Protein 4TZH (pdb70)

Radius of gyration: 20.99 Å; Cα contacts (8 Å, |Δi|>4): 1070; chains: 2; bounding box: 45×33×65 Å

Solvent-accessible surface area: 16519 Å² total; per-residue (Å²): 168,79,23,16,82,19,45,124,68,23,76,91,0,46,174,77,36,98,121,0,45,22,0,14,4,12,114,66,125,32,81,129,5,42,131,83,0,67,80,0,60,62,0,48,4,0,9,0,22,42,9,58,0,65,49,4,23,110,38,0,3,78,0,133,49,0,39,18,4,2,0,0,119,13,91,0,55,76,24,18,119,46,8,65,85,2,74,41,1,22,5,6,4,0,23,22,8,46,0,57,98,12,37,92,16,0,3,61,2,94,106,0,13,21,0,27,0,31,83,4,71,0,58,46,4,27,134,32,0,5,83,0,128,54,0,49,9,0,7,0,14,30,4,113,0,74,51,17,22,109,55,0,8,97,0,136,93,0,74,3,0,10,2,17,66,10,115,58,24,122,42,78,41,181,75,2,44,136,47,7,200,151,35,77,21,4,2,4,52,63,176,38,38,115,64,19,81,68,0,50,162,69,32,96,135,0,102,36,0,21,4,13,138,63,159,32,100,123,1,48,128,78,0,68,77,0,58,62,0,64,5,1,10,0,17,55,2,80,0,67,47,4,18,110,36,0,3,80,0,137,49,0,48,21,3,2,0,0,136,13,79,0,56,78,22,18,133,45,8,65,87,2,85,44,0,43,4,6,3,0,25,22,7,45,0,56,95,10,37,105,22,0,5,67,2,100,98,0,13,24,1,21,0,27,85,4,73,0,56,47,5,24,135,28,0,5,86,0,126,48,0,42,9,0,6,0,14,30,4,114,0,74,51,16,22,111,55,0,9,98,0,139,104,1,92,3,0,11,1,18,75,9,112,58,21,120,36,74,35,119,74,1,17,91,47,5,108,147,22,66,24,4,3,3,31,66

B-factor: mean 29.92, std 13.84, range [10.45, 115.02]

CATH classification: 3.80.10.10

InterPro domains:
  IPR001611 Leucine-rich repeat [PS51450] (18-39)
  IPR001611 Leucine-rich repeat [PS51450] (41-63)
  IPR001611 Leucine-rich repeat [PS51450] (64-85)
  IPR001611 Leucine-rich repeat [PS51450] (87-108)
  IPR001611 Leucine-rich repeat [PS51450] (110-131)
  IPR003591 Leucine-rich repeat, typical subtype [SM00369] (16-37)
  IPR003591 Leucine-rich repeat, typical subtype [SM00369] (39-61)
  IPR003591 Leucine-rich repeat, typical subtype [SM00369] (62-83)
  IPR003591 Leucine-rich repeat, typical subtype [SM00369] (85-107)
  IPR003591 Leucine-rich repeat, typical subtype [SM00369] (108-131)
  IPR032675 Leucine-rich repeat domain superfamily [G3DSA:3.80.10.10] (1-166)
  IPR050216 Leucine-rich repeat domain-containing protein [PTHR48051] (2-153)
  IPR055414 Disease resistance R13L4/SHOC-2-like, LRR domain [PF23598] (35-139)

Structure (mmCIF, N/CA/C/O backbone):
data_4TZH
#
_entry.id   4TZH
#
_cell.length_a   59.450
_cell.length_b   65.560
_cell.length_c   59.940
_cell.angle_alpha   90.00
_cell.angle_beta   116.86
_cell.angle_gamma   90.00
#
_symmetry.space_group_name_H-M   'P 1 21 1'
#
loop_
_entity.id
_entity.type
_entity.pdbx_description
1 polymer LIC12234
2 non-polymer 'ZINC ION'
3 non-polymer 'CHLORIDE ION'
4 non-polymer 'ACETATE ION'
5 water water
#
loop_
_atom_site.group_PDB
_atom_site.id
_atom_site.type_symbol
_atom_site.label_atom_id
_atom_site.label_alt_id
_atom_site.label_comp_id
_atom_site.label_asym_id
_atom_site.label_entity_id
_atom_site.label_seq_id
_atom_site.pdbx_PDB_ins_code
_atom_site.Cartn_x
_atom_site.Cartn_y
_atom_site.Cartn_z
_atom_site.occupancy
_atom_site.B_iso_or_equiv
_atom_site.auth_seq_id
_atom_site.auth_comp_id
_atom_site.auth_asym_id
_atom_site.auth_atom_id
_atom_site.pdbx_PDB_model_num
ATOM 1 N N . PRO A 1 1 ? 60.724 23.267 30.818 1.00 48.04 25 PRO A N 1
ATOM 2 C CA . PRO A 1 1 ? 61.491 22.018 30.880 1.00 46.85 25 PRO A CA 1
ATOM 3 C C . PRO A 1 1 ? 60.631 20.779 30.642 1.00 45.19 25 PRO A C 1
ATOM 4 O O . PRO A 1 1 ? 59.703 20.494 31.400 1.00 44.90 25 PRO A O 1
ATOM 8 N N . LYS A 1 2 ? 60.927 20.057 29.563 1.00 38.24 26 LYS A N 1
ATOM 9 C CA . LYS A 1 2 ? 60.183 18.856 29.210 1.00 35.40 26 LYS A CA 1
ATOM 10 C C . LYS A 1 2 ? 60.852 17.612 29.792 1.00 35.15 26 LYS A C 1
ATOM 11 O O . LYS A 1 2 ? 62.069 17.566 30.008 1.00 36.00 26 LYS A O 1
ATOM 17 N N . GLU A 1 3 ? 60.028 16.601 30.052 1.00 27.05 27 GLU A N 1
ATOM 18 C CA . GLU A 1 3 ? 60.477 15.334 30.571 1.00 24.78 27 GLU A CA 1
ATOM 19 C C . GLU A 1 3 ? 60.788 14.402 29.390 1.00 26.38 27 GLU A C 1
ATOM 20 O O . GLU A 1 3 ? 59.924 14.164 28.534 1.00 26.79 27 GLU A O 1
ATOM 26 N N . VAL A 1 4 ? 62.031 13.904 29.344 1.00 23.94 28 VAL A N 1
ATOM 27 C CA . VAL A 1 4 ? 62.515 12.994 28.291 1.00 23.75 28 VAL A CA 1
ATOM 28 C C . VAL A 1 4 ? 62.658 11.550 28.779 1.00 24.48 28 VAL A C 1
ATOM 29 O O . VAL A 1 4 ? 62.542 10.631 27.961 1.00 24.02 28 VAL A O 1
ATOM 33 N N . ILE A 1 5 ? 62.892 11.344 30.098 1.00 21.87 29 ILE A N 1
ATOM 34 C CA . ILE A 1 5 ? 62.924 10.024 30.719 1.00 21.96 29 ILE A CA 1
ATOM 35 C C . ILE A 1 5 ? 61.610 9.938 31.438 1.00 22.69 29 ILE A C 1
ATOM 36 O O . ILE A 1 5 ? 61.444 10.505 32.537 1.00 23.19 29 ILE A O 1
ATOM 41 N N . ILE A 1 6 ? 60.639 9.289 30.810 1.00 18.87 30 ILE A N 1
ATOM 42 C CA . ILE A 1 6 ? 59.288 9.297 31.349 1.00 18.29 30 ILE A CA 1
ATOM 43 C C . ILE A 1 6 ? 59.092 8.322 32.489 1.00 19.46 30 ILE A C 1
ATOM 44 O O . ILE A 1 6 ? 59.948 7.477 32.749 1.00 20.82 30 ILE A O 1
ATOM 49 N N . HIS A 1 7 ? 58.005 8.490 33.205 1.00 17.15 31 HIS A N 1
ATOM 50 C CA . HIS A 1 7 ? 57.713 7.629 34.346 1.00 17.06 31 HIS A CA 1
ATOM 51 C C . HIS A 1 7 ? 56.873 6.456 33.880 1.00 18.37 31 HIS A C 1
ATOM 52 O O . HIS A 1 7 ? 55.858 6.663 33.204 1.00 19.55 31 HIS A O 1
ATOM 59 N N . LYS A 1 8 ? 57.233 5.231 34.267 1.00 18.10 32 LYS A N 1
ATOM 60 C CA . LYS A 1 8 ? 56.505 4.046 33.813 1.00 17.63 32 LYS A CA 1
ATOM 61 C C . LYS A 1 8 ? 55.951 3.238 34.967 1.00 20.78 32 LYS A C 1
ATOM 62 O O . LYS A 1 8 ? 55.380 2.164 34.741 1.00 22.04 32 LYS A O 1
ATOM 68 N N . ASN A 1 9 ? 56.138 3.743 36.209 1.00 20.23 33 ASN A N 1
ATOM 69 C CA . ASN A 1 9 ? 55.682 3.020 37.383 1.00 20.68 33 ASN A CA 1
ATOM 70 C C . ASN A 1 9 ? 54.975 3.961 38.335 1.00 23.05 33 ASN A C 1
ATOM 71 O O . ASN A 1 9 ? 55.578 4.945 38.766 1.00 21.53 33 ASN A O 1
ATOM 76 N N . LEU A 1 10 ? 53.714 3.661 38.666 1.00 20.49 34 LEU A N 1
ATOM 77 C CA . LEU A 1 10 ? 52.957 4.562 39.522 1.00 22.00 34 LEU A CA 1
ATOM 78 C C . LEU A 1 10 ? 53.529 4.631 40.927 1.00 24.68 34 LEU A C 1
ATOM 79 O O . LEU A 1 10 ? 53.615 5.733 41.470 1.00 22.19 34 LEU A O 1
ATOM 84 N N . SER A 1 11 ? 53.923 3.474 41.524 1.00 24.45 35 SER A N 1
ATOM 85 C CA . SER A 1 11 ? 54.442 3.550 42.885 1.00 25.56 35 SER A CA 1
ATOM 86 C C . SER A 1 11 ? 55.683 4.428 42.994 1.00 29.57 35 SER A C 1
A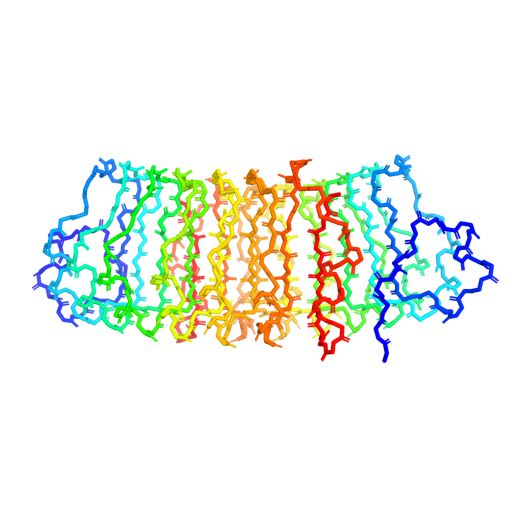TOM 87 O O . SER A 1 11 ? 55.771 5.239 43.932 1.00 29.13 35 SER A O 1
ATOM 90 N N . ASP A 1 12 ? 56.619 4.300 42.038 1.00 26.16 36 ASP A N 1
ATOM 91 C CA . ASP A 1 12 ? 57.810 5.150 42.011 1.00 26.42 36 ASP A CA 1
ATOM 92 C C . ASP A 1 12 ? 57.400 6.610 41.793 1.00 28.55 36 ASP A C 1
ATOM 93 O O . ASP A 1 12 ? 57.917 7.470 42.494 1.00 30.73 36 ASP A O 1
ATOM 98 N N . ALA A 1 13 ? 56.421 6.885 40.892 1.00 24.47 37 ALA A N 1
ATOM 99 C CA . ALA A 1 13 ? 55.959 8.265 40.636 1.00 23.77 37 ALA A CA 1
ATOM 100 C C . ALA A 1 13 ? 55.424 8.888 41.899 1.00 26.20 37 ALA A C 1
ATOM 101 O O . ALA A 1 13 ? 55.661 10.069 42.114 1.00 24.50 37 ALA A O 1
ATOM 103 N N . LEU A 1 14 ? 54.706 8.105 42.734 1.00 23.01 38 LEU A N 1
ATOM 104 C CA . LEU A 1 14 ? 54.156 8.614 43.982 1.00 24.12 38 LEU A CA 1
ATOM 105 C C . LEU A 1 14 ? 55.212 8.998 45.026 1.00 28.04 38 LEU A C 1
ATOM 106 O O . LEU A 1 14 ? 54.863 9.685 45.979 1.00 30.98 38 LEU A O 1
ATOM 111 N N . LYS A 1 15 ? 56.467 8.586 44.835 1.00 25.58 39 LYS A N 1
ATOM 112 C CA . LYS A 1 15 ? 57.544 8.959 45.766 1.00 26.17 39 LYS A CA 1
ATOM 113 C C . LYS A 1 15 ? 57.915 10.447 45.611 1.00 29.79 39 LYS A C 1
ATOM 114 O O . LYS A 1 15 ? 58.354 11.067 46.575 1.00 32.14 39 LYS A O 1
ATOM 120 N N . THR A 1 16 ? 57.717 11.034 44.413 1.00 25.80 40 THR A N 1
ATOM 121 C CA . THR A 1 16 ? 58.027 12.452 44.169 1.00 25.58 40 THR A CA 1
ATOM 122 C C . THR A 1 16 ? 56.891 12.922 43.272 1.00 27.85 40 THR A C 1
ATOM 123 O O . THR A 1 16 ? 57.068 13.099 42.062 1.00 28.25 40 THR A O 1
ATOM 127 N N . PRO A 1 17 ? 55.686 13.076 43.838 1.00 24.36 41 PRO A N 1
ATOM 128 C CA . PRO A 1 17 ? 54.521 13.277 42.963 1.00 23.88 41 PRO A CA 1
ATOM 129 C C . PRO A 1 17 ? 54.482 14.569 42.183 1.00 28.17 41 PRO A C 1
ATOM 130 O O . PRO A 1 17 ? 53.921 14.558 41.083 1.00 27.07 41 PRO A O 1
ATOM 134 N N . ASN A 1 18 ? 55.074 15.658 42.693 1.00 24.94 42 ASN A N 1
ATOM 135 C CA . ASN A 1 18 ? 55.028 16.931 41.972 1.00 25.72 42 ASN A CA 1
ATOM 136 C C . ASN A 1 18 ? 55.962 17.026 40.780 1.00 27.14 42 ASN A C 1
ATOM 137 O O . ASN A 1 18 ? 55.833 17.937 39.966 1.00 27.51 42 ASN A O 1
ATOM 142 N N . GLU A 1 19 ? 56.899 16.097 40.681 1.00 24.38 43 GLU A N 1
ATOM 143 C CA A GLU A 1 19 ? 57.953 15.986 39.683 0.70 23.96 43 GLU A CA 1
ATOM 144 C CA B GLU A 1 19 ? 57.881 16.194 39.623 0.30 24.58 43 GLU A CA 1
ATOM 145 C C . GLU A 1 19 ? 57.480 15.375 38.365 1.00 25.02 43 GLU A C 1
ATOM 146 O O . GLU A 1 19 ? 58.070 15.597 37.310 1.00 28.74 43 GLU A O 1
ATOM 157 N N . VAL A 1 20 ? 56.462 14.511 38.446 1.00 21.37 44 VAL A N 1
ATOM 158 C CA . VAL A 1 20 ? 56.049 13.693 37.322 1.00 18.95 44 VAL A CA 1
ATOM 159 C C . VAL A 1 20 ? 55.238 14.433 36.264 1.00 20.04 44 VAL A C 1
ATOM 160 O O . VAL A 1 20 ? 54.138 14.912 36.551 1.00 20.42 44 VAL A O 1
ATOM 164 N N . GLN A 1 21 ? 55.780 14.487 35.042 1.00 17.49 45 GLN A N 1
ATOM 165 C CA . GLN A 1 21 ? 55.099 15.152 33.915 1.00 17.25 45 GLN A CA 1
ATOM 166 C C . GLN A 1 21 ? 54.453 14.176 32.968 1.00 16.82 45 GLN A C 1
ATOM 167 O O . GLN A 1 21 ? 53.409 14.486 32.403 1.00 16.55 45 GLN A O 1
ATOM 173 N N . ILE A 1 22 ? 55.059 12.992 32.759 1.00 15.66 46 ILE A N 1
ATOM 174 C CA . ILE A 1 22 ? 54.546 12.011 31.824 1.00 14.59 46 ILE A CA 1
ATOM 175 C C . ILE A 1 22 ? 54.515 10.668 32.513 1.00 15.56 46 ILE A C 1
ATOM 176 O O . ILE A 1 22 ? 55.567 10.225 32.986 1.00 16.36 46 ILE A O 1
ATOM 181 N N . LEU A 1 23 ? 53.354 10.036 32.555 1.00 14.52 47 LEU A N 1
ATOM 182 C CA . LEU A 1 23 ? 53.210 8.707 33.158 1.00 15.34 47 LEU A CA 1
ATOM 183 C C . LEU A 1 23 ? 52.670 7.772 32.086 1.00 14.17 47 LEU A C 1
ATOM 184 O O . LEU A 1 23 ? 51.626 8.047 31.477 1.00 15.35 47 LEU A O 1
ATOM 189 N N . ASP A 1 24 ? 53.363 6.654 31.889 1.00 14.65 48 ASP A N 1
ATOM 190 C CA . ASP A 1 24 ? 52.981 5.670 30.889 1.00 14.79 48 ASP A CA 1
ATOM 191 C C . ASP A 1 24 ? 52.755 4.334 31.571 1.00 15.12 48 ASP A C 1
ATOM 192 O O . ASP A 1 24 ? 53.722 3.686 32.005 1.00 16.92 48 ASP A O 1
ATOM 197 N N . LEU A 1 25 ? 51.478 3.987 31.732 1.00 14.98 49 LEU A N 1
ATOM 198 C CA . LEU A 1 25 ? 51.051 2.715 32.299 1.00 14.73 49 LEU A CA 1
ATOM 199 C C . LEU A 1 25 ? 50.429 1.864 31.207 1.00 15.96 49 LEU A C 1
ATOM 200 O O . LEU A 1 25 ? 49.575 1.034 31.496 1.00 16.71 49 LEU A O 1
ATOM 205 N N . SER A 1 26 ? 50.837 2.064 29.962 1.00 14.65 50 SER A N 1
ATOM 206 C CA . SER A 1 26 ? 50.289 1.226 28.906 1.00 13.72 50 SER A CA 1
ATOM 207 C C . SER A 1 26 ? 50.696 -0.250 29.116 1.00 15.98 50 SER A C 1
ATOM 208 O O . SER A 1 26 ? 51.803 -0.522 29.608 1.00 18.07 50 SER A O 1
ATOM 211 N N . ARG A 1 27 ? 49.823 -1.176 28.718 1.00 15.79 51 ARG A N 1
ATOM 212 C CA A ARG A 1 27 ? 50.107 -2.613 28.801 0.50 15.97 51 ARG A CA 1
ATOM 213 C CA B ARG A 1 27 ? 50.118 -2.608 28.800 0.50 16.27 51 ARG A CA 1
ATOM 214 C C . ARG A 1 27 ? 50.497 -3.044 30.211 1.00 18.57 51 ARG A C 1
ATOM 215 O O . ARG A 1 27 ? 51.411 -3.889 30.418 1.00 20.26 51 ARG A O 1
ATOM 230 N N . ASN A 1 28 ? 49.773 -2.523 31.195 1.00 16.88 52 ASN A N 1
ATOM 231 C CA . ASN A 1 28 ? 50.011 -2.896 32.586 1.00 16.87 52 ASN A CA 1
ATOM 232 C C . ASN A 1 28 ? 48.903 -3.813 33.140 1.00 18.58 52 ASN A C 1
ATOM 233 O O . ASN A 1 28 ? 48.815 -3.991 34.346 1.00 20.22 52 ASN A O 1
ATOM 238 N N . GLN A 1 29 ? 48.031 -4.320 32.252 1.00 17.84 53 GLN A N 1
ATOM 239 C CA . GLN A 1 29 ? 46.883 -5.160 32.644 1.00 18.58 53 GLN A CA 1
ATOM 240 C C . GLN A 1 29 ? 46.030 -4.540 33.756 1.00 21.57 53 GLN A C 1
ATOM 241 O O . GLN A 1 29 ? 45.614 -5.192 34.732 1.00 23.53 53 GLN A O 1
ATOM 247 N N . LEU A 1 30 ? 45.799 -3.222 33.626 1.00 18.70 54 LEU A N 1
ATOM 248 C CA . LEU A 1 30 ? 45.015 -2.524 34.630 1.00 18.61 54 LEU A CA 1
ATOM 249 C C . LEU A 1 30 ? 43.529 -2.729 34.382 1.00 20.91 54 LEU A C 1
ATOM 250 O O . LEU A 1 30 ? 43.058 -2.482 33.270 1.00 20.58 54 LEU A O 1
ATOM 255 N N . THR A 1 31 ? 42.772 -3.081 35.418 1.00 21.00 55 THR A N 1
ATOM 256 C CA . THR A 1 31 ? 41.322 -3.164 35.304 1.00 20.89 55 THR A CA 1
ATOM 257 C C . THR A 1 31 ? 40.728 -1.873 35.830 1.00 23.89 55 THR A C 1
ATOM 258 O O . THR A 1 31 ? 39.587 -1.549 35.528 1.00 25.27 55 THR A O 1
ATOM 262 N N . ILE A 1 32 ? 41.495 -1.143 36.642 1.00 22.87 56 ILE A N 1
ATOM 263 C CA . ILE A 1 32 ? 41.084 0.144 37.196 1.00 22.56 56 ILE A CA 1
ATOM 264 C C . ILE A 1 32 ? 42.327 1.018 37.317 1.00 23.86 56 ILE A C 1
ATOM 265 O O . ILE A 1 32 ? 43.427 0.504 37.539 1.00 24.27 56 ILE A O 1
ATOM 270 N N . LEU A 1 33 ? 42.158 2.317 37.155 1.00 20.82 57 LEU A N 1
ATOM 271 C CA . LEU A 1 33 ? 43.256 3.244 37.368 1.00 19.61 57 LEU A CA 1
ATOM 272 C C . LEU A 1 33 ? 43.182 3.642 38.838 1.00 23.87 57 LEU A C 1
ATOM 273 O O . LEU A 1 33 ? 42.153 4.178 39.249 1.00 21.97 57 LEU A O 1
ATOM 278 N N . PRO A 1 34 ? 44.237 3.406 39.653 1.00 21.26 58 PRO A N 1
ATOM 279 C CA . PRO A 1 34 ? 44.167 3.745 41.084 1.00 21.32 58 PRO A CA 1
ATOM 280 C C . PRO A 1 34 ? 43.848 5.201 41.353 1.00 23.42 58 PRO A C 1
ATOM 281 O O . PRO A 1 34 ? 44.336 6.077 40.623 1.00 22.91 58 PRO A O 1
ATOM 285 N N . LYS A 1 35 ? 43.087 5.469 42.433 1.00 23.75 59 LYS A N 1
ATOM 286 C CA . LYS A 1 35 ? 42.695 6.822 42.827 1.00 23.79 59 LYS A CA 1
ATOM 287 C C . LYS A 1 35 ? 43.885 7.700 43.146 1.00 25.83 59 LYS A C 1
ATOM 288 O O . LYS A 1 35 ? 43.780 8.916 43.011 1.00 24.50 59 LYS A O 1
ATOM 294 N N . GLU A 1 36 ? 45.021 7.092 43.525 1.00 24.92 60 GLU A N 1
ATOM 295 C CA . GLU A 1 36 ? 46.234 7.804 43.916 1.00 24.78 60 GLU A CA 1
ATOM 296 C C . GLU A 1 36 ? 46.814 8.599 42.749 1.00 23.45 60 GLU A C 1
ATOM 297 O O . GLU A 1 36 ? 47.659 9.460 42.993 1.00 23.55 60 GLU A O 1
ATOM 303 N N . ILE A 1 37 ? 46.314 8.375 41.497 1.00 21.60 61 ILE A N 1
ATOM 304 C CA . ILE A 1 37 ? 46.722 9.196 40.357 1.00 20.67 61 ILE A CA 1
ATOM 305 C C . ILE A 1 37 ? 46.496 10.690 40.689 1.00 20.72 61 ILE A C 1
ATOM 306 O O . ILE A 1 37 ? 47.242 11.532 40.188 1.00 20.56 61 ILE A O 1
ATOM 311 N N . GLU A 1 38 ? 45.491 11.031 41.544 1.00 20.81 62 GLU A N 1
ATOM 312 C CA . GLU A 1 38 ? 45.259 12.448 41.851 1.00 22.02 62 GLU A CA 1
ATOM 313 C C . GLU A 1 38 ? 46.457 13.141 42.501 1.00 23.67 62 GLU A C 1
ATOM 314 O O . GLU A 1 38 ? 46.483 14.374 42.533 1.00 23.57 62 GLU A O 1
ATOM 320 N N . GLN A 1 39 ? 47.413 12.366 43.043 1.00 21.12 63 GLN A N 1
ATOM 321 C CA . GLN A 1 39 ? 48.586 13.001 43.659 1.00 21.08 63 GLN A CA 1
ATOM 322 C C . GLN A 1 39 ? 49.547 13.627 42.628 1.00 20.72 63 GLN A C 1
ATOM 323 O O . GLN A 1 39 ? 50.383 14.461 43.002 1.00 20.95 63 GLN A O 1
ATOM 329 N N . LEU A 1 40 ? 49.435 13.230 41.347 1.00 17.90 64 LEU A N 1
ATOM 330 C CA . LEU A 1 40 ? 50.358 13.688 40.307 1.00 18.60 64 LEU A CA 1
ATOM 331 C C . LEU A 1 40 ? 49.846 14.979 39.732 1.00 21.56 64 LEU A C 1
ATOM 332 O O . LEU A 1 40 ? 49.456 15.058 38.571 1.00 21.98 64 LEU A O 1
ATOM 337 N N . VAL A 1 41 ? 49.819 16.012 40.586 1.00 20.54 65 VAL A N 1
ATOM 338 C CA . VAL A 1 41 ? 49.142 17.265 40.241 1.00 22.01 65 VAL A CA 1
ATOM 339 C C . VAL A 1 41 ? 49.697 17.982 39.016 1.00 22.79 65 VAL A C 1
ATOM 340 O O . VAL A 1 41 ? 48.950 18.728 38.373 1.00 22.80 65 VAL A O 1
ATOM 344 N N . ASN A 1 42 ? 50.990 17.746 38.670 1.00 19.35 66 ASN A N 1
ATOM 345 C CA . ASN A 1 42 ? 51.619 18.415 37.531 1.00 19.75 66 ASN A CA 1
ATOM 346 C C . ASN A 1 42 ? 51.639 17.573 36.285 1.00 20.12 66 ASN A C 1
ATOM 347 O O . ASN A 1 42 ? 52.291 17.935 35.309 1.00 20.65 66 ASN A O 1
ATOM 352 N N . LEU A 1 43 ? 50.940 16.439 36.312 1.00 18.20 67 LEU A N 1
ATOM 353 C CA . LEU A 1 43 ? 50.932 15.543 35.158 1.00 16.70 67 LEU A CA 1
ATOM 354 C C . LEU A 1 43 ? 50.429 16.256 33.896 1.00 16.64 67 LEU A C 1
ATOM 355 O O . LEU A 1 43 ? 49.346 16.868 33.903 1.00 17.05 67 LEU A O 1
ATOM 360 N N . GLU A 1 44 ? 51.168 16.085 32.789 1.00 15.31 68 GLU A N 1
ATOM 361 C CA . GLU A 1 44 ? 50.818 16.643 31.490 1.00 16.75 68 GLU A CA 1
ATOM 362 C C . GLU A 1 44 ? 50.416 15.599 30.486 1.00 15.51 68 GLU A C 1
ATOM 363 O O . GLU A 1 44 ? 49.681 15.907 29.543 1.00 15.23 68 GLU A O 1
ATOM 369 N N . SER A 1 45 ? 50.895 14.360 30.656 1.00 14.61 69 SER A N 1
ATOM 370 C CA . SER A 1 45 ? 50.566 13.325 29.688 1.00 13.03 69 SER A CA 1
ATOM 371 C C . SER A 1 45 ? 50.352 12.020 30.434 1.00 14.52 69 SER A C 1
ATOM 372 O O . SER A 1 45 ? 51.172 11.666 31.278 1.00 15.35 69 SER A O 1
ATOM 375 N N . LEU A 1 46 ? 49.273 11.319 30.129 1.00 13.89 70 LEU A N 1
ATOM 376 C CA . LEU A 1 46 ? 48.962 10.053 30.759 1.00 14.35 70 LEU A CA 1
ATOM 377 C C . LEU A 1 46 ? 48.670 9.055 29.650 1.00 14.73 70 LEU A C 1
ATOM 378 O O . LEU A 1 46 ? 47.782 9.305 28.812 1.00 14.18 70 LEU A O 1
ATOM 383 N N . HIS A 1 47 ? 49.424 7.955 29.624 1.00 13.61 71 HIS A N 1
ATOM 384 C CA . HIS A 1 47 ? 49.208 6.910 28.620 1.00 13.34 71 HIS A CA 1
ATOM 385 C C . HIS A 1 47 ? 48.723 5.658 29.339 1.00 14.65 71 HIS A C 1
ATOM 386 O O . HIS A 1 47 ? 49.338 5.227 30.323 1.00 15.06 71 HIS A O 1
ATOM 393 N N . LEU A 1 48 ? 47.603 5.144 28.889 1.00 13.11 72 LEU A N 1
ATOM 394 C CA . LEU A 1 48 ? 46.941 3.959 29.474 1.00 13.68 72 LEU A CA 1
ATOM 395 C C . LEU A 1 48 ? 46.513 2.997 28.396 1.00 14.09 72 LEU A C 1
ATOM 396 O O . LEU A 1 48 ? 45.586 2.217 28.578 1.00 15.88 72 LEU A O 1
ATOM 401 N N . ARG A 1 49 ? 47.239 3.013 27.277 1.00 13.62 73 ARG A N 1
ATOM 402 C CA . ARG A 1 49 ? 46.899 2.213 26.113 1.00 13.43 73 ARG A CA 1
ATOM 403 C C . ARG A 1 49 ? 46.945 0.716 26.423 1.00 15.31 73 ARG A C 1
ATOM 404 O O . ARG A 1 49 ? 47.864 0.278 27.151 1.00 16.00 73 ARG A O 1
ATOM 412 N N . ASP A 1 50 ? 46.017 -0.082 25.877 1.00 15.18 74 ASP A N 1
ATOM 413 C CA . ASP A 1 50 ? 46.110 -1.535 25.950 1.00 16.68 74 ASP A CA 1
ATOM 414 C C . ASP A 1 50 ? 46.089 -2.062 27.356 1.00 20.59 74 ASP A C 1
ATOM 415 O O . ASP A 1 50 ? 46.921 -2.892 27.753 1.00 22.95 74 ASP A O 1
ATOM 420 N N . ASN A 1 51 ? 45.085 -1.618 28.111 1.00 17.29 75 ASN A N 1
ATOM 421 C CA . ASN A 1 51 ? 44.775 -2.125 29.426 1.00 17.90 75 ASN A CA 1
ATOM 422 C C . ASN A 1 51 ? 43.359 -2.727 29.363 1.00 19.06 75 ASN A C 1
ATOM 423 O O . ASN A 1 51 ? 42.852 -3.011 28.260 1.00 22.19 75 ASN A O 1
ATOM 428 N N . GLU A 1 52 ? 42.749 -2.967 30.522 1.00 17.78 76 GLU A N 1
ATOM 429 C CA . GLU A 1 52 ? 41.409 -3.541 30.593 1.00 19.00 76 GLU A CA 1
ATOM 430 C C . GLU A 1 52 ? 40.450 -2.545 31.284 1.00 19.88 76 GLU A C 1
ATOM 431 O O . GLU A 1 52 ? 39.575 -2.942 32.047 1.00 21.51 76 GLU A O 1
ATOM 437 N N . LEU A 1 53 ? 40.660 -1.228 31.072 1.00 16.88 77 LEU A N 1
ATOM 438 C CA . LEU A 1 53 ? 39.849 -0.237 31.777 1.00 17.72 77 LEU A CA 1
ATOM 439 C C . LEU A 1 53 ? 38.444 -0.156 31.209 1.00 18.93 77 LEU A C 1
ATOM 440 O O . LEU A 1 53 ? 38.255 -0.264 30.003 1.00 20.51 77 LEU A O 1
ATOM 445 N N . THR A 1 54 ? 37.453 0.078 32.070 1.00 19.71 78 THR A N 1
ATOM 446 C CA . THR A 1 54 ? 36.084 0.294 31.614 1.00 19.20 78 THR A CA 1
ATOM 447 C C . THR A 1 54 ? 35.635 1.745 31.812 1.00 22.62 78 THR A C 1
ATOM 448 O O . THR A 1 54 ? 34.661 2.190 31.190 1.00 23.50 78 THR A O 1
ATOM 452 N N . THR A 1 55 ? 36.364 2.486 32.642 1.00 20.13 79 THR A N 1
ATOM 453 C CA . THR A 1 55 ? 36.088 3.896 32.932 1.00 20.06 79 THR A CA 1
ATOM 454 C C . THR A 1 55 ? 37.315 4.493 33.545 1.00 22.25 79 THR A C 1
ATOM 455 O O . THR A 1 55 ? 38.377 3.845 33.617 1.00 21.73 79 THR A O 1
ATOM 459 N N . LEU A 1 56 ? 37.197 5.752 33.993 1.00 21.35 80 LEU A N 1
ATOM 460 C CA . LEU A 1 56 ? 38.251 6.433 34.709 1.00 20.27 80 LEU A CA 1
ATOM 461 C C . LEU A 1 56 ? 37.732 6.816 36.076 1.00 21.44 80 LEU A C 1
ATOM 462 O O . LEU A 1 56 ? 36.535 7.078 36.217 1.00 22.17 80 LEU A O 1
ATOM 467 N N . PRO A 1 57 ? 38.604 6.906 37.092 1.00 20.55 81 PRO A N 1
ATOM 468 C CA . PRO A 1 57 ? 38.118 7.325 38.412 1.00 20.74 81 PRO A CA 1
ATOM 469 C C . PRO A 1 57 ? 37.719 8.802 38.392 1.00 20.87 81 PRO A C 1
ATOM 470 O O . PRO A 1 57 ? 38.238 9.582 37.584 1.00 19.71 81 PRO A O 1
ATOM 474 N N . GLU A 1 58 ? 36.849 9.200 39.304 1.00 21.27 82 GLU A N 1
ATOM 475 C CA . GLU A 1 58 ? 36.461 10.603 39.406 1.00 20.55 82 GLU A CA 1
ATOM 476 C C . GLU A 1 58 ? 37.667 11.482 39.733 1.00 23.16 82 GLU A C 1
ATOM 477 O O . GLU A 1 58 ? 37.653 12.669 39.442 1.00 24.68 82 GLU A O 1
ATOM 483 N N . GLU A 1 59 ? 38.706 10.895 40.334 1.00 22.13 83 GLU A N 1
ATOM 484 C CA . GLU A 1 59 ? 39.972 11.584 40.659 1.00 22.46 83 GLU A CA 1
ATOM 485 C C . GLU A 1 59 ? 40.692 12.118 39.435 1.00 24.39 83 GLU A C 1
ATOM 486 O O . GLU A 1 59 ? 41.561 12.990 39.583 1.00 22.96 83 GLU A O 1
ATOM 492 N N . ILE A 1 60 ? 40.316 11.675 38.231 1.00 19.82 84 ILE A N 1
ATOM 493 C CA . ILE A 1 60 ? 40.974 12.184 37.025 1.00 19.91 84 ILE A CA 1
ATOM 494 C C . ILE A 1 60 ? 40.818 13.699 36.907 1.00 22.22 84 ILE A C 1
ATOM 495 O O . ILE A 1 60 ? 41.694 14.355 36.347 1.00 21.10 84 ILE A O 1
ATOM 500 N N . GLY A 1 61 ? 39.723 14.246 37.405 1.00 21.65 85 GLY A N 1
ATOM 501 C CA . GLY A 1 61 ? 39.482 15.671 37.273 1.00 21.53 85 GLY A CA 1
ATOM 502 C C . GLY A 1 61 ? 40.448 16.555 38.039 1.00 24.17 85 GLY A C 1
ATOM 503 O O . GLY A 1 61 ? 40.475 17.762 37.810 1.00 25.02 85 GLY A O 1
ATOM 504 N N . ILE A 1 62 ? 41.270 15.969 38.952 1.00 20.95 86 ILE A N 1
ATOM 505 C CA . ILE A 1 62 ? 42.271 16.753 39.690 1.00 22.10 86 ILE A CA 1
ATOM 506 C C . ILE A 1 62 ? 43.466 17.077 38.785 1.00 22.42 86 ILE A C 1
ATOM 507 O O . ILE A 1 62 ? 44.253 17.989 39.084 1.00 22.86 86 ILE A O 1
ATOM 512 N N . LEU A 1 63 ? 43.600 16.310 37.693 1.00 18.84 87 LEU A N 1
ATOM 513 C CA . LEU A 1 63 ? 44.734 16.453 36.779 1.00 18.83 87 LEU A CA 1
ATOM 514 C C . LEU A 1 63 ? 44.514 17.629 35.819 1.00 21.64 87 LEU A C 1
ATOM 515 O O . LEU A 1 63 ? 44.560 17.455 34.598 1.00 21.88 87 LEU A O 1
ATOM 520 N N . LYS A 1 64 ? 44.325 18.819 36.379 1.00 21.82 88 LYS A N 1
ATOM 521 C CA . LYS A 1 64 ? 43.960 19.984 35.565 1.00 23.73 88 LYS A CA 1
ATOM 522 C C . LYS A 1 64 ? 45.032 20.451 34.582 1.00 25.37 88 LYS A C 1
ATOM 523 O O . LYS A 1 64 ? 44.677 21.186 33.652 1.00 25.87 88 LYS A O 1
ATOM 529 N N . ASN A 1 65 ? 46.292 19.986 34.719 1.00 20.82 89 ASN A N 1
ATOM 530 C CA . ASN A 1 65 ? 47.364 20.385 33.793 1.00 20.58 89 ASN A CA 1
ATOM 531 C C . ASN A 1 65 ? 47.515 19.366 32.650 1.00 19.22 89 ASN A C 1
ATOM 532 O O . ASN A 1 65 ? 48.383 19.516 31.797 1.00 19.13 89 ASN A O 1
ATOM 537 N N . LEU A 1 66 ? 46.675 18.332 32.636 1.00 16.83 90 LEU A N 1
ATOM 538 C CA . LEU A 1 66 ? 46.829 17.312 31.619 1.00 15.23 90 LEU A CA 1
ATOM 539 C C . LEU A 1 66 ? 46.595 17.863 30.219 1.00 16.16 90 LEU A C 1
ATOM 540 O O . LEU A 1 66 ? 45.544 18.474 29.965 1.00 17.08 90 LEU A O 1
ATOM 545 N N . LYS A 1 67 ? 47.526 17.583 29.302 1.00 15.09 91 LYS A N 1
ATOM 546 C CA . LYS A 1 67 ? 47.428 18.012 27.905 1.00 15.31 91 LYS A CA 1
ATOM 547 C C . LYS A 1 67 ? 47.134 16.835 26.994 1.00 15.72 91 LYS A C 1
ATOM 548 O O . LYS A 1 67 ? 46.511 17.016 25.938 1.00 15.76 91 LYS A O 1
ATOM 554 N N . TYR A 1 68 ? 47.592 15.646 27.356 1.00 13.65 92 TYR A N 1
ATOM 555 C CA . TYR A 1 68 ? 47.436 14.499 26.458 1.00 12.53 92 TYR A CA 1
ATOM 556 C C . TYR A 1 68 ? 46.933 13.306 27.251 1.00 14.87 92 TYR A C 1
ATOM 557 O O . TYR A 1 68 ? 47.450 13.040 28.337 1.00 14.60 92 TYR A O 1
ATOM 566 N N . LEU A 1 69 ? 45.923 12.618 26.721 1.00 13.64 93 LEU A N 1
ATOM 567 C CA . LEU A 1 69 ? 45.375 11.464 27.413 1.00 13.76 93 LEU A CA 1
ATOM 568 C C . LEU A 1 69 ? 45.167 10.391 26.367 1.00 13.73 93 LEU A C 1
ATOM 569 O O . LEU A 1 69 ? 44.381 10.573 25.408 1.00 14.62 93 LEU A O 1
ATOM 574 N N . ASP A 1 70 ? 45.863 9.275 26.549 1.00 12.55 94 ASP A N 1
ATOM 575 C CA . ASP A 1 70 ? 45.782 8.131 25.642 1.00 12.27 94 ASP A CA 1
ATOM 576 C C . ASP A 1 70 ? 45.133 6.971 26.388 1.00 14.03 94 ASP A C 1
ATOM 577 O O . ASP A 1 70 ? 45.769 6.391 27.263 1.00 13.90 94 ASP A O 1
ATOM 582 N N . ILE A 1 71 ? 43.881 6.691 26.061 1.00 12.99 95 ILE A N 1
ATOM 583 C CA A ILE A 1 71 ? 43.149 5.562 26.662 0.70 13.99 95 ILE A CA 1
ATOM 584 C CA B ILE A 1 71 ? 43.165 5.594 26.690 0.30 11.45 95 ILE A CA 1
ATOM 585 C C . ILE A 1 71 ? 42.742 4.589 25.588 1.00 14.14 95 ILE A C 1
ATOM 586 O O . ILE A 1 71 ? 41.756 3.879 25.721 1.00 15.25 95 ILE A O 1
ATOM 595 N N . SER A 1 72 ? 43.516 4.552 24.525 1.00 13.94 96 SER A N 1
ATOM 596 C CA . SER A 1 72 ? 43.212 3.659 23.419 1.00 14.41 96 SER A CA 1
ATOM 597 C C . SER A 1 72 ? 43.309 2.203 23.799 1.00 16.12 96 SER A C 1
ATOM 598 O O . SER A 1 72 ? 44.041 1.857 24.712 1.00 16.06 96 SER A O 1
ATOM 601 N N . ARG A 1 73 ? 42.576 1.349 23.082 1.00 16.10 97 ARG A N 1
ATOM 602 C CA . ARG A 1 73 ? 42.681 -0.112 23.279 1.00 15.71 97 ARG A CA 1
ATOM 603 C C . ARG A 1 73 ? 42.353 -0.534 24.705 1.00 18.32 97 ARG A C 1
ATOM 604 O O . ARG A 1 73 ? 43.120 -1.264 25.372 1.00 20.40 97 ARG A O 1
ATOM 612 N N . ASN A 1 74 ? 41.184 -0.090 25.187 1.00 16.38 98 ASN A N 1
ATOM 613 C CA . ASN A 1 74 ? 40.694 -0.520 26.496 1.00 17.92 98 ASN A CA 1
ATOM 614 C C . ASN A 1 74 ? 39.272 -1.005 26.240 1.00 19.73 98 ASN A C 1
ATOM 615 O O . ASN A 1 74 ? 38.957 -1.417 25.114 1.00 19.74 98 ASN A O 1
ATOM 620 N N . GLN A 1 75 ? 38.433 -1.065 27.281 1.00 18.73 99 GLN A N 1
ATOM 621 C CA . GLN A 1 75 ? 37.023 -1.436 27.111 1.00 20.03 99 GLN A CA 1
ATOM 622 C C . GLN A 1 75 ? 36.200 -0.293 27.715 1.00 20.24 99 GLN A C 1
ATOM 623 O O . GLN A 1 75 ? 35.197 -0.531 28.395 1.00 21.32 99 GLN A O 1
ATOM 629 N N . ILE A 1 76 ? 36.625 0.971 27.469 1.00 18.52 100 ILE A N 1
ATOM 630 C CA A ILE A 1 76 ? 35.959 2.137 28.041 0.50 17.85 100 ILE A CA 1
ATOM 631 C CA B ILE A 1 76 ? 35.900 2.050 28.114 0.50 17.50 100 ILE A CA 1
ATOM 632 C C . ILE A 1 76 ? 34.534 2.252 27.520 1.00 19.61 100 ILE A C 1
ATOM 633 O O . ILE A 1 76 ? 34.362 2.318 26.305 1.00 20.15 100 ILE A O 1
ATOM 642 N N . SER A 1 77 ? 33.542 2.354 28.410 1.00 20.27 101 SER A N 1
ATOM 643 C CA . SER A 1 77 ? 32.164 2.533 27.982 1.00 21.62 101 SER A CA 1
ATOM 644 C C . SER A 1 77 ? 31.546 3.806 28.569 1.00 24.14 101 SER A C 1
ATOM 645 O O . SER A 1 77 ? 30.470 4.217 28.135 1.00 24.42 101 SER A O 1
ATOM 648 N N . ASN A 1 78 ? 32.203 4.419 29.565 1.00 22.97 102 ASN A N 1
ATOM 649 C CA . ASN A 1 78 ? 31.636 5.603 30.215 1.00 22.90 102 ASN A CA 1
ATOM 650 C C . ASN A 1 78 ? 32.709 6.379 30.905 1.00 23.76 102 ASN A C 1
ATOM 651 O O . ASN A 1 78 ? 33.801 5.841 31.162 1.00 23.99 102 ASN A O 1
ATOM 656 N N . PHE A 1 79 ? 32.377 7.638 31.268 1.00 22.80 103 PHE A N 1
ATOM 657 C CA . PHE A 1 79 ? 33.289 8.530 31.956 1.00 21.96 103 PHE A CA 1
ATOM 658 C C . PHE A 1 79 ? 32.632 9.177 33.128 1.00 23.89 103 PHE A C 1
ATOM 659 O O . PHE A 1 79 ? 31.436 9.462 33.073 1.00 25.90 103 PHE A O 1
ATOM 667 N N . PRO A 1 80 ? 33.427 9.567 34.137 1.00 20.84 104 PRO A N 1
ATOM 668 C CA . PRO A 1 80 ? 32.854 10.357 35.237 1.00 22.37 104 PRO A CA 1
ATOM 669 C C . PRO A 1 80 ? 32.634 11.791 34.744 1.00 22.44 104 PRO A C 1
ATOM 670 O O . PRO A 1 80 ? 33.347 12.252 33.835 1.00 22.43 104 PRO A O 1
ATOM 674 N N . LYS A 1 81 ? 31.729 12.529 35.369 1.00 21.94 105 LYS A N 1
ATOM 675 C CA . LYS A 1 81 ? 31.517 13.919 34.967 1.00 22.61 105 LYS A CA 1
ATOM 676 C C . LYS A 1 81 ? 32.786 14.765 35.149 1.00 25.79 105 LYS A C 1
ATOM 677 O O . LYS A 1 81 ? 32.952 15.774 34.466 1.00 25.00 105 LYS A O 1
ATOM 683 N N . GLU A 1 82 ? 33.687 14.350 36.080 1.00 22.31 106 GLU A N 1
ATOM 684 C CA . GLU A 1 82 ? 34.905 15.096 36.375 1.00 21.37 106 GLU A CA 1
ATOM 685 C C . GLU A 1 82 ? 35.845 15.248 35.171 1.00 22.80 106 GLU A C 1
ATOM 686 O O . GLU A 1 82 ? 36.759 16.074 35.232 1.00 22.20 106 GLU A O 1
ATOM 692 N N . ILE A 1 83 ? 35.604 14.509 34.074 1.00 20.01 107 ILE A N 1
ATOM 693 C CA . ILE A 1 83 ? 36.413 14.735 32.869 1.00 19.32 107 ILE A CA 1
ATOM 694 C C . ILE A 1 83 ? 36.271 16.180 32.390 1.00 23.88 107 ILE A C 1
ATOM 695 O O . ILE A 1 83 ? 37.175 16.698 31.735 1.00 23.12 107 ILE A O 1
ATOM 700 N N . GLN A 1 84 ? 35.166 16.849 32.725 1.00 22.36 108 GLN A N 1
ATOM 701 C CA . GLN A 1 84 ? 34.975 18.227 32.295 1.00 23.00 108 GLN A CA 1
ATOM 702 C C . GLN A 1 84 ? 36.024 19.184 32.847 1.00 26.03 108 GLN A C 1
ATOM 703 O O . GLN A 1 84 ? 36.146 20.292 32.327 1.00 27.40 108 GLN A O 1
ATOM 709 N N . LYS A 1 85 ? 36.754 18.785 33.932 1.00 21.87 109 LYS A N 1
ATOM 710 C CA . LYS A 1 85 ? 37.764 19.645 34.519 1.00 22.82 109 LYS A CA 1
ATOM 711 C C . LYS A 1 85 ? 39.073 19.616 33.738 1.00 22.99 109 LYS A C 1
ATOM 712 O O . LYS A 1 85 ? 39.975 20.394 34.057 1.00 23.83 109 LYS A O 1
ATOM 718 N N . LEU A 1 86 ? 39.191 18.752 32.708 1.00 19.38 110 LEU A N 1
ATOM 719 C CA . LEU A 1 86 ? 40.423 18.657 31.918 1.00 18.89 110 LEU A CA 1
ATOM 720 C C . LEU A 1 86 ? 40.466 19.750 30.864 1.00 21.32 110 LEU A C 1
ATOM 721 O O . LEU A 1 86 ? 40.487 19.496 29.663 1.00 20.34 110 LEU A O 1
ATOM 726 N N . LYS A 1 87 ? 40.485 21.013 31.355 1.00 20.00 111 LYS A N 1
ATOM 727 C CA . LYS A 1 87 ? 40.414 22.188 30.492 1.00 20.82 111 LYS A CA 1
ATOM 728 C C . LYS A 1 87 ? 41.647 22.485 29.697 1.00 23.23 111 LYS A C 1
ATOM 729 O O . LYS A 1 87 ? 41.606 23.357 28.813 1.00 22.77 111 LYS A O 1
ATOM 735 N N . ASN A 1 88 ? 42.757 21.767 29.996 1.00 19.29 112 ASN A N 1
ATOM 736 C CA . ASN A 1 88 ? 43.989 21.984 29.258 1.00 18.02 112 ASN A CA 1
ATOM 737 C C . ASN A 1 88 ? 44.243 20.814 28.292 1.00 16.97 112 ASN A C 1
ATOM 738 O O . ASN A 1 88 ? 45.251 20.810 27.586 1.00 17.43 112 ASN A O 1
ATOM 743 N N . LEU A 1 89 ? 43.305 19.866 28.214 1.00 15.58 113 LEU A N 1
ATOM 744 C CA . LEU A 1 89 ? 43.506 18.713 27.339 1.00 14.58 113 LEU A CA 1
ATOM 745 C C . LEU A 1 89 ? 43.479 19.110 25.877 1.00 15.39 113 LEU A C 1
ATOM 746 O O . LEU A 1 89 ? 42.509 19.750 25.435 1.00 16.37 113 LEU A O 1
ATOM 751 N N . GLU A 1 90 ? 44.496 18.683 25.107 1.00 15.59 114 GLU A N 1
ATOM 752 C CA . GLU A 1 90 ? 44.655 19.029 23.696 1.00 14.15 114 GLU A CA 1
ATOM 753 C C . GLU A 1 90 ? 44.472 17.834 22.782 1.00 15.15 114 GLU A C 1
ATOM 754 O O . GLU A 1 90 ? 44.057 18.006 21.633 1.00 14.95 114 GLU A O 1
ATOM 760 N N . VAL A 1 91 ? 44.827 16.629 23.262 1.00 14.05 115 VAL A N 1
ATOM 761 C CA . VAL A 1 91 ? 44.745 15.428 22.428 1.00 12.95 115 VAL A CA 1
ATOM 762 C C . VAL A 1 91 ? 44.128 14.321 23.263 1.00 15.78 115 VAL A C 1
ATOM 763 O O . VAL A 1 91 ? 44.571 14.105 24.409 1.00 15.03 115 VAL A O 1
ATOM 767 N N . LEU A 1 92 ? 43.134 13.646 22.704 1.00 13.75 116 LEU A N 1
ATOM 768 C CA . LEU A 1 92 ? 42.456 12.558 23.403 1.00 14.14 116 LEU A CA 1
ATOM 769 C C . LEU A 1 92 ? 42.352 11.363 22.451 1.00 13.91 116 LEU A C 1
ATOM 770 O O . LEU A 1 92 ? 41.683 11.446 21.411 1.00 13.82 116 LEU A O 1
ATOM 775 N N . PHE A 1 93 ? 43.042 10.272 22.804 1.00 13.69 117 PHE A N 1
ATOM 776 C CA . PHE A 1 93 ? 42.953 9.037 22.027 1.00 13.10 117 PHE A CA 1
ATOM 777 C C . PHE A 1 93 ? 41.991 8.081 22.723 1.00 15.72 117 PHE A C 1
ATOM 778 O O . PHE A 1 93 ? 42.273 7.617 23.834 1.00 14.70 117 PHE A O 1
ATOM 786 N N . LEU A 1 94 ? 40.844 7.819 22.088 1.00 14.49 118 LEU A N 1
ATOM 787 C CA . LEU A 1 94 ? 39.840 6.917 22.628 1.00 15.18 118 LEU A CA 1
ATOM 788 C C . LEU A 1 94 ? 39.583 5.794 21.657 1.00 16.51 118 LEU A C 1
ATOM 789 O O . LEU A 1 94 ? 38.587 5.066 21.831 1.00 16.63 118 LEU A O 1
ATOM 794 N N . ASN A 1 95 ? 40.463 5.625 20.679 1.00 15.66 119 ASN A N 1
ATOM 795 C CA . ASN A 1 95 ? 40.217 4.589 19.681 1.00 16.70 119 ASN A CA 1
ATOM 796 C C . ASN A 1 95 ? 40.293 3.190 20.293 1.00 19.19 119 ASN A C 1
ATOM 797 O O . ASN A 1 95 ? 41.115 2.965 21.185 1.00 18.58 119 ASN A O 1
ATOM 802 N N . GLY A 1 96 ? 39.492 2.268 19.765 1.00 17.55 120 GLY A N 1
ATOM 803 C CA . GLY A 1 96 ? 39.546 0.896 20.244 1.00 17.35 120 GLY A CA 1
ATOM 804 C C . GLY A 1 96 ? 38.970 0.755 21.630 1.00 20.51 120 GLY A C 1
ATOM 805 O O . GLY A 1 96 ? 39.675 0.324 22.554 1.00 23.21 120 GLY A O 1
ATOM 806 N N . ASN A 1 97 ? 37.706 1.137 21.814 1.00 17.18 121 ASN A N 1
ATOM 807 C CA . ASN A 1 97 ? 37.067 1.023 23.120 1.00 17.32 121 ASN A CA 1
ATOM 808 C C . ASN A 1 97 ? 35.640 0.501 22.956 1.00 19.66 121 ASN A C 1
ATOM 809 O O . ASN A 1 97 ? 35.311 -0.057 21.904 1.00 21.01 121 ASN A O 1
ATOM 814 N N . SER A 1 98 ? 34.829 0.597 24.019 1.00 18.52 122 SER A N 1
ATOM 815 C CA . SER A 1 98 ? 33.467 0.097 24.028 1.00 19.62 122 SER A CA 1
ATOM 816 C C . SER A 1 98 ? 32.457 1.215 24.145 1.00 21.96 122 SER A C 1
ATOM 817 O O . SER A 1 98 ? 31.445 1.076 24.847 1.00 23.50 122 SER A O 1
ATOM 820 N N . LEU A 1 99 ? 32.714 2.351 23.478 1.00 20.65 123 LEU A N 1
ATOM 821 C CA . LEU A 1 99 ? 31.793 3.471 23.564 1.00 20.84 123 LEU A CA 1
ATOM 822 C C . LEU A 1 99 ? 30.621 3.356 22.619 1.00 22.75 123 LEU A C 1
ATOM 823 O O . LEU A 1 99 ? 30.819 3.288 21.409 1.00 22.28 123 LEU A O 1
ATOM 828 N N . SER A 1 100 ? 29.390 3.365 23.171 1.00 22.81 124 SER A N 1
ATOM 829 C CA A SER A 1 100 ? 28.202 3.380 22.328 0.50 23.48 124 SER A CA 1
ATOM 830 C CA B SER A 1 100 ? 28.141 3.356 22.403 0.50 24.59 124 SER A CA 1
ATOM 831 C C . SER A 1 100 ? 27.599 4.782 22.343 1.00 29.77 124 SER A C 1
ATOM 832 O O . SER A 1 100 ? 26.831 5.133 21.439 1.00 29.99 124 SER A O 1
ATOM 837 N N . ASN A 1 101 ? 27.989 5.601 23.342 1.00 28.08 125 ASN A N 1
ATOM 838 C CA A ASN A 1 101 ? 27.561 6.996 23.480 0.50 29.07 125 ASN A CA 1
ATOM 839 C CA B ASN A 1 101 ? 27.624 7.012 23.377 0.50 29.01 125 ASN A CA 1
ATOM 840 C C . ASN A 1 101 ? 28.687 7.829 24.084 1.00 31.32 125 ASN A C 1
ATOM 841 O O . ASN A 1 101 ? 29.472 7.285 24.864 1.00 31.02 125 ASN A O 1
ATOM 850 N N . LEU A 1 102 ? 28.742 9.124 23.765 1.00 26.92 126 LEU A N 1
ATOM 851 C CA . LEU A 1 102 ? 29.704 10.039 24.392 1.00 28.23 126 LEU A CA 1
ATOM 852 C C . LEU A 1 102 ? 28.893 10.908 25.334 1.00 31.60 126 LEU A C 1
ATOM 853 O O . LEU A 1 102 ? 27.808 11.366 24.947 1.00 33.08 126 LEU A O 1
ATOM 858 N N . PRO A 1 103 ? 29.391 11.194 26.552 1.00 29.57 127 PRO A N 1
ATOM 859 C CA . PRO A 1 103 ? 28.624 12.058 27.464 1.00 31.01 127 PRO A CA 1
ATOM 860 C C . PRO A 1 103 ? 28.706 13.522 27.062 1.00 34.04 127 PRO A C 1
ATOM 861 O O . PRO A 1 103 ? 29.636 13.906 26.342 1.00 33.33 127 PRO A O 1
ATOM 865 N N . GLU A 1 104 ? 27.754 14.337 27.530 1.00 33.39 128 GLU A N 1
ATOM 866 C CA . GLU A 1 104 ? 27.715 15.775 27.265 1.00 33.69 128 GLU A CA 1
ATOM 867 C C . GLU A 1 104 ? 29.030 16.458 27.672 1.00 34.92 128 GLU A C 1
ATOM 868 O O . GLU A 1 104 ? 29.421 17.430 27.033 1.00 33.71 128 GLU A O 1
ATOM 874 N N . GLU A 1 105 ? 29.728 15.916 28.707 1.00 29.78 129 GLU A N 1
ATOM 875 C CA . GLU A 1 105 ? 30.961 16.488 29.254 1.00 28.09 129 GLU A CA 1
ATOM 876 C C . GLU A 1 105 ? 32.113 16.490 28.275 1.00 29.80 129 GLU A C 1
ATOM 877 O O . GLU A 1 105 ? 33.064 17.257 28.453 1.00 28.10 129 GLU A O 1
ATOM 883 N N . ILE A 1 106 ? 32.020 15.660 27.223 1.00 26.45 130 ILE A N 1
ATOM 884 C CA . ILE A 1 106 ? 33.057 15.689 26.191 1.00 26.51 130 ILE A CA 1
ATOM 885 C C . ILE A 1 106 ? 33.163 17.114 25.616 1.00 28.60 130 ILE A C 1
ATOM 886 O O . ILE A 1 106 ? 34.267 17.564 25.294 1.00 27.01 130 ILE A O 1
ATOM 891 N N . GLY A 1 107 ? 32.036 17.801 25.505 1.00 26.58 131 GLY A N 1
ATOM 892 C CA . GLY A 1 107 ? 31.991 19.143 24.956 1.00 26.12 131 GLY A CA 1
ATOM 893 C C . GLY A 1 107 ? 32.612 20.200 25.829 1.00 28.29 131 GLY A C 1
ATOM 894 O O . GLY A 1 107 ? 32.697 21.348 25.401 1.00 30.47 131 GLY A O 1
ATOM 895 N N . GLU A 1 108 ? 33.045 19.845 27.070 1.00 24.23 132 GLU A N 1
ATOM 896 C CA . GLU A 1 108 ? 33.636 20.804 27.996 1.00 23.30 132 GLU A CA 1
ATOM 897 C C . GLU A 1 108 ? 35.147 20.857 27.898 1.00 23.73 132 GLU A C 1
ATOM 898 O O . GLU A 1 108 ? 35.796 21.582 28.642 1.00 24.33 132 GLU A O 1
ATOM 904 N N . LEU A 1 109 ? 35.735 20.096 26.976 1.00 19.71 133 LEU A N 1
ATOM 905 C CA . LEU A 1 109 ? 37.197 20.027 26.828 1.00 18.84 133 LEU A CA 1
ATOM 906 C C . LEU A 1 109 ? 37.592 21.197 25.918 1.00 19.57 133 LEU A C 1
ATOM 907 O O . LEU A 1 109 ? 37.881 21.033 24.733 1.00 20.81 133 LEU A O 1
ATOM 912 N N . GLU A 1 110 ? 37.625 22.379 26.502 1.00 20.41 134 GLU A N 1
ATOM 913 C CA . GLU A 1 110 ? 37.790 23.618 25.781 1.00 23.16 134 GLU A CA 1
ATOM 914 C C . GLU A 1 110 ? 38.970 23.721 24.836 1.00 20.85 134 GLU A C 1
ATOM 915 O O . GLU A 1 110 ? 38.825 24.376 23.776 1.00 23.99 134 GLU A O 1
ATOM 921 N N . LYS A 1 111 ? 40.125 23.110 25.177 1.00 18.25 135 LYS A N 1
ATOM 922 C CA . LYS A 1 111 ? 41.296 23.269 24.326 1.00 17.77 135 LYS A CA 1
ATOM 923 C C . LYS A 1 111 ? 41.488 22.036 23.429 1.00 18.70 135 LYS A C 1
ATOM 924 O O . LYS A 1 111 ? 42.508 21.941 22.748 1.00 18.71 135 LYS A O 1
ATOM 930 N N . LEU A 1 112 ? 40.523 21.106 23.422 1.00 16.32 136 LEU A N 1
ATOM 931 C CA . LEU A 1 112 ? 40.756 19.869 22.649 1.00 16.32 136 LEU A CA 1
ATOM 932 C C . LEU A 1 112 ? 40.897 20.146 21.174 1.00 16.72 136 LEU A C 1
ATOM 933 O O . LEU A 1 112 ? 40.016 20.796 20.581 1.00 18.72 136 LEU A O 1
ATOM 938 N N . GLY A 1 113 ? 41.978 19.642 20.606 1.00 16.16 137 GLY A N 1
ATOM 939 C CA . GLY A 1 113 ? 42.256 19.849 19.197 1.00 16.20 137 GLY A CA 1
ATOM 940 C C . GLY A 1 113 ? 42.150 18.587 18.377 1.00 16.50 137 GLY A C 1
ATOM 941 O O . GLY A 1 113 ? 41.774 18.659 17.198 1.00 17.82 137 GLY A O 1
ATOM 942 N N . ILE A 1 114 ? 42.484 17.434 18.976 1.00 15.64 138 ILE A N 1
ATOM 943 C CA . ILE A 1 114 ? 42.484 16.183 18.214 1.00 15.29 138 ILE A CA 1
ATOM 944 C C . ILE A 1 114 ? 41.755 15.145 19.021 1.00 16.40 138 ILE A C 1
ATOM 945 O O . ILE A 1 114 ? 42.073 14.931 20.198 1.00 16.24 138 ILE A O 1
ATOM 950 N N . LEU A 1 115 ? 40.708 14.543 18.419 1.00 15.05 139 LEU A N 1
ATOM 951 C CA . LEU A 1 115 ? 39.884 13.557 19.105 1.00 15.17 139 LEU A CA 1
ATOM 952 C C . LEU A 1 115 ? 39.787 12.308 18.231 1.00 14.68 139 LEU A C 1
ATOM 953 O O . LEU A 1 115 ? 39.239 12.398 17.128 1.00 16.58 139 LEU A O 1
ATOM 958 N N . TYR A 1 116 ? 40.334 11.202 18.703 1.00 13.84 140 TYR A N 1
ATOM 959 C CA . TYR A 1 116 ? 40.281 9.950 17.949 1.00 13.03 140 TYR A CA 1
ATOM 960 C C . TYR A 1 116 ? 39.298 9.012 18.600 1.00 15.39 140 TYR A C 1
ATOM 961 O O . TYR A 1 116 ? 39.468 8.636 19.772 1.00 15.67 140 TYR A O 1
ATOM 970 N N . LEU A 1 117 ? 38.258 8.656 17.874 1.00 15.09 141 LEU A N 1
ATOM 971 C CA . LEU A 1 117 ? 37.189 7.791 18.378 1.00 16.08 141 LEU A CA 1
ATOM 972 C C . LEU A 1 117 ? 37.048 6.582 17.472 1.00 17.17 141 LEU A C 1
ATOM 973 O O . LEU A 1 117 ? 36.014 5.893 17.594 1.00 17.73 141 LEU A O 1
ATOM 978 N N . ASN A 1 118 ? 38.061 6.284 16.648 1.00 17.22 142 ASN A N 1
ATOM 979 C CA A ASN A 1 118 ? 37.987 5.143 15.716 0.80 17.76 142 ASN A CA 1
ATOM 980 C CA B ASN A 1 118 ? 38.044 5.133 15.736 0.20 16.95 142 ASN A CA 1
ATOM 981 C C . ASN A 1 118 ? 37.703 3.854 16.477 1.00 19.19 142 ASN A C 1
ATOM 982 O O . ASN A 1 118 ? 38.147 3.695 17.608 1.00 17.21 142 ASN A O 1
ATOM 991 N N . ASN A 1 119 ? 37.037 2.897 15.821 1.00 18.18 143 ASN A N 1
ATOM 992 C CA . ASN A 1 119 ? 36.823 1.582 16.414 1.00 19.04 143 ASN A CA 1
ATOM 993 C C . ASN A 1 119 ? 36.144 1.601 17.763 1.00 21.95 143 ASN A C 1
ATOM 994 O O . ASN A 1 119 ? 36.662 1.056 18.753 1.00 22.26 143 ASN A O 1
ATOM 999 N N . ASN A 1 120 ? 34.968 2.206 17.789 1.00 18.72 144 ASN A N 1
ATOM 1000 C CA . ASN A 1 120 ? 34.040 2.211 18.920 1.00 18.31 144 ASN A CA 1
ATOM 1001 C C . ASN A 1 120 ? 32.685 1.799 18.338 1.00 20.66 144 ASN A C 1
ATOM 1002 O O . ASN A 1 120 ? 32.634 1.283 17.203 1.00 20.83 144 ASN A O 1
ATOM 1007 N N . GLN A 1 121 ? 31.607 1.900 19.122 1.00 19.49 145 GLN A N 1
ATOM 1008 C CA . GLN A 1 121 ? 30.317 1.490 18.588 1.00 19.84 145 GLN A CA 1
ATOM 1009 C C . GLN A 1 121 ? 29.334 2.664 18.643 1.00 22.96 145 GLN A C 1
ATOM 1010 O O . GLN A 1 121 ? 28.145 2.499 18.950 1.00 24.89 145 GLN A O 1
ATOM 1016 N N . LEU A 1 122 ? 29.834 3.879 18.371 1.00 20.56 146 LEU A N 1
ATOM 1017 C CA . LEU A 1 122 ? 28.990 5.065 18.472 1.00 20.49 146 LEU A CA 1
ATOM 1018 C C . LEU A 1 122 ? 27.911 5.070 17.418 1.00 23.14 146 LEU A C 1
ATOM 1019 O O . LEU A 1 122 ? 28.160 4.728 16.266 1.00 22.49 146 LEU A O 1
ATOM 1024 N N . THR A 1 123 ? 26.716 5.487 17.807 1.00 23.73 147 THR A N 1
ATOM 1025 C CA . THR A 1 123 ? 25.598 5.586 16.885 1.00 24.64 147 THR A CA 1
ATOM 1026 C C . THR A 1 123 ? 25.371 7.023 16.485 1.00 28.07 147 THR A C 1
ATOM 1027 O O . THR A 1 123 ? 24.801 7.279 15.433 1.00 27.80 147 THR A O 1
ATOM 1031 N N . THR A 1 124 ? 25.845 7.966 17.300 1.00 26.40 148 THR A N 1
ATOM 1032 C CA . THR A 1 124 ? 25.770 9.398 17.035 1.00 25.96 148 THR A CA 1
ATOM 1033 C C . THR A 1 124 ? 26.736 10.129 17.947 1.00 29.74 148 THR A C 1
ATOM 1034 O O . THR A 1 124 ? 27.538 9.504 18.652 1.00 27.47 148 THR A O 1
ATOM 1038 N N . LEU A 1 125 ? 26.690 11.455 17.904 1.00 27.16 149 LEU A N 1
ATOM 1039 C CA . LEU A 1 125 ? 27.471 12.309 18.769 1.00 26.42 149 LEU A CA 1
ATOM 1040 C C . LEU A 1 125 ? 26.493 13.177 19.511 1.00 29.04 149 LEU A C 1
ATOM 1041 O O . LEU A 1 125 ? 25.444 13.525 18.938 1.00 29.61 149 LEU A O 1
ATOM 1046 N N . PRO A 1 126 ? 26.808 13.561 20.761 1.00 25.35 150 PRO A N 1
ATOM 1047 C CA . PRO A 1 126 ? 25.882 14.437 21.489 1.00 26.78 150 PRO A CA 1
ATOM 1048 C C . PRO A 1 126 ? 25.914 15.836 20.897 1.00 30.56 150 PRO A C 1
ATOM 1049 O O . PRO A 1 126 ? 26.930 16.225 20.322 1.00 30.01 150 PRO A O 1
ATOM 1053 N N . LYS A 1 127 ? 24.844 16.602 21.065 1.00 30.34 151 LYS A N 1
ATOM 1054 C CA . LYS A 1 127 ? 24.794 17.970 20.539 1.00 30.50 151 LYS A CA 1
ATOM 1055 C C . LYS A 1 127 ? 25.942 18.834 21.079 1.00 33.46 151 LYS A C 1
ATOM 1056 O O . LYS A 1 127 ? 26.432 19.720 20.374 1.00 32.39 151 LYS A O 1
ATOM 1062 N N . GLU A 1 128 ? 26.404 18.532 22.305 1.00 29.84 152 GLU A N 1
ATOM 1063 C CA . GLU A 1 128 ? 27.471 19.261 22.979 1.00 29.46 152 GLU A CA 1
ATOM 1064 C C . GLU A 1 128 ? 28.815 19.120 22.276 1.00 29.39 152 GLU A C 1
ATOM 1065 O O . GLU A 1 128 ? 29.749 19.844 22.615 1.00 27.47 152 GLU A O 1
ATOM 1071 N N . ILE A 1 129 ? 28.932 18.208 21.285 1.00 26.22 153 ILE A N 1
ATOM 1072 C CA . ILE A 1 129 ? 30.162 18.088 20.497 1.00 24.92 153 ILE A CA 1
ATOM 1073 C C . ILE A 1 129 ? 30.496 19.424 19.795 1.00 27.82 153 ILE A C 1
ATOM 1074 O O . ILE A 1 129 ? 31.666 19.744 19.613 1.00 25.75 153 ILE A O 1
ATOM 1079 N N . GLY A 1 130 ? 29.463 20.206 19.459 1.00 27.67 154 GLY A N 1
ATOM 1080 C CA . GLY A 1 130 ? 29.634 21.489 18.794 1.00 27.69 154 GLY A CA 1
ATOM 1081 C C . GLY A 1 130 ? 30.271 22.552 19.658 1.00 32.25 154 GLY A C 1
ATOM 1082 O O . GLY A 1 130 ? 30.586 23.635 19.159 1.00 34.11 154 GLY A O 1
ATOM 1083 N N . GLN A 1 131 ? 30.495 22.247 20.958 1.00 26.69 155 GLN A N 1
ATOM 1084 C CA . GLN A 1 131 ? 31.134 23.181 21.872 1.00 26.02 155 GLN A CA 1
ATOM 1085 C C . GLN A 1 131 ? 32.661 23.122 21.782 1.00 27.58 155 GLN A C 1
ATOM 1086 O O . GLN A 1 131 ? 33.340 23.957 22.394 1.00 28.26 155 GLN A O 1
ATOM 1092 N N . LEU A 1 132 ? 33.210 22.129 21.049 1.00 22.65 156 LEU A N 1
ATOM 1093 C CA . LEU A 1 132 ? 34.668 21.947 20.950 1.00 20.92 156 LEU A CA 1
ATOM 1094 C C . LEU A 1 132 ? 35.263 22.898 19.939 1.00 24.21 156 LEU A C 1
ATOM 1095 O O . LEU A 1 132 ? 35.683 22.512 18.856 1.00 23.29 156 LEU A O 1
ATOM 1100 N N . GLU A 1 133 ? 35.321 24.182 20.315 1.00 22.68 157 GLU A N 1
ATOM 1101 C CA . GLU A 1 133 ? 35.730 25.237 19.385 1.00 24.73 157 GLU A CA 1
ATOM 1102 C C . GLU A 1 133 ? 37.117 25.101 18.803 1.00 24.58 157 GLU A C 1
ATOM 1103 O O . GLU A 1 133 ? 37.373 25.626 17.716 1.00 25.24 157 GLU A O 1
ATOM 1109 N N . ASN A 1 134 ? 38.039 24.419 19.527 1.00 19.76 158 ASN A N 1
ATOM 1110 C CA . ASN A 1 134 ? 39.399 24.314 19.050 1.00 18.93 158 ASN A CA 1
ATOM 1111 C C . ASN A 1 134 ? 39.664 22.984 18.312 1.00 18.68 158 ASN A C 1
ATOM 1112 O O . ASN A 1 134 ? 40.795 22.702 17.953 1.00 18.40 158 ASN A O 1
ATOM 1117 N N . LEU A 1 135 ? 38.606 22.191 18.073 1.00 18.40 159 LEU A N 1
ATOM 1118 C CA . LEU A 1 135 ? 38.808 20.896 17.434 1.00 17.94 159 LEU A CA 1
ATOM 1119 C C . LEU A 1 135 ? 39.236 21.057 15.987 1.00 20.10 159 LEU A C 1
ATOM 1120 O O . LEU A 1 135 ? 38.524 21.738 15.226 1.00 20.55 159 LEU A O 1
ATOM 1125 N N . VAL A 1 136 ? 40.345 20.402 15.602 1.00 17.93 160 VAL A N 1
ATOM 1126 C CA A VAL A 1 136 ? 40.920 20.452 14.264 0.80 18.35 160 VAL A CA 1
ATOM 1127 C CA B VAL A 1 136 ? 40.829 20.470 14.224 0.20 16.37 160 VAL A CA 1
ATOM 1128 C C . VAL A 1 136 ? 40.730 19.116 13.540 1.00 19.12 160 VAL A C 1
ATOM 1129 O O . VAL A 1 136 ? 40.575 19.055 12.318 1.00 20.05 160 VAL A O 1
ATOM 1136 N N . SER A 1 137 ? 40.762 18.024 14.313 1.00 17.18 161 SER A N 1
ATOM 1137 C CA . SER A 1 137 ? 40.645 16.719 13.678 1.00 16.32 161 SER A CA 1
ATOM 1138 C C . SER A 1 137 ? 39.722 15.834 14.507 1.00 16.85 161 SER A C 1
ATOM 1139 O O . SER A 1 137 ? 39.896 15.727 15.727 1.00 16.41 161 SER A O 1
ATOM 1142 N N . LEU A 1 138 ? 38.722 15.238 13.844 1.00 15.70 162 LEU A N 1
ATOM 1143 C CA . LEU A 1 138 ? 37.766 14.360 14.509 1.00 15.28 162 LEU A CA 1
ATOM 1144 C C . LEU A 1 138 ? 37.708 13.072 13.710 1.00 14.73 162 LEU A C 1
ATOM 1145 O O . LEU A 1 138 ? 37.274 13.113 12.548 1.00 16.47 162 LEU A O 1
ATOM 1150 N N . SER A 1 139 ? 38.117 11.953 14.324 1.00 14.66 163 SER A N 1
ATOM 1151 C CA . SER A 1 139 ? 38.143 10.682 13.635 1.00 14.58 163 SER A CA 1
ATOM 1152 C C . SER A 1 139 ? 37.121 9.750 14.218 1.00 16.54 163 SER A C 1
ATOM 1153 O O . SER A 1 139 ? 37.169 9.485 15.426 1.00 16.45 163 SER A O 1
ATOM 1156 N N . LEU A 1 140 ? 36.174 9.322 13.401 1.00 16.93 164 LEU A N 1
ATOM 1157 C CA . LEU A 1 140 ? 35.055 8.465 13.813 1.00 18.05 164 LEU A CA 1
ATOM 1158 C C . LEU A 1 140 ? 35.020 7.219 12.933 1.00 18.33 164 LEU A C 1
ATOM 1159 O O . LEU A 1 140 ? 33.954 6.603 12.819 1.00 18.16 164 LEU A O 1
ATOM 1164 N N . SER A 1 141 ? 36.150 6.823 12.359 1.00 16.79 165 SER A N 1
ATOM 1165 C CA A SER A 1 141 ? 36.083 5.681 11.469 0.50 16.35 165 SER A CA 1
ATOM 1166 C CA B SER A 1 141 ? 36.176 5.670 11.470 0.50 17.44 165 SER A CA 1
ATOM 1167 C C . SER A 1 141 ? 35.738 4.412 12.206 1.00 20.20 165 SER A C 1
ATOM 1168 O O . SER A 1 141 ? 36.023 4.284 13.403 1.00 19.09 165 SER A O 1
ATOM 1173 N N . SER A 1 142 ? 35.092 3.473 11.508 1.00 18.44 166 SER A N 1
ATOM 1174 C CA . SER A 1 142 ? 34.722 2.202 12.122 1.00 18.98 166 SER A CA 1
ATOM 1175 C C . SER A 1 142 ? 33.920 2.345 13.390 1.00 22.25 166 SER A C 1
ATOM 1176 O O . SER A 1 142 ? 34.303 1.845 14.446 1.00 22.32 166 SER A O 1
ATOM 1179 N N . ASN A 1 143 ? 32.778 3.000 13.279 1.00 19.20 167 ASN A N 1
ATOM 1180 C CA . ASN A 1 143 ? 31.805 3.123 14.362 1.00 18.95 167 ASN A CA 1
ATOM 1181 C C . ASN A 1 143 ? 30.483 2.559 13.836 1.00 22.74 167 ASN A C 1
ATOM 1182 O O . ASN A 1 143 ? 30.493 1.782 12.877 1.00 23.41 167 ASN A O 1
ATOM 1187 N N . LYS A 1 144 ? 29.361 2.892 14.474 1.00 21.79 168 LYS A N 1
ATOM 1188 C CA . LYS A 1 144 ? 28.056 2.358 14.053 1.00 22.88 168 LYS A CA 1
ATOM 1189 C C . LYS A 1 144 ? 27.118 3.545 13.828 1.00 24.42 168 LYS A C 1
ATOM 1190 O O . LYS A 1 144 ? 25.925 3.508 14.166 1.00 25.67 168 LYS A O 1
ATOM 1196 N N . LEU A 1 145 ? 27.662 4.629 13.266 1.00 23.15 169 LEU A N 1
ATOM 1197 C CA . LEU A 1 145 ? 26.952 5.891 13.125 1.00 23.79 169 LEU A CA 1
ATOM 1198 C C . LEU A 1 145 ? 25.711 5.793 12.310 1.00 26.40 169 LEU A C 1
ATOM 1199 O O . LEU A 1 145 ? 25.712 5.154 11.261 1.00 25.78 169 LEU A O 1
ATOM 1204 N N . THR A 1 146 ? 24.628 6.382 12.817 1.00 25.41 170 THR A N 1
ATOM 1205 C CA . THR A 1 146 ? 23.367 6.426 12.080 1.00 25.83 170 THR A CA 1
ATOM 1206 C C . THR A 1 146 ? 22.955 7.853 11.795 1.00 34.24 170 THR A C 1
ATOM 1207 O O . THR A 1 146 ? 22.125 8.082 10.898 1.00 35.51 170 THR A O 1
ATOM 1211 N N . SER A 1 147 ? 23.496 8.807 12.564 1.00 30.69 171 SER A N 1
ATOM 1212 C CA . SER A 1 147 ? 23.237 10.224 12.365 1.00 31.12 171 SER A CA 1
ATOM 1213 C C . SER A 1 147 ? 24.408 11.049 12.872 1.00 35.14 171 SER A C 1
ATOM 1214 O O . SER A 1 147 ? 25.182 10.589 13.731 1.00 33.09 171 SER A O 1
ATOM 1217 N N . ILE A 1 148 ? 24.534 12.256 12.316 1.00 33.52 172 ILE A N 1
ATOM 1218 C CA . ILE A 1 148 ? 25.512 13.253 12.704 1.00 34.37 172 ILE A CA 1
ATOM 1219 C C . ILE A 1 148 ? 24.708 14.491 13.170 1.00 37.54 172 ILE A C 1
ATOM 1220 O O . ILE A 1 148 ? 23.795 14.898 12.453 1.00 38.42 172 ILE A O 1
ATOM 1225 N N . PRO A 1 149 ? 24.948 15.067 14.372 1.00 31.89 173 PRO A N 1
ATOM 1226 C CA . PRO A 1 149 ? 24.135 16.237 14.770 1.00 32.61 173 PRO A CA 1
ATOM 1227 C C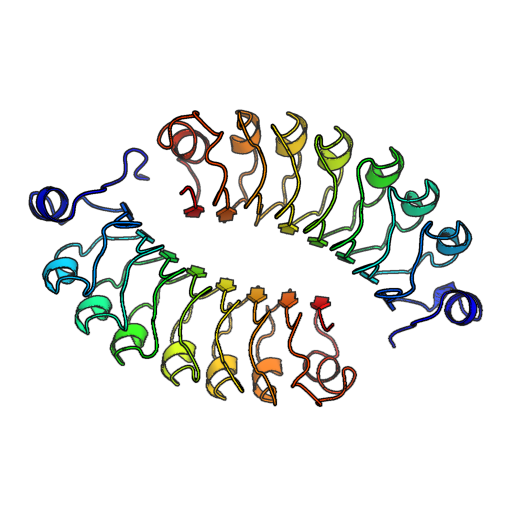 . PRO A 1 149 ? 24.510 17.486 13.986 1.00 33.85 173 PRO A C 1
ATOM 1228 O O . PRO A 1 149 ? 25.680 17.658 13.640 1.00 30.75 173 PRO A O 1
ATOM 1232 N N . ASP A 1 150 ? 23.519 18.368 13.718 1.00 32.70 174 ASP A N 1
ATOM 1233 C CA . ASP A 1 150 ? 23.762 19.626 13.003 1.00 32.65 174 ASP A CA 1
ATOM 1234 C C . ASP A 1 150 ? 24.787 20.498 13.724 1.00 34.54 174 ASP A C 1
ATOM 1235 O O . ASP A 1 150 ? 25.512 21.250 13.068 1.00 33.63 174 ASP A O 1
ATOM 1240 N N . GLU A 1 151 ? 24.890 20.357 15.071 1.00 31.40 175 GLU A N 1
ATOM 1241 C CA . GLU A 1 151 ? 25.841 21.112 15.883 1.00 31.09 175 GLU A CA 1
ATOM 1242 C C . GLU A 1 151 ? 27.293 20.844 15.492 1.00 32.70 175 GLU A C 1
ATOM 1243 O O . GLU A 1 151 ? 28.154 21.657 15.800 1.00 30.14 175 GLU A O 1
ATOM 1249 N N . LEU A 1 152 ? 27.571 19.750 14.753 1.00 29.49 176 LEU A N 1
ATOM 1250 C CA . LEU A 1 152 ? 28.935 19.513 14.283 1.00 29.18 176 LEU A CA 1
ATOM 1251 C C . LEU A 1 152 ? 29.403 20.661 13.384 1.00 30.24 176 LEU A C 1
ATOM 1252 O O . LEU A 1 152 ? 30.581 21.010 13.357 1.00 28.56 176 LEU A O 1
ATOM 1257 N N . GLY A 1 153 ? 28.447 21.303 12.715 1.00 28.65 177 GLY A N 1
ATOM 1258 C CA . GLY A 1 153 ? 28.734 22.441 11.857 1.00 30.27 177 GLY A CA 1
ATOM 1259 C C . GLY A 1 153 ? 29.249 23.659 12.600 1.00 34.79 177 GLY A C 1
ATOM 1260 O O . GLY A 1 153 ? 29.750 24.595 11.974 1.00 36.23 177 GLY A O 1
ATOM 1261 N N . GLN A 1 154 ? 29.150 23.656 13.955 1.00 31.44 178 GLN A N 1
ATOM 1262 C CA . GLN A 1 154 ? 29.659 24.747 14.781 1.00 31.18 178 GLN A CA 1
ATOM 1263 C C . GLN A 1 154 ? 31.168 24.672 14.942 1.00 34.22 178 GLN A C 1
ATOM 1264 O O . GLN A 1 154 ? 31.764 25.624 15.453 1.00 34.32 178 GLN A O 1
ATOM 1270 N N . LEU A 1 155 ? 31.794 23.535 14.546 1.00 28.55 179 LEU A N 1
ATOM 1271 C CA . LEU A 1 155 ? 33.240 23.342 14.726 1.00 26.95 179 LEU A CA 1
ATOM 1272 C C . LEU A 1 155 ? 33.991 24.017 13.583 1.00 29.88 179 LEU A C 1
ATOM 1273 O O . LEU A 1 155 ? 34.407 23.380 12.622 1.00 27.33 179 LEU A O 1
ATOM 1278 N N . LYS A 1 156 ? 34.172 25.332 13.712 1.00 28.13 180 LYS A N 1
ATOM 1279 C CA . LYS A 1 156 ? 34.748 26.149 12.640 1.00 28.18 180 LYS A CA 1
ATOM 1280 C C . LYS A 1 156 ? 36.228 25.929 12.362 1.00 29.97 180 LYS A C 1
ATOM 1281 O O . LYS A 1 156 ? 36.694 26.287 11.274 1.00 30.25 180 LYS A O 1
ATOM 1287 N N . LYS A 1 157 ? 36.971 25.310 13.296 1.00 23.48 181 LYS A N 1
ATOM 1288 C CA . LYS A 1 157 ? 38.389 25.057 13.089 1.00 23.57 181 LYS A CA 1
ATOM 1289 C C . LYS A 1 157 ? 38.608 23.614 12.607 1.00 23.95 181 LYS A C 1
ATOM 1290 O O . LYS A 1 157 ? 39.745 23.228 12.323 1.00 24.12 181 LYS A O 1
ATOM 1296 N N . LEU A 1 158 ? 37.510 22.860 12.447 1.00 22.12 182 LEU A N 1
ATOM 1297 C CA . LEU A 1 158 ? 37.647 21.460 12.031 1.00 21.53 182 LEU A CA 1
ATOM 1298 C C . LEU A 1 158 ? 38.204 21.398 10.600 1.00 23.48 182 LEU A C 1
ATOM 1299 O O . LEU A 1 158 ? 37.636 22.015 9.671 1.00 24.42 182 LEU A O 1
ATOM 1304 N N . ARG A 1 159 ? 39.306 20.653 10.427 1.00 22.00 183 ARG A N 1
ATOM 1305 C CA . ARG A 1 159 ? 39.972 20.530 9.131 1.00 21.77 183 ARG A CA 1
ATOM 1306 C C . ARG A 1 159 ? 39.839 19.146 8.541 1.00 21.72 183 ARG A C 1
ATOM 1307 O O . ARG A 1 159 ? 39.921 18.979 7.324 1.00 21.79 183 ARG A O 1
ATOM 1315 N N . ILE A 1 160 ? 39.654 18.133 9.399 1.00 18.14 184 ILE A N 1
ATOM 1316 C CA . ILE A 1 160 ? 39.461 16.753 8.964 1.00 18.02 184 ILE A CA 1
ATOM 1317 C C . ILE A 1 160 ? 38.331 16.141 9.736 1.00 18.03 184 ILE A C 1
ATOM 1318 O O . ILE A 1 160 ? 38.366 16.129 10.982 1.00 17.07 184 ILE A O 1
ATOM 1323 N N . LEU A 1 161 ? 37.342 15.597 9.002 1.00 17.46 185 LEU A N 1
ATOM 1324 C CA . LEU A 1 161 ? 36.271 14.826 9.617 1.00 17.30 185 LEU A CA 1
ATOM 1325 C C . LEU A 1 161 ? 36.337 13.428 8.986 1.00 17.38 185 LEU A C 1
ATOM 1326 O O . LEU A 1 161 ? 36.076 13.316 7.777 1.00 18.93 185 LEU A O 1
ATOM 1331 N N . ASN A 1 162 ? 36.719 12.391 9.747 1.00 15.34 186 ASN A N 1
ATOM 1332 C CA . ASN A 1 162 ? 36.878 11.064 9.152 1.00 15.03 186 ASN A CA 1
ATOM 1333 C C . ASN A 1 162 ? 35.737 10.159 9.571 1.00 17.55 186 ASN A C 1
ATOM 1334 O O . ASN A 1 162 ? 35.605 9.832 10.756 1.00 17.19 186 ASN A O 1
ATOM 1339 N N . LEU A 1 163 ? 34.924 9.780 8.597 1.00 15.85 187 LEU A N 1
ATOM 1340 C CA . LEU A 1 163 ? 33.743 8.932 8.813 1.00 16.14 187 LEU A CA 1
ATOM 1341 C C . LEU A 1 163 ? 33.893 7.604 8.089 1.00 18.39 187 LEU A C 1
ATOM 1342 O O . LEU A 1 163 ? 32.896 6.914 7.889 1.00 18.88 187 LEU A O 1
ATOM 1347 N N . TRP A 1 164 ? 35.128 7.219 7.699 1.00 16.68 188 TRP A N 1
ATOM 1348 C CA . TRP A 1 164 ? 35.292 5.953 6.983 1.00 17.08 188 TRP A CA 1
ATOM 1349 C C . TRP A 1 164 ? 34.680 4.776 7.728 1.00 18.53 188 TRP A C 1
ATOM 1350 O O . TRP A 1 164 ? 34.669 4.740 8.957 1.00 17.95 188 TRP A O 1
ATOM 1361 N N . ASP A 1 165 ? 34.218 3.776 6.969 1.00 20.20 189 ASP A N 1
ATOM 1362 C CA . ASP A 1 165 ? 33.685 2.541 7.546 1.00 20.84 189 ASP A CA 1
ATOM 1363 C C . ASP A 1 165 ? 32.554 2.760 8.546 1.00 23.32 189 ASP A C 1
ATOM 1364 O O . ASP A 1 165 ? 32.569 2.210 9.662 1.00 23.23 189 ASP A O 1
ATOM 1369 N N . ASN A 1 166 ? 31.549 3.528 8.128 1.00 22.38 190 ASN A N 1
ATOM 1370 C CA . ASN A 1 166 ? 30.290 3.677 8.876 1.00 22.49 190 ASN A CA 1
ATOM 1371 C C . ASN A 1 166 ? 29.182 3.397 7.869 1.00 25.64 190 ASN A C 1
ATOM 1372 O O . ASN A 1 166 ? 28.402 4.295 7.519 1.00 24.07 190 ASN A O 1
ATOM 1377 N N . PRO A 1 167 ? 29.072 2.120 7.417 1.00 24.66 191 PRO A N 1
ATOM 1378 C CA . PRO A 1 167 ? 28.044 1.795 6.410 1.00 26.28 191 PRO A CA 1
ATOM 1379 C C . PRO A 1 167 ? 26.606 1.952 6.883 1.00 32.18 191 PRO A C 1
ATOM 1380 O O . PRO A 1 167 ? 25.696 1.967 6.056 1.00 33.56 191 PRO A O 1
ATOM 1384 N N . THR A 1 168 ? 26.410 2.069 8.206 1.00 29.32 192 THR A N 1
ATOM 1385 C CA . THR A 1 168 ? 25.129 2.286 8.887 1.00 29.60 192 THR A CA 1
ATOM 1386 C C . THR A 1 168 ? 24.638 3.739 8.721 1.00 32.77 192 THR A C 1
ATOM 1387 O O . THR A 1 168 ? 23.476 4.033 8.995 1.00 33.34 192 THR A O 1
ATOM 1391 N N . LEU A 1 169 ? 25.524 4.661 8.314 1.00 28.97 193 LEU A N 1
ATOM 1392 C CA . LEU A 1 169 ? 25.175 6.069 8.167 1.00 28.62 193 LEU A CA 1
ATOM 1393 C C . LEU A 1 169 ? 24.488 6.257 6.833 1.00 38.58 193 LEU A C 1
ATOM 1394 O O . LEU A 1 169 ? 25.136 6.131 5.788 1.00 37.73 193 LEU A O 1
ATOM 1399 N N . THR A 1 170 ? 23.158 6.471 6.880 1.00 39.72 194 THR A N 1
ATOM 1400 C CA . THR A 1 170 ? 22.328 6.646 5.680 1.00 42.24 194 THR A CA 1
ATOM 1401 C C . THR A 1 170 ? 22.255 8.107 5.276 1.00 48.68 194 THR A C 1
ATOM 1402 O O . THR A 1 170 ? 21.789 8.404 4.175 1.00 49.10 194 THR A O 1
ATOM 1406 N N . THR A 1 171 ? 22.726 9.019 6.160 1.00 46.61 195 THR A N 1
ATOM 1407 C CA . THR A 1 171 ? 22.749 10.463 5.928 1.00 47.46 195 THR A CA 1
ATOM 1408 C C . THR A 1 171 ? 23.477 10.782 4.613 1.00 52.51 195 THR A C 1
ATOM 1409 O O . THR A 1 171 ? 24.657 10.426 4.478 1.00 52.02 195 THR A O 1
ATOM 1413 N N . PRO A 1 172 ? 22.792 11.425 3.634 1.00 50.09 196 PRO A N 1
ATOM 1414 C CA . PRO A 1 172 ? 23.461 11.738 2.362 1.00 49.43 196 PRO A CA 1
ATOM 1415 C C . PRO A 1 172 ? 24.709 12.584 2.550 1.00 49.06 196 PRO A C 1
ATOM 1416 O O . PRO A 1 172 ? 24.747 13.460 3.412 1.00 48.93 196 PRO A O 1
ATOM 1420 N N . GLU A 1 173 ? 25.735 12.300 1.740 1.00 44.08 197 GLU A N 1
ATOM 1421 C CA . GLU A 1 173 ? 27.011 13.003 1.752 1.00 41.86 197 GLU A CA 1
ATOM 1422 C C . GLU A 1 173 ? 26.826 14.537 1.633 1.00 44.68 197 GLU A C 1
ATOM 1423 O O . GLU A 1 173 ? 27.473 15.292 2.371 1.00 43.71 197 GLU A O 1
ATOM 1429 N N . ARG A 1 174 ? 25.927 14.985 0.722 1.00 41.67 198 ARG A N 1
ATOM 1430 C CA . ARG A 1 174 ? 25.656 16.403 0.501 1.00 42.02 198 ARG A CA 1
ATOM 1431 C C . ARG A 1 174 ? 25.193 17.094 1.787 1.00 42.89 198 ARG A C 1
ATOM 1432 O O . ARG A 1 174 ? 25.574 18.244 2.027 1.00 44.00 198 ARG A O 1
ATOM 1440 N N . ASN A 1 175 ? 24.383 16.399 2.603 1.00 35.43 199 ASN A N 1
ATOM 1441 C CA . ASN A 1 175 ? 23.867 16.974 3.852 1.00 35.01 199 ASN A CA 1
ATOM 1442 C C . ASN A 1 175 ? 24.986 17.244 4.861 1.00 38.72 199 ASN A C 1
ATOM 1443 O O . ASN A 1 175 ? 24.996 18.296 5.511 1.00 39.21 199 ASN A O 1
ATOM 1448 N N . ILE A 1 176 ? 25.936 16.297 4.951 1.00 34.80 200 ILE A N 1
ATOM 1449 C CA A ILE A 1 176 ? 27.106 16.387 5.831 0.50 32.55 200 ILE A CA 1
ATOM 1450 C CA B ILE A 1 176 ? 27.065 16.441 5.869 0.50 33.03 200 ILE A CA 1
ATOM 1451 C C . ILE A 1 176 ? 27.957 17.582 5.382 1.00 35.25 200 ILE A C 1
ATOM 1452 O O . ILE A 1 176 ? 28.327 18.446 6.184 1.00 34.27 200 ILE A O 1
ATOM 1461 N N . ARG A 1 177 ? 28.258 17.626 4.082 1.00 32.17 201 ARG A N 1
ATOM 1462 C CA . ARG A 1 177 ? 29.087 18.684 3.521 1.00 32.06 201 ARG A CA 1
ATOM 1463 C C . ARG A 1 177 ? 28.427 20.037 3.675 1.00 37.43 201 ARG A C 1
ATOM 1464 O O . ARG A 1 177 ? 29.131 21.011 3.944 1.00 36.63 201 ARG A O 1
ATOM 1472 N N . LYS A 1 178 ? 27.071 20.097 3.561 1.00 35.25 202 LYS A N 1
ATOM 1473 C CA . LYS A 1 178 ? 26.344 21.354 3.745 1.00 35.74 202 LYS A CA 1
ATOM 1474 C C . LYS A 1 178 ? 26.546 21.952 5.141 1.00 38.92 202 LYS A C 1
ATOM 1475 O O . LYS A 1 178 ? 26.541 23.177 5.270 1.00 38.96 202 LYS A O 1
ATOM 1481 N N . LEU A 1 179 ? 26.785 21.108 6.181 1.00 35.17 203 LEU A N 1
ATOM 1482 C CA . LEU A 1 179 ? 27.017 21.627 7.533 1.00 34.84 203 LEU A CA 1
ATOM 1483 C C . LEU A 1 179 ? 28.250 22.533 7.594 1.00 39.42 203 LEU A C 1
ATOM 1484 O O . LEU A 1 179 ? 28.310 23.432 8.442 1.00 40.77 203 LEU A O 1
ATOM 1489 N N . PHE A 1 180 ? 29.226 22.289 6.699 1.00 35.50 204 PHE A N 1
ATOM 1490 C CA . PHE A 1 180 ? 30.509 23.012 6.637 1.00 35.07 204 PHE A CA 1
ATOM 1491 C C . PHE A 1 180 ? 30.685 23.739 5.305 1.00 44.70 204 PHE A C 1
ATOM 1492 O O . PHE A 1 180 ? 31.821 23.876 4.829 1.00 44.77 204 PHE A O 1
ATOM 1500 N N . ARG A 1 181 ? 29.569 24.178 4.706 1.00 45.29 205 ARG A N 1
ATOM 1501 C CA . ARG A 1 181 ? 29.485 24.813 3.391 1.00 47.70 205 ARG A CA 1
ATOM 1502 C C . ARG A 1 181 ? 30.709 25.649 2.989 1.00 53.95 205 ARG A C 1
ATOM 1503 O O . ARG A 1 181 ? 31.378 25.281 2.026 1.00 55.79 205 ARG A O 1
ATOM 1511 N N . ASN A 1 182 ? 31.004 26.748 3.699 1.00 50.36 206 ASN A N 1
ATOM 1512 C CA . ASN A 1 182 ? 32.103 27.642 3.312 1.00 50.25 206 ASN A CA 1
ATOM 1513 C C . ASN A 1 182 ? 33.489 27.197 3.764 1.00 49.22 206 ASN A C 1
ATOM 1514 O O . ASN A 1 182 ? 34.469 27.394 3.041 1.00 49.69 206 ASN A O 1
ATOM 1519 N N . GLN A 1 183 ? 33.555 26.624 4.972 1.00 40.69 207 GLN A N 1
ATOM 1520 C CA . GLN A 1 183 ? 34.730 26.182 5.705 1.00 37.20 207 GLN A CA 1
ATOM 1521 C C . GLN A 1 183 ? 35.745 25.305 4.962 1.00 35.42 207 GLN A C 1
ATOM 1522 O O . GLN A 1 183 ? 35.360 24.430 4.179 1.00 33.55 207 GLN A O 1
ATOM 1528 N N . GLU A 1 184 ? 37.046 25.523 5.268 1.00 30.93 208 GLU A N 1
ATOM 1529 C CA . GLU A 1 184 ? 38.175 24.738 4.782 1.00 30.03 208 GLU A CA 1
ATOM 1530 C C . GLU A 1 184 ? 38.139 23.418 5.585 1.00 31.29 208 GLU A C 1
ATOM 1531 O O . GLU A 1 184 ? 38.299 23.443 6.805 1.00 33.03 208 GLU A O 1
ATOM 1537 N N . ILE A 1 185 ? 37.843 22.307 4.919 1.00 24.23 209 ILE A N 1
ATOM 1538 C CA . ILE A 1 185 ? 37.753 20.997 5.573 1.00 21.42 209 ILE A CA 1
ATOM 1539 C C . ILE A 1 185 ? 37.826 19.918 4.509 1.00 23.70 209 ILE A C 1
ATOM 1540 O O . ILE A 1 185 ? 37.364 20.125 3.379 1.00 24.22 209 ILE A O 1
ATOM 1545 N N . THR A 1 186 ? 38.370 18.775 4.871 1.00 20.56 210 THR A N 1
ATOM 1546 C CA . THR A 1 186 ? 38.246 17.584 4.049 1.00 20.00 210 THR A CA 1
ATOM 1547 C C . THR A 1 186 ? 37.387 16.588 4.846 1.00 20.32 210 THR A C 1
ATOM 1548 O O . THR A 1 186 ? 37.621 16.373 6.046 1.00 19.98 210 THR A O 1
ATOM 1552 N N . ILE A 1 187 ? 36.400 16.025 4.186 1.00 21.42 211 ILE A N 1
ATOM 1553 C CA . ILE A 1 187 ? 35.482 15.081 4.787 1.00 20.28 211 ILE A CA 1
ATOM 1554 C C . ILE A 1 187 ? 35.713 13.742 4.124 1.00 21.54 211 ILE A C 1
ATOM 1555 O O . ILE A 1 187 ? 35.664 13.642 2.888 1.00 23.03 211 ILE A O 1
ATOM 1560 N N . GLU A 1 188 ? 35.955 12.724 4.954 1.00 18.69 212 GLU A N 1
ATOM 1561 C CA . GLU A 1 188 ? 36.173 11.378 4.462 1.00 17.23 212 GLU A CA 1
ATOM 1562 C C . GLU A 1 188 ? 34.966 10.511 4.748 1.00 20.71 212 GLU A C 1
ATOM 1563 O O . GLU A 1 188 ? 34.670 10.216 5.888 1.00 19.41 212 GLU A O 1
ATOM 1569 N N . ILE A 1 189 ? 34.238 10.139 3.698 1.00 23.53 213 ILE A N 1
ATOM 1570 C CA A ILE A 1 189 ? 33.055 9.266 3.824 0.70 26.68 213 ILE A CA 1
ATOM 1571 C CA B ILE A 1 189 ? 33.090 9.250 3.840 0.30 25.34 213 ILE A CA 1
ATOM 1572 C C . ILE A 1 189 ? 33.261 8.100 2.849 1.00 32.63 213 ILE A C 1
ATOM 1573 O O . ILE A 1 189 ? 33.529 8.351 1.665 1.00 34.15 213 ILE A O 1
ATOM 1582 N N . SER A 1 190 ? 33.146 6.837 3.339 1.00 32.21 214 SER A N 1
ATOM 1583 C CA . SER A 1 190 ? 33.279 5.604 2.521 1.00 41.16 214 SER A CA 1
ATOM 1584 C C . SER A 1 190 ? 32.048 5.445 1.619 1.00 88.43 214 SER A C 1
ATOM 1585 O O . SER A 1 190 ? 31.636 4.328 1.301 1.00 61.21 214 SER A O 1
ATOM 1588 N N . ILE B 1 5 ? 30.123 20.812 -4.984 1.00 44.12 29 ILE B N 1
ATOM 1589 C CA . ILE B 1 5 ? 29.894 19.819 -6.040 1.00 43.78 29 ILE B CA 1
ATOM 1590 C C . ILE B 1 5 ? 31.001 18.752 -6.002 1.00 44.46 29 ILE B C 1
ATOM 1591 O O . ILE B 1 5 ? 32.185 19.099 -6.009 1.00 42.93 29 ILE B O 1
ATOM 1596 N N . ILE B 1 6 ? 30.599 17.466 -5.948 1.00 38.23 30 ILE B N 1
ATOM 1597 C CA . ILE B 1 6 ? 31.510 16.322 -5.926 1.00 35.22 30 ILE B CA 1
ATOM 1598 C C . ILE B 1 6 ? 31.400 15.569 -7.234 1.00 34.95 30 ILE B C 1
ATOM 1599 O O . ILE B 1 6 ? 30.404 14.879 -7.462 1.00 35.44 30 ILE B O 1
ATOM 1604 N N . HIS B 1 7 ? 32.430 15.658 -8.071 1.00 26.11 31 HIS B N 1
ATOM 1605 C CA . HIS B 1 7 ? 32.459 14.867 -9.288 1.00 25.62 31 HIS B CA 1
ATOM 1606 C C . HIS B 1 7 ? 32.924 13.494 -8.922 1.00 23.03 31 HIS B C 1
ATOM 1607 O O . HIS B 1 7 ? 33.844 13.350 -8.113 1.00 22.23 31 HIS B O 1
ATOM 1614 N N . LYS B 1 8 ? 32.315 12.493 -9.491 1.00 23.09 32 LYS B N 1
ATOM 1615 C CA . LYS B 1 8 ? 32.603 11.102 -9.192 1.00 22.47 32 LYS B CA 1
ATOM 1616 C C . LYS B 1 8 ? 33.027 10.337 -10.392 1.00 25.21 32 LYS B C 1
ATOM 1617 O O . LYS B 1 8 ? 33.153 9.119 -10.327 1.00 26.07 32 LYS B O 1
ATOM 1623 N N . ASN B 1 9 ? 33.270 11.023 -11.519 1.00 22.83 33 ASN B N 1
ATOM 1624 C CA . ASN B 1 9 ? 33.660 10.385 -12.754 1.00 23.33 33 ASN B CA 1
ATOM 1625 C C . ASN B 1 9 ? 34.537 11.370 -13.514 1.00 22.77 33 ASN B C 1
ATOM 1626 O O . ASN B 1 9 ? 34.199 12.545 -13.673 1.00 23.22 33 ASN B O 1
ATOM 1631 N N . LEU B 1 10 ? 35.661 10.880 -13.990 1.00 22.32 34 LEU B N 1
ATOM 1632 C CA . LEU B 1 10 ? 36.592 11.743 -14.696 1.00 22.54 34 LEU B CA 1
ATOM 1633 C C . LEU B 1 10 ? 36.018 12.276 -16.018 1.00 25.71 34 LEU B C 1
ATOM 1634 O O . LEU B 1 10 ? 36.166 13.466 -16.302 1.00 23.40 34 LEU B O 1
ATOM 1639 N N . SER B 1 11 ? 35.329 11.422 -16.818 1.00 24.04 35 SER B N 1
ATOM 1640 C CA . SER B 1 11 ? 34.751 11.935 -18.071 1.00 24.49 35 SER B CA 1
ATOM 1641 C C . SER B 1 11 ? 33.737 13.078 -17.804 1.00 24.62 35 SER B C 1
ATOM 1642 O O . SER B 1 11 ? 33.733 14.071 -18.529 1.00 24.97 35 SER B O 1
ATOM 1645 N N . ASP B 1 12 ? 32.960 12.979 -16.726 1.00 22.17 36 ASP B N 1
ATOM 1646 C CA . ASP B 1 12 ? 32.030 14.047 -16.371 1.00 23.19 36 ASP B CA 1
ATOM 1647 C C . ASP B 1 12 ? 32.808 15.286 -15.949 1.00 24.72 36 ASP B C 1
ATOM 1648 O O . ASP B 1 12 ? 32.472 16.390 -16.381 1.00 25.14 36 ASP B O 1
ATOM 1653 N N . ALA B 1 13 ? 33.881 15.107 -15.187 1.00 21.58 37 ALA B N 1
ATOM 1654 C CA . ALA B 1 13 ? 34.674 16.271 -14.801 1.00 21.75 37 ALA B CA 1
ATOM 1655 C C . ALA B 1 13 ? 35.287 16.982 -16.018 1.00 25.13 37 ALA B C 1
ATOM 1656 O O . ALA B 1 13 ? 35.398 18.206 -16.029 1.00 26.57 37 ALA B O 1
ATOM 1658 N N . LEU B 1 14 ? 35.645 16.212 -17.043 1.00 22.90 38 LEU B N 1
ATOM 1659 C CA . LEU B 1 14 ? 36.250 16.775 -18.259 1.00 23.32 38 LEU B CA 1
ATOM 1660 C C . LEU B 1 14 ? 35.277 17.608 -19.094 1.00 28.04 38 LEU B C 1
ATOM 1661 O O . LEU B 1 14 ? 35.698 18.296 -20.032 1.00 28.47 38 LEU B O 1
ATOM 1666 N N . LYS B 1 15 ? 33.968 17.575 -18.769 1.00 24.61 39 LYS B N 1
ATOM 1667 C CA . LYS B 1 15 ? 32.998 18.420 -19.484 1.00 25.52 39 LYS B CA 1
ATOM 1668 C C . LYS B 1 15 ? 33.231 19.918 -19.182 1.00 31.88 39 LYS B C 1
ATOM 1669 O O . LYS B 1 15 ? 33.056 20.733 -20.087 1.00 34.54 39 LYS B O 1
ATOM 1675 N N . THR B 1 16 ? 33.606 20.285 -17.925 1.00 29.59 40 THR B N 1
ATOM 1676 C CA . THR B 1 16 ? 33.880 21.690 -17.539 1.00 30.68 40 THR B CA 1
ATOM 1677 C C . THR B 1 16 ? 35.168 21.597 -16.691 1.00 30.73 40 THR B C 1
ATOM 1678 O O . THR B 1 16 ? 35.080 21.706 -15.474 1.00 29.86 40 THR B O 1
ATOM 1682 N N . PRO B 1 17 ? 36.351 21.325 -17.297 1.00 27.44 41 PRO B N 1
ATOM 1683 C CA . PRO B 1 17 ? 37.540 21.009 -16.469 1.00 26.82 41 PRO B CA 1
ATOM 1684 C C . PRO B 1 17 ? 38.020 22.098 -15.524 1.00 31.46 41 PRO B C 1
ATOM 1685 O O . PRO B 1 17 ? 38.511 21.750 -14.454 1.00 30.18 41 PRO B O 1
ATOM 1689 N N . ASN B 1 18 ? 37.860 23.378 -15.860 1.00 30.42 42 ASN B N 1
ATOM 1690 C CA . ASN B 1 18 ? 38.327 24.448 -14.957 1.00 30.91 42 ASN B CA 1
ATOM 1691 C C . ASN B 1 18 ? 37.439 24.688 -13.755 1.00 34.56 42 ASN B C 1
ATOM 1692 O O . ASN B 1 18 ? 37.861 25.366 -12.820 1.00 35.62 42 ASN B O 1
ATOM 1697 N N . GLU B 1 19 ? 36.236 24.137 -13.751 1.00 30.87 43 GLU B N 1
ATOM 1698 C CA . GLU B 1 19 ? 35.296 24.347 -12.652 1.00 30.64 43 GLU B CA 1
ATOM 1699 C C . GLU B 1 19 ? 35.352 23.276 -11.580 1.00 35.08 43 GLU B C 1
ATOM 1700 O O . GLU B 1 19 ? 34.803 23.473 -10.500 1.00 37.70 43 GLU B O 1
ATOM 1706 N N . VAL B 1 20 ? 36.047 22.173 -11.835 1.00 27.49 44 VAL B N 1
ATOM 1707 C CA . VAL B 1 20 ? 36.086 21.043 -10.916 1.00 23.60 44 VAL B CA 1
ATOM 1708 C C . VAL B 1 20 ? 37.019 21.262 -9.735 1.00 25.45 44 VAL B C 1
ATOM 1709 O O . VAL B 1 20 ? 38.237 21.433 -9.928 1.00 24.85 44 VAL B O 1
ATOM 1713 N N . GLN B 1 21 ? 36.452 21.236 -8.523 1.00 22.79 45 GLN B N 1
ATOM 1714 C CA . GLN B 1 21 ? 37.219 21.427 -7.292 1.00 22.53 45 GLN B CA 1
ATOM 1715 C C . GLN B 1 21 ? 37.470 20.127 -6.558 1.00 22.87 45 GLN B C 1
ATOM 1716 O O . GLN B 1 21 ? 38.503 20.010 -5.914 1.00 21.42 45 GLN B O 1
ATOM 1722 N N . ILE B 1 22 ? 36.521 19.176 -6.592 1.00 21.36 46 ILE B N 1
ATOM 1723 C CA . ILE B 1 22 ? 36.628 17.912 -5.872 1.00 21.41 46 ILE B CA 1
ATOM 1724 C C . ILE B 1 22 ? 36.327 16.781 -6.809 1.00 21.49 46 ILE B C 1
ATOM 1725 O O . ILE B 1 22 ? 35.246 16.762 -7.416 1.00 22.34 46 ILE B O 1
ATOM 1730 N N . LEU B 1 23 ? 37.227 15.801 -6.885 1.00 19.62 47 LEU B N 1
ATOM 1731 C CA . LEU B 1 23 ? 37.032 14.597 -7.691 1.00 19.90 47 LEU B CA 1
ATOM 1732 C C . LEU B 1 23 ? 37.193 13.388 -6.774 1.00 20.19 47 LEU B C 1
ATOM 1733 O O . LEU B 1 23 ? 38.241 13.238 -6.117 1.00 18.94 47 LEU B O 1
ATOM 1738 N N . ASP B 1 24 ? 36.179 12.520 -6.751 1.00 19.20 48 ASP B N 1
ATOM 1739 C CA . ASP B 1 24 ? 36.206 11.330 -5.907 1.00 19.07 48 ASP B CA 1
ATOM 1740 C C . ASP B 1 24 ? 36.068 10.101 -6.779 1.00 20.57 48 ASP B C 1
ATOM 1741 O O . ASP B 1 24 ? 34.976 9.827 -7.291 1.00 21.43 48 ASP B O 1
ATOM 1746 N N . LEU B 1 25 ? 37.179 9.410 -7.012 1.00 19.72 49 LEU B N 1
ATOM 1747 C CA . LEU B 1 25 ? 37.226 8.173 -7.770 1.00 19.86 49 LEU B CA 1
ATOM 1748 C C . LEU B 1 25 ? 37.454 7.003 -6.831 1.00 20.75 49 LEU B C 1
ATOM 1749 O O . LEU B 1 25 ? 38.028 6.000 -7.255 1.00 22.40 49 LEU B O 1
ATOM 1754 N N . SER B 1 26 ? 37.052 7.124 -5.549 1.00 18.67 50 SER B N 1
ATOM 1755 C CA A SER B 1 26 ? 37.262 6.000 -4.644 0.50 18.34 50 SER B CA 1
ATOM 1756 C CA B SER B 1 26 ? 37.246 5.992 -4.638 0.50 19.31 50 SER B CA 1
ATOM 1757 C C . SER B 1 26 ? 36.435 4.790 -5.123 1.00 24.25 50 SER B C 1
ATOM 1758 O O . SER B 1 26 ? 35.345 4.968 -5.699 1.00 24.16 50 SER B O 1
ATOM 1763 N N . ARG B 1 27 ? 36.962 3.566 -4.904 1.00 22.83 51 ARG B N 1
ATOM 1764 C CA . ARG B 1 27 ? 36.220 2.336 -5.231 1.00 24.22 51 ARG B CA 1
ATOM 1765 C C . ARG B 1 27 ? 35.842 2.248 -6.707 1.00 29.07 51 ARG B C 1
ATOM 1766 O O . ARG B 1 27 ? 34.730 1.818 -7.037 1.00 30.35 51 ARG B O 1
ATOM 1774 N N . ASN B 1 28 ? 36.749 2.668 -7.602 1.00 26.78 52 ASN B N 1
ATOM 1775 C CA . ASN B 1 28 ? 36.492 2.610 -9.049 1.00 26.70 52 ASN B CA 1
ATOM 1776 C C . ASN B 1 28 ? 37.285 1.492 -9.746 1.00 30.54 52 ASN B C 1
ATOM 1777 O O . ASN B 1 28 ? 37.360 1.486 -10.983 1.00 30.54 52 ASN B O 1
ATOM 1782 N N . GLN B 1 29 ? 37.879 0.567 -8.963 1.00 27.93 53 GLN B N 1
ATOM 1783 C CA A GLN B 1 29 ? 38.676 -0.556 -9.468 0.80 29.17 53 GLN B CA 1
ATOM 1784 C CA B GLN B 1 29 ? 38.691 -0.557 -9.452 0.20 28.16 53 GLN B CA 1
ATOM 1785 C C . GLN B 1 29 ? 39.815 -0.060 -10.376 1.00 31.69 53 GLN B C 1
ATOM 1786 O O . GLN B 1 29 ? 40.173 -0.722 -11.348 1.00 33.02 53 GLN B O 1
ATOM 1797 N N . LEU B 1 30 ? 40.377 1.141 -10.082 1.00 26.53 54 LEU B N 1
ATOM 1798 C CA . LEU B 1 30 ? 41.429 1.703 -10.914 1.00 26.80 54 LEU B CA 1
ATOM 1799 C C . LEU B 1 30 ? 42.769 1.028 -10.749 1.00 29.22 54 LEU B C 1
ATOM 1800 O O . LEU B 1 30 ? 43.255 0.907 -9.632 1.00 29.83 54 LEU B O 1
ATOM 1805 N N . THR B 1 31 ? 43.450 0.736 -11.859 1.00 26.05 55 THR B N 1
ATOM 1806 C CA . THR B 1 31 ? 44.812 0.224 -11.784 1.00 26.58 55 THR B CA 1
ATOM 1807 C C . THR B 1 31 ? 45.803 1.345 -12.107 1.00 29.23 55 THR B C 1
ATOM 1808 O O . THR B 1 31 ? 46.997 1.234 -11.803 1.00 29.32 55 THR B O 1
ATOM 1812 N N . ILE B 1 32 ? 45.309 2.420 -12.742 1.00 27.62 56 ILE B N 1
ATOM 1813 C CA . ILE B 1 32 ? 46.099 3.596 -13.131 1.00 27.72 56 ILE B CA 1
ATOM 1814 C C . ILE B 1 32 ? 45.178 4.808 -13.107 1.00 29.68 56 ILE B C 1
ATOM 1815 O O . ILE B 1 32 ? 43.975 4.685 -13.373 1.00 29.30 56 ILE B O 1
ATOM 1820 N N . LEU B 1 33 ? 45.710 5.962 -12.729 1.00 25.78 57 LEU B N 1
ATOM 1821 C CA . LEU B 1 33 ? 44.930 7.193 -12.773 1.00 24.76 57 LEU B CA 1
ATOM 1822 C C . LEU B 1 33 ? 45.197 7.780 -14.178 1.00 27.45 57 LEU B C 1
ATOM 1823 O O . LEU B 1 33 ? 46.346 8.056 -14.500 1.00 26.20 57 LEU B O 1
ATOM 1828 N N . PRO B 1 34 ? 44.171 8.011 -15.013 1.00 25.51 58 PRO B N 1
ATOM 1829 C CA . PRO B 1 34 ? 44.420 8.520 -16.372 1.00 25.94 58 PRO B CA 1
ATOM 1830 C C . PRO B 1 34 ? 45.124 9.869 -16.406 1.00 28.43 58 PRO B C 1
ATOM 1831 O O . PRO B 1 34 ? 44.904 10.724 -15.539 1.00 27.23 58 PRO B O 1
ATOM 1835 N N . LYS B 1 35 ? 45.928 10.068 -17.448 1.00 25.77 59 LYS B N 1
ATOM 1836 C CA . LYS B 1 35 ? 46.709 11.277 -17.640 1.00 25.85 59 LYS B CA 1
ATOM 1837 C C . LYS B 1 35 ? 45.846 12.518 -17.797 1.00 27.51 59 LYS B C 1
ATOM 1838 O O . LYS B 1 35 ? 46.312 13.607 -17.496 1.00 27.26 59 LYS B O 1
ATOM 1844 N N . GLU B 1 36 ? 44.560 12.346 -18.205 1.00 25.16 60 GLU B N 1
ATOM 1845 C CA . GLU B 1 36 ? 43.640 13.458 -18.426 1.00 26.23 60 GLU B CA 1
ATOM 1846 C C . GLU B 1 36 ? 43.304 14.199 -17.144 1.00 25.77 60 GLU B C 1
ATOM 1847 O O . GLU B 1 36 ? 42.765 15.313 -17.219 1.00 25.50 60 GLU B O 1
ATOM 1853 N N . ILE B 1 37 ? 43.744 13.654 -15.974 1.00 23.66 61 ILE B N 1
ATOM 1854 C CA . ILE B 1 37 ? 43.642 14.367 -14.692 1.00 23.60 61 ILE B CA 1
ATOM 1855 C C . ILE B 1 37 ? 44.318 15.746 -14.827 1.00 27.07 61 ILE B C 1
ATOM 1856 O O . ILE B 1 37 ? 43.888 16.700 -14.187 1.00 27.07 61 ILE B O 1
ATOM 1861 N N . GLU B 1 38 ? 45.362 15.845 -15.690 1.00 25.25 62 GLU B N 1
ATOM 1862 C CA . GLU B 1 38 ? 46.093 17.103 -15.941 1.00 26.61 62 GLU B CA 1
ATOM 1863 C C . GLU B 1 38 ? 45.179 18.267 -16.339 1.00 28.84 62 GLU B C 1
ATOM 1864 O O . GLU B 1 38 ? 45.546 19.420 -16.163 1.00 28.85 62 GLU B O 1
ATOM 1870 N N . GLN B 1 39 ? 43.997 17.972 -16.887 1.00 23.88 63 GLN B N 1
ATOM 1871 C CA . GLN B 1 39 ? 43.118 19.051 -17.311 1.00 24.05 63 GLN B CA 1
ATOM 1872 C C . GLN B 1 39 ? 42.389 19.747 -16.164 1.00 25.65 63 GLN B C 1
ATOM 1873 O O . GLN B 1 39 ? 41.891 20.848 -16.359 1.00 26.81 63 GLN B O 1
ATOM 1879 N N . LEU B 1 40 ? 42.333 19.127 -14.969 1.00 23.12 64 LEU B N 1
ATOM 1880 C CA . LEU B 1 40 ? 41.573 19.684 -13.843 1.00 21.98 64 LEU B CA 1
ATOM 1881 C C . LEU B 1 40 ? 42.483 20.605 -13.046 1.00 23.68 64 LEU B C 1
ATOM 1882 O O . LEU B 1 40 ? 42.855 20.349 -11.892 1.00 23.04 64 LEU B O 1
ATOM 1887 N N . VAL B 1 41 ? 42.875 21.691 -13.700 1.00 24.97 65 VAL B N 1
ATOM 1888 C CA . VAL B 1 41 ? 43.898 22.590 -13.154 1.00 26.19 65 VAL B CA 1
ATOM 1889 C C . VAL B 1 41 ? 43.531 23.240 -11.821 1.00 28.16 65 VAL B C 1
ATOM 1890 O O . VAL B 1 41 ? 44.437 23.601 -11.069 1.00 27.72 65 VAL B O 1
ATOM 1894 N N . ASN B 1 42 ? 42.232 23.386 -11.523 1.00 23.52 66 ASN B N 1
ATOM 1895 C CA . ASN B 1 42 ? 41.790 24.029 -10.283 1.00 22.76 66 ASN B CA 1
ATOM 1896 C C . ASN B 1 42 ? 41.403 23.028 -9.206 1.00 23.65 66 ASN B C 1
ATOM 1897 O O . ASN B 1 42 ? 40.827 23.412 -8.183 1.00 24.36 66 ASN B O 1
ATOM 1902 N N . LEU B 1 43 ? 41.723 21.748 -9.426 1.00 20.51 67 LEU B N 1
ATOM 1903 C CA . LEU B 1 43 ? 41.356 20.717 -8.465 1.00 20.22 67 LEU B CA 1
ATOM 1904 C C . LEU B 1 43 ? 41.955 21.005 -7.093 1.00 20.86 67 LEU B C 1
ATOM 1905 O O . LEU B 1 43 ? 43.167 21.262 -6.992 1.00 20.41 67 LEU B O 1
ATOM 1910 N N . GLU B 1 44 ? 41.124 20.882 -6.027 1.00 19.30 68 GLU B N 1
ATOM 1911 C CA . GLU B 1 44 ? 41.565 21.103 -4.647 1.00 18.35 68 GLU B CA 1
ATOM 1912 C C . GLU B 1 44 ? 41.558 19.831 -3.848 1.00 19.12 68 GLU B C 1
ATOM 1913 O O . GLU B 1 44 ? 42.301 19.743 -2.865 1.00 18.74 68 GLU B O 1
ATOM 1919 N N . SER B 1 45 ? 40.729 18.855 -4.218 1.00 18.03 69 SER B N 1
ATOM 1920 C CA . SER B 1 45 ? 40.663 17.615 -3.447 1.00 17.48 69 SER B CA 1
ATOM 1921 C C . SER B 1 45 ? 40.524 16.434 -4.393 1.00 18.19 69 SER B C 1
ATOM 1922 O O . SER B 1 45 ? 39.686 16.484 -5.299 1.00 18.12 69 SER B O 1
ATOM 1925 N N . LEU B 1 46 ? 41.335 15.394 -4.202 1.00 16.49 70 LEU B N 1
ATOM 1926 C CA . LEU B 1 46 ? 41.308 14.209 -5.015 1.00 17.07 70 LEU B CA 1
ATOM 1927 C C . LEU B 1 46 ? 41.225 13.000 -4.111 1.00 18.31 70 LEU B C 1
ATOM 1928 O O . LEU B 1 46 ? 42.072 12.862 -3.224 1.00 17.57 70 LEU B O 1
ATOM 1933 N N . HIS B 1 47 ? 40.185 12.175 -4.267 1.00 16.61 71 HIS B N 1
ATOM 1934 C CA . HIS B 1 47 ? 40.013 10.964 -3.473 1.00 15.38 71 HIS B CA 1
ATOM 1935 C C . HIS B 1 47 ? 40.154 9.772 -4.381 1.00 19.57 71 HIS B C 1
ATOM 1936 O O . HIS B 1 47 ? 39.502 9.714 -5.441 1.00 19.01 71 HIS B O 1
ATOM 1943 N N . LEU B 1 48 ? 41.033 8.846 -4.016 1.00 16.81 72 LEU B N 1
ATOM 1944 C CA . LEU B 1 48 ? 41.345 7.648 -4.794 1.00 17.25 72 LEU B CA 1
ATOM 1945 C C . LEU B 1 48 ? 41.367 6.428 -3.899 1.00 18.00 72 LEU B C 1
ATOM 1946 O O . LEU B 1 48 ? 41.987 5.431 -4.238 1.00 19.79 72 LEU B O 1
ATOM 1951 N N . ARG B 1 49 ? 40.681 6.495 -2.779 1.00 16.45 73 ARG B N 1
ATOM 1952 C CA . ARG B 1 49 ? 40.680 5.431 -1.780 1.00 17.37 73 ARG B CA 1
ATOM 1953 C C . ARG B 1 49 ? 40.179 4.097 -2.366 1.00 20.93 73 ARG B C 1
ATOM 1954 O O . ARG B 1 49 ? 39.229 4.085 -3.145 1.00 20.17 73 ARG B O 1
ATOM 1962 N N . ASP B 1 50 ? 40.778 2.975 -1.953 1.00 19.98 74 ASP B N 1
ATOM 1963 C CA . ASP B 1 50 ? 40.265 1.638 -2.271 1.00 20.35 74 ASP B CA 1
ATOM 1964 C C . ASP B 1 50 ? 40.254 1.370 -3.781 1.00 26.22 74 ASP B C 1
ATOM 1965 O O . ASP B 1 50 ? 39.233 1.014 -4.373 1.00 28.55 74 ASP B O 1
ATOM 1970 N N . ASN B 1 51 ? 41.381 1.604 -4.413 1.00 22.86 75 ASN B N 1
ATOM 1971 C CA . ASN B 1 51 ? 41.610 1.247 -5.820 1.00 23.05 75 ASN B CA 1
ATOM 1972 C C . ASN B 1 51 ? 42.821 0.302 -5.846 1.00 25.40 75 ASN B C 1
ATOM 1973 O O . ASN B 1 51 ? 43.184 -0.252 -4.788 1.00 25.66 75 ASN B O 1
ATOM 1978 N N . GLU B 1 52 ? 43.433 0.061 -7.023 1.00 23.39 76 GLU B N 1
ATOM 1979 C CA . GLU B 1 52 ? 44.595 -0.832 -7.059 1.00 24.37 76 GLU B CA 1
ATOM 1980 C C . GLU B 1 52 ? 45.798 -0.097 -7.649 1.00 27.51 76 GLU B C 1
ATOM 1981 O O . GLU B 1 52 ? 46.585 -0.664 -8.424 1.00 29.20 76 GLU B O 1
ATOM 1987 N N . LEU B 1 53 ? 45.934 1.192 -7.314 1.00 22.19 77 LEU B N 1
ATOM 1988 C CA . LEU B 1 53 ? 47.019 1.987 -7.866 1.00 22.60 77 LEU B CA 1
ATOM 1989 C C . LEU B 1 53 ? 48.350 1.556 -7.299 1.00 25.24 77 LEU B C 1
ATOM 1990 O O . LEU B 1 53 ? 48.442 1.231 -6.122 1.00 24.44 77 LEU B O 1
ATOM 1995 N N . THR B 1 54 ? 49.410 1.603 -8.129 1.00 23.74 78 THR B N 1
ATOM 1996 C CA . THR B 1 54 ? 50.765 1.316 -7.659 1.00 23.68 78 THR B CA 1
ATOM 1997 C C . THR B 1 54 ? 51.606 2.581 -7.627 1.00 25.07 78 THR B C 1
ATOM 1998 O O . THR B 1 54 ? 52.633 2.630 -6.932 1.00 24.42 78 THR B O 1
ATOM 2002 N N . THR B 1 55 ? 51.150 3.631 -8.323 1.00 24.81 79 THR B N 1
ATOM 2003 C CA . THR B 1 55 ? 51.828 4.928 -8.369 1.00 23.87 79 THR B CA 1
ATOM 2004 C C . THR B 1 55 ? 50.847 5.977 -8.828 1.00 25.70 79 THR B C 1
ATOM 2005 O O . THR B 1 55 ? 49.662 5.694 -8.999 1.00 24.01 79 THR B O 1
ATOM 2009 N N . LEU B 1 56 ? 51.351 7.181 -9.074 1.00 23.22 80 LEU B N 1
ATOM 2010 C CA . LEU B 1 56 ? 50.561 8.267 -9.619 1.00 22.62 80 LEU B CA 1
ATOM 2011 C C . LEU B 1 56 ? 51.197 8.675 -10.928 1.00 24.16 80 LEU B C 1
ATOM 2012 O O . LEU B 1 56 ? 52.427 8.565 -11.059 1.00 24.90 80 LEU B O 1
ATOM 2017 N N . PRO B 1 57 ? 50.416 9.188 -11.888 1.00 22.39 81 PRO B N 1
ATOM 2018 C CA . PRO B 1 57 ? 51.033 9.621 -13.148 1.00 22.92 81 PRO B CA 1
ATOM 2019 C C . PRO B 1 57 ? 51.867 10.869 -12.926 1.00 24.82 81 PRO B C 1
ATOM 2020 O O . PRO B 1 57 ? 51.607 11.645 -12.009 1.00 22.31 81 PRO B O 1
ATOM 2024 N N . GLU B 1 58 ? 52.840 11.100 -13.816 1.00 23.47 82 GLU B N 1
ATOM 2025 C CA . GLU B 1 58 ? 53.659 12.303 -13.704 1.00 22.55 82 GLU B CA 1
ATOM 2026 C C . GLU B 1 58 ? 52.819 13.559 -13.865 1.00 27.09 82 GLU B C 1
ATOM 2027 O O . GLU B 1 58 ? 53.198 14.615 -13.380 1.00 28.04 82 GLU B O 1
ATOM 2033 N N . GLU B 1 59 ? 51.656 13.436 -14.506 1.00 25.44 83 GLU B N 1
ATOM 2034 C CA . GLU B 1 59 ? 50.696 14.528 -14.712 1.00 26.49 83 GLU B CA 1
ATOM 2035 C C . GLU B 1 59 ? 50.147 15.050 -13.381 1.00 27.12 83 GLU B C 1
ATOM 2036 O O . GLU B 1 59 ? 49.601 16.154 -13.357 1.00 27.34 83 GLU B O 1
ATOM 2042 N N . ILE B 1 60 ? 50.333 14.300 -12.270 1.00 21.99 84 ILE B N 1
ATOM 2043 C CA . ILE B 1 60 ? 49.843 14.773 -10.971 1.00 22.50 84 ILE B CA 1
ATOM 2044 C C . ILE B 1 60 ? 50.431 16.141 -10.590 1.00 24.91 84 ILE B C 1
ATOM 2045 O O . ILE B 1 60 ? 49.775 16.929 -9.897 1.00 23.79 84 ILE B O 1
ATOM 2050 N N . GLY B 1 61 ? 51.648 16.402 -11.041 1.00 24.41 85 GLY B N 1
ATOM 2051 C CA . GLY B 1 61 ? 52.335 17.644 -10.713 1.00 24.76 85 GLY B CA 1
ATOM 2052 C C . GLY B 1 61 ? 51.680 18.897 -11.268 1.00 28.36 85 GLY B C 1
ATOM 2053 O O . GLY B 1 61 ? 52.008 20.005 -10.832 1.00 29.26 85 GLY B O 1
ATOM 2054 N N . ILE B 1 62 ? 50.743 18.748 -12.219 1.00 24.66 86 ILE B N 1
ATOM 2055 C CA . ILE B 1 62 ? 50.036 19.898 -12.785 1.00 26.59 86 ILE B CA 1
ATOM 2056 C C . ILE B 1 62 ? 49.004 20.443 -11.785 1.00 26.88 86 ILE B C 1
ATOM 2057 O O . ILE B 1 62 ? 48.600 21.591 -11.894 1.00 27.91 86 ILE B O 1
ATOM 2062 N N . LEU B 1 63 ? 48.614 19.634 -10.798 1.00 23.38 87 LEU B N 1
ATOM 2063 C CA . LEU B 1 63 ? 47.555 19.991 -9.843 1.00 23.29 87 LEU B CA 1
ATOM 2064 C C . LEU B 1 63 ? 48.119 20.861 -8.724 1.00 26.39 87 LEU B C 1
ATOM 2065 O O . LEU B 1 63 ? 48.064 20.526 -7.527 1.00 25.15 87 LEU B O 1
ATOM 2070 N N . LYS B 1 64 ? 48.631 22.013 -9.108 1.00 25.25 88 LYS B N 1
ATOM 2071 C CA . LYS B 1 64 ? 49.280 22.886 -8.144 1.00 25.59 88 LYS B CA 1
ATOM 2072 C C . LYS B 1 64 ? 48.344 23.475 -7.078 1.00 28.30 88 LYS B C 1
ATOM 2073 O O . LYS B 1 64 ? 48.849 23.962 -6.072 1.00 27.64 88 LYS B O 1
ATOM 2079 N N . ASN B 1 65 ? 47.009 23.414 -7.262 1.00 22.67 89 ASN B N 1
ATOM 2080 C CA . ASN B 1 65 ? 46.083 23.946 -6.266 1.00 22.79 89 ASN B CA 1
ATOM 2081 C C . ASN B 1 65 ? 45.572 22.834 -5.346 1.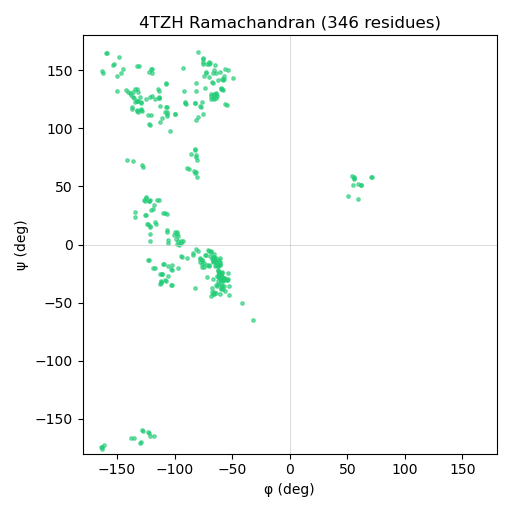00 22.02 89 ASN B C 1
ATOM 2082 O O . ASN B 1 65 ? 44.728 23.080 -4.468 1.00 21.70 89 ASN B O 1
ATOM 2087 N N . LEU B 1 66 ? 46.066 21.612 -5.520 1.00 18.51 90 LEU B N 1
ATOM 2088 C CA . LEU B 1 66 ? 45.561 20.508 -4.705 1.00 18.91 90 LEU B CA 1
ATOM 2089 C C . LEU B 1 66 ? 45.885 20.730 -3.233 1.00 18.46 90 LEU B C 1
ATOM 2090 O O . LEU B 1 66 ? 47.053 20.957 -2.894 1.00 19.02 90 LEU B O 1
ATOM 2095 N N . LYS B 1 67 ? 44.864 20.612 -2.361 1.00 17.96 91 LYS B N 1
ATOM 2096 C CA . LYS B 1 67 ? 45.033 20.757 -0.916 1.00 17.35 91 LYS B CA 1
ATOM 2097 C C . LYS B 1 67 ? 44.922 19.420 -0.223 1.00 16.47 91 LYS B C 1
ATOM 2098 O O . LYS B 1 67 ? 45.520 19.246 0.831 1.00 17.84 91 LYS B O 1
ATOM 2104 N N . TYR B 1 68 ? 44.119 18.517 -0.760 1.00 16.59 92 TYR B N 1
ATOM 2105 C CA . TYR B 1 68 ? 43.872 17.245 -0.073 1.00 15.33 92 TYR B CA 1
ATOM 2106 C C . TYR B 1 68 ? 44.025 16.112 -1.047 1.00 16.39 92 TYR B C 1
ATOM 2107 O O . TYR B 1 68 ? 43.465 16.182 -2.154 1.00 17.17 92 TYR B O 1
ATOM 2116 N N . LEU B 1 69 ? 44.744 15.053 -0.657 1.00 15.22 93 LEU B N 1
ATOM 2117 C CA . LEU B 1 69 ? 44.971 13.907 -1.537 1.00 14.86 93 LEU B CA 1
ATOM 2118 C C . LEU B 1 69 ? 44.796 12.665 -0.691 1.00 15.51 93 LEU B C 1
ATOM 2119 O O . LEU B 1 69 ? 45.569 12.453 0.262 1.00 16.07 93 LEU B O 1
ATOM 2124 N N . ASP B 1 70 ? 43.796 11.852 -1.037 1.00 15.27 94 ASP B N 1
ATOM 2125 C CA . ASP B 1 70 ? 43.493 10.616 -0.342 1.00 14.11 94 ASP B CA 1
ATOM 2126 C C . ASP B 1 70 ? 43.803 9.458 -1.273 1.00 17.00 94 ASP B C 1
ATOM 2127 O O . ASP B 1 70 ? 43.070 9.242 -2.231 1.00 16.39 94 ASP B O 1
ATOM 2132 N N A ILE B 1 71 ? 44.914 8.718 -1.025 0.50 14.73 95 ILE B N 1
ATOM 2133 N N B ILE B 1 71 ? 44.937 8.812 -1.039 0.50 15.75 95 ILE B N 1
ATOM 2134 C CA A ILE B 1 71 ? 45.272 7.527 -1.823 0.50 14.67 95 ILE B CA 1
ATOM 2135 C CA B ILE B 1 71 ? 45.362 7.677 -1.825 0.50 16.25 95 ILE B CA 1
ATOM 2136 C C A ILE B 1 71 ? 45.285 6.312 -0.912 0.50 15.79 95 ILE B C 1
ATOM 2137 C C B ILE B 1 71 ? 45.451 6.453 -0.894 0.50 18.83 95 ILE B C 1
ATOM 2138 O O A ILE B 1 71 ? 45.919 5.299 -1.179 0.50 15.04 95 ILE B O 1
ATOM 2139 O O B ILE B 1 71 ? 46.296 5.581 -1.115 0.50 20.38 95 ILE B O 1
ATOM 2148 N N . SER B 1 72 ? 44.532 6.389 0.145 1.00 15.80 96 SER B N 1
ATOM 2149 C CA . SER B 1 72 ? 44.526 5.287 1.084 1.00 16.91 96 SER B CA 1
ATOM 2150 C C . SER B 1 72 ? 43.999 3.982 0.462 1.00 18.98 96 SER B C 1
ATOM 2151 O O . SER B 1 72 ? 43.230 4.008 -0.500 1.00 19.11 96 SER B O 1
ATOM 2154 N N . ARG B 1 73 ? 44.431 2.854 1.017 1.00 19.03 97 ARG B N 1
ATOM 2155 C CA A ARG B 1 73 ? 43.981 1.520 0.608 0.25 19.90 97 ARG B CA 1
ATOM 2156 C CA B ARG B 1 73 ? 44.004 1.513 0.608 0.25 19.56 97 ARG B CA 1
ATOM 2157 C CA C ARG B 1 73 ? 43.952 1.530 0.594 0.50 19.76 97 ARG B CA 1
ATOM 2158 C C . ARG B 1 73 ? 44.177 1.288 -0.897 1.00 22.51 97 ARG B C 1
ATOM 2159 O O . ARG B 1 73 ? 43.234 0.967 -1.646 1.00 24.17 97 ARG B O 1
ATOM 2181 N N . ASN B 1 74 ? 45.428 1.442 -1.325 1.00 20.07 98 ASN B N 1
ATOM 2182 C CA . ASN B 1 74 ? 45.837 1.157 -2.700 1.00 19.56 98 ASN B CA 1
ATOM 2183 C C . ASN B 1 74 ? 47.042 0.210 -2.538 1.00 22.39 98 ASN B C 1
ATOM 2184 O O . ASN B 1 74 ? 47.172 -0.456 -1.496 1.00 23.40 98 ASN B O 1
ATOM 2189 N N . GLN B 1 75 ? 47.881 0.088 -3.578 1.00 22.13 99 GLN B N 1
ATOM 2190 C CA . GLN B 1 75 ? 49.106 -0.704 -3.494 1.00 22.19 99 GLN B CA 1
ATOM 2191 C C . GLN B 1 75 ? 50.257 0.226 -3.885 1.00 23.01 99 GLN B C 1
ATOM 2192 O O . GLN B 1 75 ? 51.178 -0.172 -4.590 1.00 24.46 99 GLN B O 1
ATOM 2198 N N . ILE B 1 76 ? 50.209 1.492 -3.424 1.00 20.91 100 ILE B N 1
ATOM 2199 C CA . ILE B 1 76 ? 51.235 2.447 -3.828 1.00 20.90 100 ILE B CA 1
ATOM 2200 C C . ILE B 1 76 ? 52.597 2.064 -3.292 1.00 23.19 100 ILE B C 1
ATOM 2201 O O . ILE B 1 76 ? 52.732 1.858 -2.091 1.00 22.00 100 ILE B O 1
ATOM 2206 N N . SER B 1 77 ? 53.600 2.006 -4.169 1.00 23.23 101 SER B N 1
ATOM 2207 C CA . SER B 1 77 ? 54.950 1.678 -3.732 1.00 23.77 101 SER B CA 1
ATOM 2208 C C . SER B 1 77 ? 55.961 2.766 -4.122 1.00 25.43 101 SER B C 1
ATOM 2209 O O . SER B 1 77 ? 57.080 2.758 -3.629 1.00 25.52 101 SER B O 1
ATOM 2212 N N . ASN B 1 78 ? 55.572 3.689 -5.003 1.00 24.26 102 ASN B N 1
ATOM 2213 C CA . ASN B 1 78 ? 56.490 4.727 -5.471 1.00 24.20 102 ASN B CA 1
ATOM 2214 C C . ASN B 1 78 ? 55.715 5.901 -6.013 1.00 26.08 102 ASN B C 1
ATOM 2215 O O . ASN B 1 78 ? 54.534 5.776 -6.340 1.00 25.25 102 ASN B O 1
ATOM 2220 N N . PHE B 1 79 ? 56.407 7.031 -6.173 1.00 23.82 103 PHE B N 1
ATOM 2221 C CA . PHE B 1 79 ? 55.842 8.259 -6.694 1.00 22.82 103 PHE B CA 1
ATOM 2222 C C . PHE B 1 79 ? 56.716 8.827 -7.773 1.00 25.65 103 PHE B C 1
ATOM 2223 O O . PHE B 1 79 ? 57.952 8.686 -7.714 1.00 26.44 103 PHE B O 1
ATOM 2231 N N . PRO B 1 80 ? 56.106 9.593 -8.686 1.00 21.62 104 PRO B N 1
ATOM 2232 C CA . PRO B 1 80 ? 56.914 10.313 -9.676 1.00 22.84 104 PRO B CA 1
ATOM 2233 C C . PRO B 1 80 ? 57.555 11.514 -8.970 1.00 24.08 104 PRO B C 1
ATOM 2234 O O . PRO B 1 80 ? 57.030 12.028 -7.965 1.00 21.99 104 PRO B O 1
ATOM 2238 N N . LYS B 1 81 ? 58.676 11.997 -9.492 1.00 24.14 105 LYS B N 1
ATOM 2239 C CA . LYS B 1 81 ? 59.298 13.181 -8.903 1.00 24.67 105 LYS B CA 1
ATOM 2240 C C . LYS B 1 81 ? 58.379 14.405 -8.936 1.00 27.23 105 LYS B C 1
ATOM 2241 O O . LYS B 1 81 ? 58.536 15.301 -8.109 1.00 26.40 105 LYS B O 1
ATOM 2247 N N . GLU B 1 82 ? 57.411 14.439 -9.887 1.00 23.87 106 GLU B N 1
ATOM 2248 C CA . GLU B 1 82 ? 56.475 15.558 -10.043 1.00 22.87 106 GLU B CA 1
ATOM 2249 C C . GLU B 1 82 ? 55.589 15.807 -8.815 1.00 23.45 106 GLU B C 1
ATOM 2250 O O . GLU B 1 82 ? 54.982 16.869 -8.711 1.00 22.44 106 GLU B O 1
ATOM 2256 N N . ILE B 1 83 ? 55.550 14.874 -7.875 1.00 22.42 107 ILE B N 1
ATOM 2257 C CA . ILE B 1 83 ? 54.808 15.150 -6.638 1.00 21.79 107 ILE B CA 1
ATOM 2258 C C . ILE B 1 83 ? 55.370 16.382 -5.925 1.00 23.19 107 ILE B C 1
ATOM 2259 O O . ILE B 1 83 ? 54.649 17.030 -5.168 1.00 23.48 107 ILE B O 1
ATOM 2264 N N . GLN B 1 84 ? 56.644 16.724 -6.174 1.00 21.19 108 GLN B N 1
ATOM 2265 C CA . GLN B 1 84 ? 57.240 17.885 -5.546 1.00 22.64 108 GLN B CA 1
ATOM 2266 C C . GLN B 1 84 ? 56.543 19.196 -5.922 1.00 27.08 108 GLN B C 1
ATOM 2267 O O . GLN B 1 84 ? 56.726 20.194 -5.222 1.00 26.43 108 GLN B O 1
ATOM 2273 N N . LYS B 1 85 ? 55.760 19.210 -7.016 1.00 22.24 109 LYS B N 1
ATOM 2274 C CA . LYS B 1 85 ? 55.072 20.426 -7.435 1.00 21.93 109 LYS B CA 1
ATOM 2275 C C . LYS B 1 85 ? 53.772 20.673 -6.647 1.00 22.39 109 LYS B C 1
ATOM 2276 O O . LYS B 1 85 ? 53.155 21.733 -6.834 1.00 23.93 109 LYS B O 1
ATOM 2282 N N . LEU B 1 86 ? 53.380 19.748 -5.748 1.00 19.97 110 LEU B N 1
ATOM 2283 C CA . LEU B 1 86 ? 52.143 19.886 -4.975 1.00 20.24 110 LEU B CA 1
ATOM 2284 C C . LEU B 1 86 ? 52.375 20.763 -3.761 1.00 21.59 110 LEU B C 1
ATOM 2285 O O . LEU B 1 86 ? 52.234 20.336 -2.619 1.00 20.49 110 LEU B O 1
ATOM 2290 N N . LYS B 1 87 ? 52.720 22.031 -4.036 1.00 20.91 111 LYS B N 1
ATOM 2291 C CA . LYS B 1 87 ? 53.125 22.992 -3.007 1.00 21.89 111 LYS B CA 1
ATOM 2292 C C . LYS B 1 87 ? 52.005 23.515 -2.154 1.00 23.91 111 LYS B C 1
ATOM 2293 O O . LYS B 1 87 ? 52.286 24.215 -1.187 1.00 24.13 111 LYS B O 1
ATOM 2299 N N . ASN B 1 88 ? 50.749 23.226 -2.507 1.00 20.91 112 ASN B N 1
ATOM 2300 C CA . ASN B 1 88 ? 49.603 23.642 -1.694 1.00 20.89 112 ASN B CA 1
ATOM 2301 C C . ASN B 1 88 ? 48.988 22.479 -0.944 1.00 20.75 112 ASN B C 1
ATOM 2302 O O . ASN B 1 88 ? 47.985 22.664 -0.239 1.00 19.83 112 ASN B O 1
ATOM 2307 N N . LEU B 1 89 ? 49.561 21.274 -1.085 1.00 16.96 113 LEU B N 1
ATOM 2308 C CA . LEU B 1 89 ? 48.993 20.111 -0.424 1.00 17.02 113 LEU B CA 1
ATOM 2309 C C . LEU B 1 89 ? 49.105 20.238 1.081 1.00 18.00 113 LEU B C 1
ATOM 2310 O O . LEU B 1 89 ? 50.226 20.437 1.580 1.00 19.05 113 LEU B O 1
AT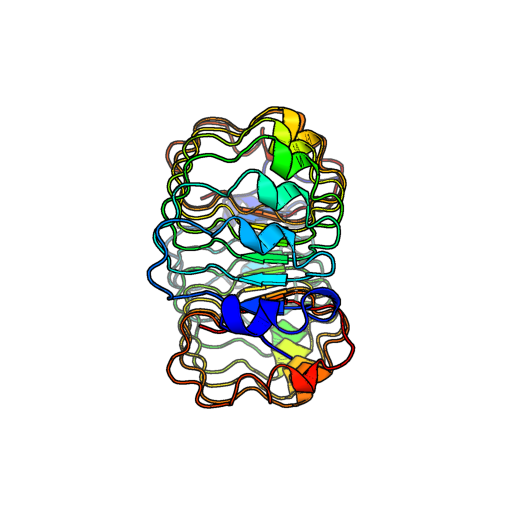OM 2315 N N . GLU B 1 90 ? 47.994 20.028 1.803 1.00 17.22 114 GLU B N 1
ATOM 2316 C CA . GLU B 1 90 ? 47.926 20.176 3.257 1.00 17.16 114 GLU B CA 1
ATOM 2317 C C . GLU B 1 90 ? 47.712 18.862 3.944 1.00 17.15 114 GLU B C 1
ATOM 2318 O O . GLU B 1 90 ? 48.137 18.720 5.098 1.00 17.18 114 GLU B O 1
ATOM 2324 N N . VAL B 1 91 ? 46.970 17.948 3.322 1.00 16.76 115 VAL B N 1
ATOM 2325 C CA . VAL B 1 91 ? 46.637 16.665 3.955 1.00 15.00 115 VAL B CA 1
ATOM 2326 C C . VAL B 1 91 ? 46.925 15.568 2.954 1.00 17.46 115 VAL B C 1
ATOM 2327 O O . VAL B 1 91 ? 46.435 15.662 1.811 1.00 16.50 115 VAL B O 1
ATOM 2331 N N . LEU B 1 92 ? 47.650 14.522 3.377 1.00 15.84 116 LEU B N 1
ATOM 2332 C CA . LEU B 1 92 ? 47.969 13.418 2.492 1.00 15.40 116 LEU B CA 1
ATOM 2333 C C . LEU B 1 92 ? 47.673 12.126 3.242 1.00 16.22 116 LEU B C 1
ATOM 2334 O O . LEU B 1 92 ? 48.332 11.837 4.261 1.00 15.54 116 LEU B O 1
ATOM 2339 N N . PHE B 1 93 ? 46.699 11.352 2.746 1.00 15.35 117 PHE B N 1
ATOM 2340 C CA . PHE B 1 93 ? 46.379 10.035 3.307 1.00 15.32 117 PHE B CA 1
ATOM 2341 C C . PHE B 1 93 ? 47.027 8.965 2.453 1.00 17.81 117 PHE B C 1
ATOM 2342 O O . PHE B 1 93 ? 46.647 8.776 1.289 1.00 18.15 117 PHE B O 1
ATOM 2350 N N . LEU B 1 94 ? 48.012 8.271 3.024 1.00 17.26 118 LEU B N 1
ATOM 2351 C CA . LEU B 1 94 ? 48.716 7.205 2.339 1.00 18.03 118 LEU B CA 1
ATOM 2352 C C . LEU B 1 94 ? 48.578 5.927 3.122 1.00 18.50 118 LEU B C 1
ATOM 2353 O O . LEU B 1 94 ? 49.315 4.963 2.828 1.00 18.95 118 LEU B O 1
ATOM 2358 N N . ASN B 1 95 ? 47.631 5.885 4.063 1.00 17.31 119 ASN B N 1
ATOM 2359 C CA A ASN B 1 95 ? 47.353 4.698 4.907 0.50 17.39 119 ASN B CA 1
ATOM 2360 C CA B ASN B 1 95 ? 47.538 4.671 4.855 0.50 17.02 119 ASN B CA 1
ATOM 2361 C C . ASN B 1 95 ? 47.061 3.482 4.057 1.00 21.39 119 ASN B C 1
ATOM 2362 O O . ASN B 1 95 ? 46.247 3.629 3.141 1.00 21.38 119 ASN B O 1
ATOM 2371 N N . GLY B 1 96 ? 47.559 2.290 4.421 1.00 18.98 120 GLY B N 1
ATOM 2372 C CA . GLY B 1 96 ? 47.143 1.079 3.715 1.00 19.25 120 GLY B CA 1
ATOM 2373 C C . GLY B 1 96 ? 47.688 1.013 2.306 1.00 24.72 120 GLY B C 1
ATOM 2374 O O . GLY B 1 96 ? 46.927 0.944 1.338 1.00 26.15 120 GLY B O 1
ATOM 2375 N N . ASN B 1 97 ? 48.994 1.060 2.171 1.00 19.87 121 ASN B N 1
ATOM 2376 C CA . ASN B 1 97 ? 49.635 0.964 0.865 1.00 20.35 121 ASN B CA 1
ATOM 2377 C C . ASN B 1 97 ? 50.837 0.017 0.922 1.00 23.22 121 ASN B C 1
ATOM 2378 O O . ASN B 1 97 ? 50.969 -0.746 1.885 1.00 23.79 121 ASN B O 1
ATOM 2383 N N . SER B 1 98 ? 51.684 0.042 -0.116 1.00 22.18 122 SER B N 1
ATOM 2384 C CA . SER B 1 98 ? 52.822 -0.858 -0.222 1.00 22.54 122 SER B CA 1
ATOM 2385 C C . SER B 1 98 ? 54.135 -0.084 -0.169 1.00 24.49 122 SER B C 1
ATOM 2386 O O . SER B 1 98 ? 55.084 -0.419 -0.901 1.00 25.00 122 SER B O 1
ATOM 2389 N N . LEU B 1 99 ? 54.207 0.953 0.675 1.00 21.59 123 LEU B N 1
ATOM 2390 C CA . LEU B 1 99 ? 55.435 1.743 0.748 1.00 21.76 123 LEU B CA 1
ATOM 2391 C C . LEU B 1 99 ? 56.483 1.123 1.633 1.00 23.76 123 LEU B C 1
ATOM 2392 O O . LEU B 1 99 ? 56.226 0.935 2.824 1.00 23.20 123 LEU B O 1
ATOM 2397 N N . SER B 1 100 ? 57.672 0.845 1.087 1.00 25.84 124 SER B N 1
ATOM 2398 C CA . SER B 1 100 ? 58.777 0.368 1.915 1.00 27.27 124 SER B CA 1
ATOM 2399 C C . SER B 1 100 ? 59.776 1.512 2.092 1.00 31.15 124 SER B C 1
ATOM 2400 O O . SER B 1 100 ? 60.588 1.473 3.015 1.00 32.49 124 SER B O 1
ATOM 2403 N N . ASN B 1 101 ? 59.709 2.536 1.230 1.00 27.17 125 ASN B N 1
ATOM 2404 C CA . ASN B 1 101 ? 60.561 3.722 1.309 1.00 28.69 125 ASN B CA 1
ATOM 2405 C C . ASN B 1 101 ? 59.775 4.957 0.872 1.00 31.75 125 ASN B C 1
ATOM 2406 O O . ASN B 1 101 ? 58.861 4.834 0.047 1.00 32.62 125 ASN B O 1
ATOM 2411 N N . LEU B 1 102 ? 60.128 6.137 1.397 1.00 25.51 126 LEU B N 1
ATOM 2412 C CA . LEU B 1 102 ? 59.515 7.392 0.926 1.00 26.01 126 LEU B CA 1
ATOM 2413 C C . LEU B 1 102 ? 60.585 8.095 0.115 1.00 30.13 126 LEU B C 1
ATOM 2414 O O . LEU B 1 102 ? 61.736 8.142 0.557 1.00 31.27 126 LEU B O 1
ATOM 2419 N N . PRO B 1 103 ? 60.242 8.705 -1.035 1.00 27.92 127 PRO B N 1
ATOM 2420 C CA . PRO B 1 103 ? 61.269 9.413 -1.819 1.00 28.35 127 PRO B CA 1
ATOM 2421 C C . PRO B 1 103 ? 61.650 10.748 -1.193 1.00 30.72 127 PRO B C 1
ATOM 2422 O O . PRO B 1 103 ? 60.875 11.296 -0.400 1.00 28.78 127 PRO B O 1
ATOM 2426 N N . GLU B 1 104 ? 62.827 11.286 -1.559 1.00 30.94 128 GLU B N 1
ATOM 2427 C CA . GLU B 1 104 ? 63.284 12.583 -1.063 1.00 30.81 128 GLU B CA 1
ATOM 2428 C C . GLU B 1 104 ? 62.274 13.695 -1.357 1.00 32.98 128 GLU B C 1
ATOM 2429 O O . GLU B 1 104 ? 62.178 14.627 -0.570 1.00 31.96 128 GLU B O 1
ATOM 2435 N N . GLU B 1 105 ? 61.480 13.561 -2.450 1.00 28.55 129 GLU B N 1
ATOM 2436 C CA . GLU B 1 105 ? 60.475 14.551 -2.882 1.00 26.97 129 GLU B CA 1
ATOM 2437 C C . GLU B 1 105 ? 59.350 14.744 -1.894 1.00 29.75 129 GLU B C 1
ATOM 2438 O O . GLU B 1 105 ? 58.665 15.765 -1.945 1.00 26.84 129 GLU B O 1
ATOM 2444 N N . ILE B 1 106 ? 59.176 13.788 -0.971 1.00 25.79 130 ILE B N 1
ATOM 2445 C CA . ILE B 1 106 ? 58.156 13.967 0.062 1.00 25.65 130 ILE B CA 1
ATOM 2446 C C . ILE B 1 106 ? 58.454 15.245 0.846 1.00 27.91 130 ILE B C 1
ATOM 2447 O O . ILE B 1 106 ? 57.530 15.947 1.259 1.00 26.32 130 ILE B O 1
ATOM 2452 N N . GLY B 1 107 ? 59.733 15.539 1.040 1.00 26.67 131 GLY B N 1
ATOM 2453 C CA . GLY B 1 107 ? 60.138 16.715 1.779 1.00 26.22 131 GLY B CA 1
ATOM 2454 C C . GLY B 1 107 ? 59.899 18.030 1.071 1.00 28.03 131 GLY B C 1
ATOM 2455 O O . GLY B 1 107 ? 60.138 19.084 1.661 1.00 28.44 131 GLY B O 1
ATOM 2456 N N . GLU B 1 108 ? 59.421 18.000 -0.209 1.00 23.10 132 GLU B N 1
ATOM 2457 C CA . GLU B 1 108 ? 59.166 19.219 -0.961 1.00 23.59 132 GLU B CA 1
ATOM 2458 C C . GLU B 1 108 ? 57.714 19.672 -0.849 1.00 24.69 132 GLU B C 1
ATOM 2459 O O . GLU B 1 108 ? 57.339 20.665 -1.482 1.00 25.69 132 GLU B O 1
ATOM 2465 N N . LEU B 1 109 ? 56.905 18.964 -0.064 1.00 21.28 133 LEU B N 1
ATOM 2466 C CA . LEU B 1 109 ? 55.483 19.292 0.107 1.00 21.00 133 LEU B CA 1
ATOM 2467 C C . LEU B 1 109 ? 55.405 20.406 1.133 1.00 21.74 133 LEU B C 1
ATOM 2468 O O . LEU B 1 109 ? 55.052 20.218 2.300 1.00 20.73 133 LEU B O 1
ATOM 2473 N N . GLU B 1 110 ? 55.721 21.591 0.648 1.00 22.49 134 GLU B N 1
ATOM 2474 C CA . GLU B 1 110 ? 55.842 22.813 1.414 1.00 24.71 134 GLU B CA 1
ATOM 2475 C C . GLU B 1 110 ? 54.787 23.031 2.476 1.00 25.09 134 GLU B C 1
ATOM 2476 O O . GLU B 1 110 ? 55.136 23.391 3.595 1.00 25.15 134 GLU B O 1
ATOM 2482 N N . LYS B 1 111 ? 53.508 22.901 2.114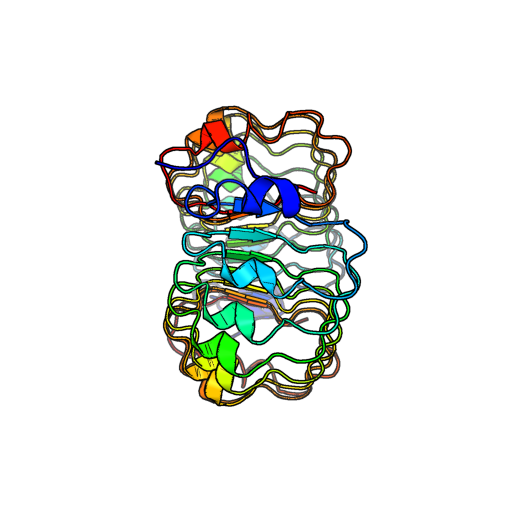 1.00 20.61 135 LYS B N 1
ATOM 2483 C CA . LYS B 1 111 ? 52.420 23.231 3.021 1.00 20.24 135 LYS B CA 1
ATOM 2484 C C . LYS B 1 111 ? 51.849 22.011 3.735 1.00 21.04 135 LYS B C 1
ATOM 2485 O O . LYS B 1 111 ? 50.822 22.127 4.390 1.00 20.32 135 LYS B O 1
ATOM 2491 N N . LEU B 1 112 ? 52.506 20.862 3.634 1.00 17.40 136 LEU B N 1
ATOM 2492 C CA . LEU B 1 112 ? 51.919 19.654 4.242 1.00 17.44 136 LEU B CA 1
ATOM 2493 C C . LEU B 1 112 ? 51.812 19.747 5.745 1.00 18.63 136 LEU B C 1
ATOM 2494 O O . LEU B 1 112 ? 52.817 20.028 6.413 1.00 18.83 136 LEU B O 1
ATOM 2499 N N . GLY B 1 113 ? 50.591 19.524 6.252 1.00 16.97 137 GLY B N 1
ATOM 2500 C CA . GLY B 1 113 ? 50.356 19.633 7.681 1.00 16.91 137 GLY B CA 1
ATOM 2501 C C . GLY B 1 113 ? 50.049 18.302 8.314 1.00 17.33 137 GLY B C 1
ATOM 2502 O O . GLY B 1 113 ? 50.411 18.080 9.474 1.00 17.40 137 GLY B O 1
ATOM 2503 N N . ILE B 1 114 ? 49.372 17.402 7.571 1.00 16.13 138 ILE B N 1
ATOM 2504 C CA . ILE B 1 114 ? 48.963 16.120 8.162 1.00 15.87 138 ILE B CA 1
ATOM 2505 C C . ILE B 1 114 ? 49.341 15.015 7.206 1.00 17.56 138 ILE B C 1
ATOM 2506 O O . ILE B 1 114 ? 48.941 15.074 6.033 1.00 17.07 138 ILE B O 1
ATOM 2511 N N . LEU B 1 115 ? 50.126 14.034 7.659 1.00 15.80 139 LEU B N 1
ATOM 2512 C CA . LEU B 1 115 ? 50.617 12.952 6.820 1.00 15.31 139 LEU B CA 1
ATOM 2513 C C . LEU B 1 115 ? 50.311 11.635 7.498 1.00 16.80 139 LEU B C 1
ATOM 2514 O O . LEU B 1 115 ? 50.818 11.370 8.608 1.00 17.15 139 LEU B O 1
ATOM 2519 N N . TYR B 1 116 ? 49.471 10.821 6.864 1.00 15.33 140 TYR B N 1
ATOM 2520 C CA . TYR B 1 116 ? 49.110 9.509 7.423 1.00 14.47 140 TYR B CA 1
ATOM 2521 C C . TYR B 1 116 ? 49.786 8.438 6.615 1.00 17.78 140 TYR B C 1
ATOM 2522 O O . TYR B 1 116 ? 49.518 8.309 5.406 1.00 17.18 140 TYR B O 1
ATOM 2531 N N . LEU B 1 117 ? 50.650 7.658 7.263 1.00 15.30 141 LEU B N 1
ATOM 2532 C CA . LEU B 1 117 ? 51.411 6.610 6.607 1.00 15.93 141 LEU B CA 1
ATOM 2533 C C . LEU B 1 117 ? 51.147 5.297 7.308 1.00 17.84 141 LEU B C 1
ATOM 2534 O O . LEU B 1 117 ? 51.922 4.361 7.077 1.00 19.04 141 LEU B O 1
ATOM 2539 N N . ASN B 1 118 ? 50.071 5.195 8.094 1.00 17.26 142 ASN B N 1
ATOM 2540 C CA A ASN B 1 118 ? 49.770 3.959 8.831 0.50 18.03 142 ASN B CA 1
ATOM 2541 C CA B ASN B 1 118 ? 49.718 3.970 8.819 0.50 18.00 142 ASN B CA 1
ATOM 2542 C C . ASN B 1 118 ? 49.676 2.773 7.892 1.00 20.02 142 ASN B C 1
ATOM 2543 O O . ASN B 1 118 ? 49.215 2.917 6.753 1.00 20.40 142 ASN B O 1
ATOM 2552 N N . ASN B 1 119 ? 50.017 1.580 8.391 1.00 18.76 143 ASN B N 1
ATOM 2553 C CA . ASN B 1 119 ? 49.836 0.363 7.589 1.00 19.32 143 ASN B CA 1
ATOM 2554 C C . ASN B 1 119 ? 50.516 0.391 6.240 1.00 22.50 143 ASN B C 1
ATOM 2555 O O . ASN B 1 119 ? 49.898 0.170 5.191 1.00 22.55 143 ASN B O 1
ATOM 2560 N N . ASN B 1 120 ? 51.822 0.605 6.295 1.00 20.21 144 ASN B N 1
ATOM 2561 C CA . ASN B 1 120 ? 52.742 0.512 5.161 1.00 19.89 144 ASN B CA 1
ATOM 2562 C C . ASN B 1 120 ? 53.891 -0.390 5.641 1.00 22.80 144 ASN B C 1
ATOM 2563 O O . ASN B 1 120 ? 53.763 -1.051 6.680 1.00 22.80 144 ASN B O 1
ATOM 2568 N N . GLN B 1 121 ? 54.979 -0.489 4.870 1.00 21.79 145 GLN B N 1
ATOM 2569 C CA . GLN B 1 121 ? 56.073 -1.358 5.311 1.00 22.46 145 GLN B CA 1
ATOM 2570 C C . GLN B 1 121 ? 57.373 -0.538 5.420 1.00 24.03 145 GLN B C 1
ATOM 2571 O O . GLN B 1 121 ? 58.460 -1.005 5.088 1.00 24.71 145 GLN B O 1
ATOM 2577 N N . LEU B 1 122 ? 57.249 0.729 5.890 1.00 21.59 146 LEU B N 1
ATOM 2578 C CA . LEU B 1 122 ? 58.418 1.596 5.949 1.00 20.99 146 LEU B CA 1
ATOM 2579 C C . LEU B 1 122 ? 59.426 1.111 6.946 1.00 24.23 146 LEU B C 1
ATOM 2580 O O . LEU B 1 122 ? 59.048 0.704 8.044 1.00 22.80 146 LEU B O 1
ATOM 2585 N N . THR B 1 123 ? 60.717 1.181 6.587 1.00 24.65 147 THR B N 1
ATOM 2586 C CA . THR B 1 123 ? 61.784 0.779 7.509 1.00 24.92 147 THR B CA 1
ATOM 2587 C C . THR B 1 123 ? 62.455 1.988 8.115 1.00 28.28 147 THR B C 1
ATOM 2588 O O . THR B 1 123 ? 63.035 1.889 9.186 1.00 28.79 147 THR B O 1
ATOM 2592 N N . THR B 1 124 ? 62.328 3.143 7.461 1.00 29.04 148 THR B N 1
ATOM 2593 C CA . THR B 1 124 ? 62.819 4.429 7.959 1.00 29.70 148 THR B CA 1
ATOM 2594 C C . THR B 1 124 ? 62.166 5.557 7.200 1.00 32.76 148 THR B C 1
ATOM 2595 O O . THR B 1 124 ? 61.262 5.320 6.397 1.00 31.10 148 THR B O 1
ATOM 2599 N N . LEU B 1 125 ? 62.585 6.788 7.507 1.00 27.82 149 LEU B N 1
ATOM 2600 C CA . LEU B 1 125 ? 62.126 7.968 6.800 1.00 26.86 149 LEU B CA 1
ATOM 2601 C C . LEU B 1 125 ? 63.369 8.598 6.190 1.00 28.46 149 LEU B C 1
ATOM 2602 O O . LEU B 1 125 ? 64.449 8.523 6.808 1.00 29.48 149 LEU B O 1
ATOM 2607 N N . PRO B 1 126 ? 63.233 9.236 5.017 1.00 24.87 150 PRO B N 1
ATOM 2608 C CA . PRO B 1 126 ? 64.400 9.903 4.424 1.00 25.81 150 PRO B CA 1
ATOM 2609 C C . PRO B 1 126 ? 64.766 11.134 5.239 1.00 28.82 150 PRO B C 1
ATOM 2610 O O . PRO B 1 126 ? 63.891 11.726 5.873 1.00 26.75 150 PRO B O 1
ATOM 2614 N N . LYS B 1 127 ? 66.017 11.559 5.182 1.00 29.63 151 LYS B N 1
ATOM 2615 C CA . LYS B 1 127 ? 66.463 12.746 5.922 1.00 29.58 151 LYS B CA 1
ATOM 2616 C C . LYS B 1 127 ? 65.656 13.992 5.518 1.00 30.05 151 LYS B C 1
ATOM 2617 O O . LYS B 1 127 ? 65.426 14.868 6.350 1.00 31.17 151 LYS B O 1
ATOM 2623 N N . GLU B 1 128 ? 65.160 14.019 4.259 1.00 26.01 152 GLU B N 1
ATOM 2624 C CA . GLU B 1 128 ? 64.391 15.128 3.713 1.00 25.22 152 GLU B CA 1
ATOM 2625 C C . GLU B 1 128 ? 63.048 15.312 4.405 1.00 27.22 152 GLU B C 1
ATOM 2626 O O . GLU B 1 128 ? 62.406 16.340 4.190 1.00 26.59 152 GLU B O 1
ATOM 2632 N N . ILE B 1 129 ? 62.618 14.345 5.240 1.00 24.60 153 ILE B N 1
ATOM 2633 C CA . ILE B 1 129 ? 61.379 14.492 6.014 1.00 24.57 153 ILE B CA 1
ATOM 2634 C C . ILE B 1 129 ? 61.440 15.746 6.900 1.00 27.21 153 ILE B C 1
ATOM 2635 O O . ILE B 1 129 ? 60.395 16.375 7.124 1.00 25.22 153 ILE B O 1
ATOM 2640 N N . GLY B 1 130 ? 62.639 16.106 7.346 1.00 26.30 154 GLY B N 1
ATOM 2641 C CA . GLY B 1 130 ? 62.858 17.270 8.200 1.00 27.43 154 GLY B CA 1
ATOM 2642 C C . GLY B 1 130 ? 62.613 18.596 7.509 1.00 30.89 154 GLY B C 1
ATOM 2643 O O . GLY B 1 130 ? 62.628 19.639 8.161 1.00 31.74 154 GLY B O 1
ATOM 2644 N N . GLN B 1 131 ? 62.366 18.575 6.182 1.00 24.94 155 GLN B N 1
ATOM 2645 C CA . GLN B 1 131 ? 62.081 19.784 5.429 1.00 24.28 155 GLN B CA 1
ATOM 2646 C C . GLN B 1 131 ? 60.598 20.185 5.511 1.00 23.76 155 GLN B C 1
ATOM 2647 O O . GLN B 1 131 ? 60.246 21.259 5.029 1.00 25.88 155 GLN B O 1
ATOM 2653 N N . LEU B 1 132 ? 59.737 19.336 6.104 1.00 21.82 156 LEU B N 1
ATOM 2654 C CA . LEU B 1 132 ? 58.294 19.603 6.174 1.00 21.88 156 LEU B CA 1
ATOM 2655 C C . LEU B 1 132 ? 57.985 20.549 7.320 1.00 24.24 156 LEU B C 1
ATOM 2656 O O . LEU B 1 132 ? 57.452 20.177 8.363 1.00 23.01 156 LEU B O 1
ATOM 2661 N N . GLU B 1 133 ? 58.304 21.818 7.103 1.00 24.54 157 GLU B N 1
ATOM 2662 C CA . GLU B 1 133 ? 58.198 22.860 8.115 1.00 25.33 157 GLU B CA 1
ATOM 2663 C C . GLU B 1 133 ? 56.814 23.051 8.716 1.00 25.16 157 GLU B C 1
ATOM 2664 O O . GLU B 1 133 ? 56.723 23.487 9.873 1.00 25.72 157 GLU B O 1
ATOM 2670 N N . ASN B 1 134 ? 55.751 22.746 7.964 1.00 20.19 158 ASN B N 1
ATOM 2671 C CA . ASN B 1 134 ? 54.394 22.976 8.415 1.00 21.00 158 ASN B CA 1
ATOM 2672 C C . ASN B 1 134 ? 53.742 21.705 8.967 1.00 20.07 158 ASN B C 1
ATOM 2673 O O . ASN B 1 134 ? 52.564 21.712 9.301 1.00 20.18 158 ASN B O 1
ATOM 2678 N N . LEU B 1 135 ? 54.497 20.617 9.055 1.00 17.98 159 LEU B N 1
ATOM 2679 C CA . LEU B 1 135 ? 53.909 19.352 9.512 1.00 17.76 159 LEU B CA 1
ATOM 2680 C C . LEU B 1 135 ? 53.518 19.400 10.971 1.00 19.77 159 LEU B C 1
ATOM 2681 O O . LEU B 1 135 ? 54.377 19.694 11.821 1.00 18.49 159 LEU B O 1
ATOM 2686 N N . VAL B 1 136 ? 52.244 19.084 11.263 1.00 17.38 160 VAL B N 1
ATOM 2687 C CA A VAL B 1 136 ? 51.726 19.090 12.630 0.80 16.98 160 VAL B CA 1
ATOM 2688 C CA B VAL B 1 136 ? 51.758 19.086 12.648 0.20 15.52 160 VAL B CA 1
ATOM 2689 C C . VAL B 1 136 ? 51.440 17.670 13.117 1.00 18.66 160 VAL B C 1
ATOM 2690 O O . VAL B 1 136 ? 51.488 17.397 14.324 1.00 19.11 160 VAL B O 1
ATOM 2697 N N . SER B 1 137 ? 51.117 16.759 12.194 1.00 16.29 161 SER B N 1
ATOM 2698 C CA . SER B 1 137 ? 50.800 15.402 12.638 1.00 15.69 161 SER B CA 1
ATOM 2699 C C . SER B 1 137 ? 51.423 14.400 11.680 1.00 16.55 161 SER B C 1
ATOM 2700 O O . SER B 1 137 ? 51.246 14.534 10.454 1.00 16.47 161 SER B O 1
ATOM 2703 N N . LEU B 1 138 ? 52.133 13.414 12.215 1.00 14.80 162 LEU B N 1
ATOM 2704 C CA . LEU B 1 138 ? 52.823 12.400 11.414 1.00 15.20 162 LEU B CA 1
ATOM 2705 C C . LEU B 1 138 ? 52.458 11.043 12.013 1.00 14.36 162 LEU B C 1
ATOM 2706 O O . LEU B 1 138 ? 52.821 10.767 13.169 1.00 16.53 162 LEU B O 1
ATOM 2711 N N . SER B 1 139 ? 51.725 10.226 11.262 1.00 14.43 163 SER B N 1
ATOM 2712 C CA A SER B 1 139 ? 51.285 8.945 11.787 0.70 14.86 163 SER B CA 1
ATOM 2713 C CA B SER B 1 139 ? 51.243 8.935 11.748 0.30 14.47 163 SER B CA 1
ATOM 2714 C C . SER B 1 139 ? 51.959 7.831 11.015 1.00 17.73 163 SER B C 1
ATOM 2715 O O . SER B 1 139 ? 51.865 7.759 9.777 1.00 16.98 163 SER B O 1
ATOM 2720 N N . LEU B 1 140 ? 52.710 7.003 11.750 1.00 15.80 164 LEU B N 1
ATOM 2721 C CA . LEU B 1 140 ? 53.512 5.924 11.176 1.00 15.75 164 LEU B CA 1
ATOM 2722 C C . LEU B 1 140 ? 53.154 4.608 11.848 1.00 17.16 164 LEU B C 1
ATOM 2723 O O . LEU B 1 140 ? 53.975 3.688 11.847 1.00 17.54 164 LEU B O 1
ATOM 2728 N N . SER B 1 141 ? 51.932 4.500 12.378 1.00 16.92 165 SER B N 1
ATOM 2729 C CA . SER B 1 141 ? 51.616 3.271 13.080 1.00 17.16 165 SER B CA 1
ATOM 2730 C C . SER B 1 141 ? 51.599 2.068 12.155 1.00 19.73 165 SER B C 1
ATOM 2731 O O . SER B 1 141 ? 51.320 2.209 10.961 1.00 19.63 165 SER B O 1
ATOM 2734 N N . SER B 1 142 ? 51.932 0.882 12.689 1.00 18.61 166 SER B N 1
ATOM 2735 C CA . SER B 1 142 ? 51.907 -0.340 11.892 1.00 19.19 166 SER B CA 1
ATOM 2736 C C . SER B 1 142 ? 52.759 -0.264 10.635 1.00 22.01 166 SER B C 1
ATOM 2737 O O . SER B 1 142 ? 52.276 -0.443 9.517 1.00 23.44 166 SER B O 1
ATOM 2740 N N . ASN B 1 143 ? 54.044 0.007 10.817 1.00 19.09 167 ASN B N 1
ATOM 2741 C CA . ASN B 1 143 ? 55.041 -0.007 9.753 1.00 19.65 167 ASN B CA 1
ATOM 2742 C C . ASN B 1 143 ? 56.119 -1.006 10.151 1.00 22.16 167 ASN B C 1
ATOM 2743 O O . ASN B 1 143 ? 55.860 -1.875 11.002 1.00 22.60 167 ASN B O 1
ATOM 2748 N N . LYS B 1 144 ? 57.307 -0.944 9.549 1.00 20.56 168 LYS B N 1
ATOM 2749 C CA . LYS B 1 144 ? 58.374 -1.900 9.879 1.00 22.52 168 LYS B CA 1
ATOM 2750 C C . LYS B 1 144 ? 59.618 -1.102 10.271 1.00 23.86 168 LYS B C 1
ATOM 2751 O O . LYS B 1 144 ? 60.749 -1.443 9.895 1.00 24.98 168 LYS B O 1
ATOM 2757 N N . LEU B 1 145 ? 59.403 0.020 10.985 1.00 22.95 169 LEU B N 1
ATOM 2758 C CA . LEU B 1 145 ? 60.472 0.953 11.291 1.00 22.15 169 LEU B CA 1
ATOM 2759 C C . LEU B 1 145 ? 61.592 0.354 12.073 1.00 23.98 169 LEU B C 1
ATOM 2760 O O . LEU B 1 145 ? 61.348 -0.363 13.046 1.00 24.98 169 LEU B O 1
ATOM 2765 N N . THR B 1 146 ? 62.823 0.643 11.661 1.00 24.47 170 THR B N 1
ATOM 2766 C CA . THR B 1 146 ? 64.017 0.201 12.384 1.00 26.43 170 THR B CA 1
ATOM 2767 C C . THR B 1 146 ? 64.810 1.392 12.883 1.00 33.63 170 THR B C 1
ATOM 2768 O O . THR B 1 146 ? 65.640 1.250 13.780 1.00 35.82 170 THR B O 1
ATOM 2772 N N . SER B 1 147 ? 64.593 2.559 12.281 1.00 29.46 171 SER B N 1
ATOM 2773 C CA . SER B 1 147 ? 65.267 3.782 12.690 1.00 29.82 171 SER B CA 1
ATOM 2774 C C . SER B 1 147 ? 64.411 4.979 12.324 1.00 34.26 171 SER B C 1
ATOM 2775 O O . SER B 1 147 ? 63.595 4.910 11.406 1.00 32.12 171 SER B O 1
ATOM 2778 N N . ILE B 1 148 ? 64.625 6.054 13.073 1.00 33.09 172 ILE B N 1
ATOM 2779 C CA A ILE B 1 148 ? 63.991 7.373 12.978 0.50 31.55 172 ILE B CA 1
ATOM 2780 C CA B ILE B 1 148 ? 64.003 7.343 12.838 0.50 32.36 172 ILE B CA 1
ATOM 2781 C C . ILE B 1 148 ? 65.151 8.343 12.677 1.00 35.13 172 ILE B C 1
ATOM 2782 O O . ILE B 1 148 ? 66.092 8.345 13.469 1.00 36.56 172 ILE B O 1
ATOM 2791 N N . PRO B 1 149 ? 65.159 9.149 11.591 1.00 31.44 173 PRO B N 1
ATOM 2792 C CA . PRO B 1 149 ? 66.320 10.048 11.395 1.00 31.84 173 PRO B CA 1
ATOM 2793 C C . PRO B 1 149 ? 66.309 11.217 12.386 1.00 31.32 173 PRO B C 1
ATOM 2794 O O . PRO B 1 149 ? 65.240 11.695 12.759 1.00 29.01 173 PRO B O 1
ATOM 2798 N N . ASP B 1 150 ? 67.498 11.701 12.787 1.00 30.67 174 ASP B N 1
ATOM 2799 C CA . ASP B 1 150 ? 67.607 12.857 13.683 1.00 30.25 174 ASP B CA 1
ATOM 2800 C C . ASP B 1 150 ? 66.955 14.101 13.066 1.00 29.51 174 ASP B C 1
ATOM 2801 O O . ASP B 1 150 ? 66.498 14.961 13.809 1.00 27.32 174 ASP B O 1
ATOM 2806 N N . GLU B 1 151 ? 66.881 14.177 11.723 1.00 27.51 175 GLU B N 1
ATOM 2807 C CA . GLU B 1 151 ? 66.258 15.301 11.013 1.00 26.73 175 GLU B CA 1
ATOM 2808 C C . GLU B 1 151 ? 64.772 15.450 11.359 1.00 27.26 175 GLU B C 1
ATOM 2809 O O . GLU B 1 151 ? 64.220 16.521 11.164 1.00 26.75 175 GLU B O 1
ATOM 2815 N N . LEU B 1 152 ? 64.146 14.414 11.940 1.00 24.91 176 LEU B N 1
ATOM 2816 C CA . LEU B 1 152 ? 62.753 14.549 12.363 1.00 24.55 176 LEU B CA 1
ATOM 2817 C C . LEU B 1 152 ? 62.630 15.655 13.429 1.00 26.00 176 LEU B C 1
ATOM 2818 O O . LEU B 1 152 ? 61.616 16.337 13.506 1.00 26.43 176 LEU B O 1
ATOM 2823 N N . GLY B 1 153 ? 63.712 15.884 14.185 1.00 24.39 177 GLY B N 1
ATOM 2824 C CA . GLY B 1 153 ? 63.760 16.938 15.200 1.00 23.49 177 GLY B CA 1
ATOM 2825 C C . GLY B 1 153 ? 63.696 18.338 14.619 1.00 26.65 177 GLY B C 1
ATOM 2826 O O . GLY B 1 153 ? 63.501 19.305 15.359 1.00 27.83 177 GLY B O 1
ATOM 2827 N N . GLN B 1 154 ? 63.835 18.464 13.290 1.00 23.76 178 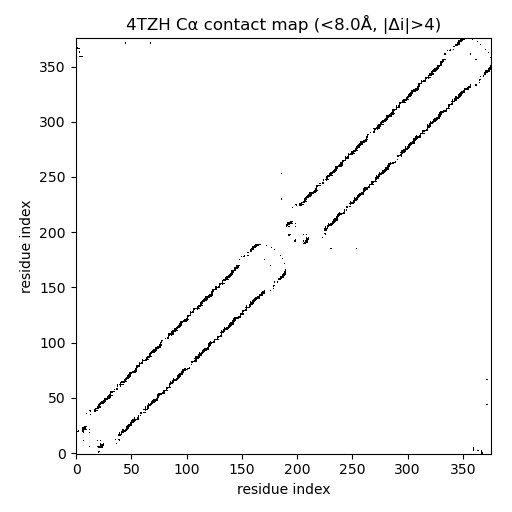GLN B N 1
ATOM 2828 C CA . GLN B 1 154 ? 63.714 19.764 12.621 1.00 23.72 178 GLN B CA 1
ATOM 2829 C C . GLN B 1 154 ? 62.259 20.191 12.463 1.00 25.89 178 GLN B C 1
ATOM 2830 O O . GLN B 1 154 ? 62.011 21.342 12.097 1.00 27.16 178 GLN B O 1
ATOM 2836 N N . LEU B 1 155 ? 61.288 19.262 12.691 1.00 21.68 179 LEU B N 1
ATOM 2837 C CA . LEU B 1 155 ? 59.865 19.541 12.492 1.00 21.08 179 LEU B CA 1
ATOM 2838 C C . LEU B 1 155 ? 59.319 20.254 13.725 1.00 24.01 179 LEU B C 1
ATOM 2839 O O . LEU B 1 155 ? 58.710 19.643 14.603 1.00 22.65 179 LEU B O 1
ATOM 2844 N N . LYS B 1 156 ? 59.545 21.567 13.769 1.00 21.71 180 LYS B N 1
ATOM 2845 C CA . LYS B 1 156 ? 59.213 22.379 14.957 1.00 23.73 180 LYS B CA 1
ATOM 2846 C C . LYS B 1 156 ? 57.728 22.566 15.201 1.00 25.72 180 LYS B C 1
ATOM 2847 O O . LYS B 1 156 ? 57.351 22.873 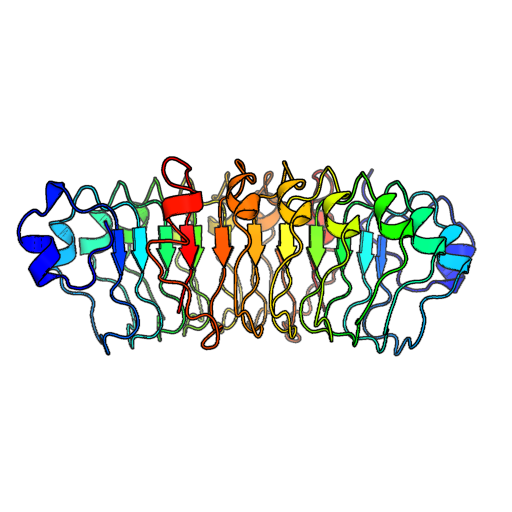16.341 1.00 26.42 180 LYS B O 1
ATOM 2853 N N . LYS B 1 157 ? 56.883 22.348 14.187 1.00 21.59 181 LYS B N 1
ATOM 2854 C CA . LYS B 1 157 ? 55.436 22.491 14.383 1.00 19.97 181 LYS B CA 1
ATOM 2855 C C . LYS B 1 157 ? 54.790 21.133 14.669 1.00 21.41 181 LYS B C 1
ATOM 2856 O O . LYS B 1 157 ? 53.571 21.067 14.873 1.00 19.57 181 LYS B O 1
ATOM 2862 N N . LEU B 1 158 ? 55.598 20.049 14.698 1.00 18.33 182 LEU B N 1
ATOM 2863 C CA . LEU B 1 158 ? 55.038 18.714 14.923 1.00 18.16 182 LEU B CA 1
ATOM 2864 C C . LEU B 1 158 ? 54.441 18.616 16.338 1.00 19.18 182 LEU B C 1
ATOM 2865 O O . LEU B 1 158 ? 55.136 18.885 17.338 1.00 19.53 182 LEU B O 1
ATOM 2870 N N . ARG B 1 159 ? 53.150 18.231 16.408 1.00 16.76 183 ARG B N 1
ATOM 2871 C CA A ARG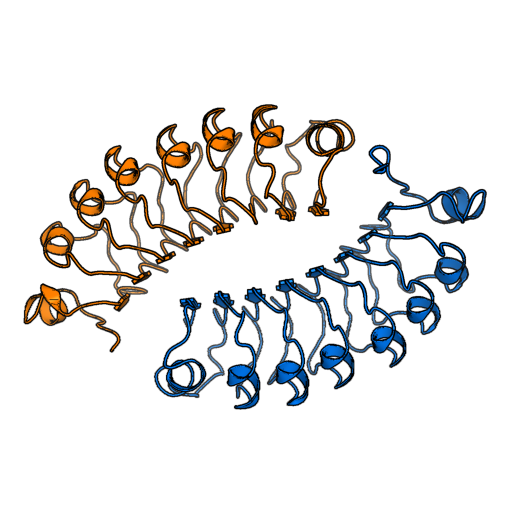 B 1 159 ? 52.484 18.116 17.706 0.35 15.54 183 ARG B CA 1
ATOM 2872 C CA B ARG B 1 159 ? 52.397 18.109 17.653 0.35 16.42 183 ARG B CA 1
ATOM 2873 C CA C ARG B 1 159 ? 52.358 18.125 17.643 0.30 16.26 183 ARG B CA 1
ATOM 2874 C C . ARG B 1 159 ? 52.096 16.666 18.017 1.00 16.57 183 ARG B C 1
ATOM 2875 O O . ARG B 1 159 ? 51.865 16.359 19.193 1.00 17.19 183 ARG B O 1
ATOM 2897 N N . ILE B 1 160 ? 52.019 15.792 17.016 1.00 15.63 184 ILE B N 1
ATOM 2898 C CA . ILE B 1 160 ? 51.730 14.376 17.253 1.00 15.67 184 ILE B CA 1
ATOM 2899 C C . ILE B 1 160 ? 52.654 13.552 16.400 1.00 17.51 184 ILE B C 1
ATOM 2900 O O . ILE B 1 160 ? 52.694 13.744 15.173 1.00 16.36 184 ILE B O 1
ATOM 2905 N N . LEU B 1 161 ? 53.368 12.596 17.043 1.00 16.02 185 LEU B N 1
ATOM 2906 C CA . LEU B 1 161 ? 54.208 11.640 16.299 1.00 15.30 185 LEU B CA 1
ATOM 2907 C C . LEU B 1 161 ? 53.690 10.251 16.723 1.00 15.78 185 LEU B C 1
ATOM 2908 O O . LEU B 1 161 ? 53.820 9.895 17.906 1.00 16.54 185 LEU B O 1
ATOM 2913 N N . ASN B 1 162 ? 53.057 9.508 15.822 1.00 14.60 186 ASN B N 1
ATOM 2914 C CA . ASN B 1 162 ? 52.467 8.218 16.211 1.00 15.50 186 ASN B CA 1
ATOM 2915 C C . ASN B 1 162 ? 53.300 7.086 15.614 1.00 16.95 186 ASN B C 1
ATOM 2916 O O . ASN B 1 162 ? 53.369 6.921 14.397 1.00 16.03 186 ASN B O 1
ATOM 2921 N N . LEU B 1 163 ? 53.943 6.318 16.489 1.00 15.13 187 LEU B N 1
ATOM 2922 C CA . LEU B 1 163 ? 54.814 5.206 16.129 1.00 16.76 187 LEU B CA 1
ATOM 2923 C C . LEU B 1 163 ? 54.262 3.889 16.656 1.00 17.19 187 LEU B C 1
ATOM 2924 O O . LEU B 1 163 ? 55.012 2.910 16.728 1.00 18.77 187 LEU B O 1
ATOM 2929 N N . TRP B 1 164 ? 52.956 3.823 16.990 1.00 16.35 188 TRP B N 1
ATOM 2930 C CA . TRP B 1 164 ? 52.421 2.569 17.521 1.00 16.44 188 TRP B CA 1
ATOM 2931 C C . TRP B 1 164 ? 52.654 1.389 16.580 1.00 18.83 188 TRP B C 1
ATOM 2932 O O . TRP B 1 164 ? 52.704 1.556 15.368 1.00 19.28 188 TRP B O 1
ATOM 2943 N N . ASP B 1 165 ? 52.774 0.192 17.168 1.00 19.80 189 ASP B N 1
ATOM 2944 C CA A ASP B 1 165 ? 52.895 -1.049 16.396 0.70 20.69 189 ASP B CA 1
ATOM 2945 C CA B ASP B 1 165 ? 52.921 -1.067 16.460 0.30 19.94 189 ASP B CA 1
ATOM 2946 C C . ASP B 1 165 ? 54.075 -1.041 15.430 1.00 23.03 189 ASP B C 1
ATOM 2947 O O . ASP B 1 165 ? 53.929 -1.394 14.248 1.00 23.58 189 ASP B O 1
ATOM 2956 N N . ASN B 1 166 ? 55.252 -0.674 15.930 1.00 21.18 190 ASN B N 1
ATOM 2957 C CA . ASN B 1 166 ? 56.527 -0.769 15.193 1.00 20.81 190 ASN B CA 1
ATOM 2958 C C . ASN B 1 166 ? 57.457 -1.541 16.129 1.00 25.75 190 ASN B C 1
ATOM 2959 O O . ASN B 1 166 ? 58.429 -0.974 16.625 1.00 24.83 190 ASN B O 1
ATOM 2964 N N . PRO B 1 167 ? 57.169 -2.849 16.382 1.00 25.87 191 PRO B N 1
ATOM 2965 C CA . PRO B 1 167 ? 58.010 -3.619 17.326 1.00 27.66 191 PRO B CA 1
ATOM 2966 C C . PRO B 1 167 ? 59.457 -3.826 16.883 1.00 31.72 191 PRO B C 1
ATOM 2967 O O . PRO B 1 167 ? 60.302 -4.197 17.699 1.00 31.99 191 PRO B O 1
ATOM 2971 N N . THR B 1 168 ? 59.736 -3.538 15.611 1.00 27.35 192 THR B N 1
ATOM 2972 C CA . THR B 1 168 ? 61.056 -3.629 14.960 1.00 26.20 192 THR B CA 1
ATOM 2973 C C . THR B 1 168 ? 61.929 -2.415 15.353 1.00 28.45 192 THR B C 1
ATOM 2974 O O . THR B 1 168 ? 63.125 -2.417 15.104 1.00 29.27 192 THR B O 1
ATOM 2978 N N . LEU B 1 169 ? 61.325 -1.348 15.917 1.00 25.42 193 LEU B N 1
ATOM 2979 C CA . LEU B 1 169 ? 62.065 -0.141 16.270 1.00 26.77 193 LEU B CA 1
ATOM 2980 C C . LEU B 1 169 ? 62.803 -0.350 17.583 1.00 37.58 193 LEU B C 1
ATOM 2981 O O . LEU B 1 169 ? 62.171 -0.445 18.633 1.00 38.60 193 LEU B O 1
ATOM 2986 N N . THR B 1 170 ? 64.128 -0.448 17.509 1.00 39.65 194 THR B N 1
ATOM 2987 C CA . THR B 1 170 ? 64.980 -0.664 18.685 1.00 41.13 194 THR B CA 1
ATOM 2988 C C . THR B 1 170 ? 65.507 0.659 19.259 1.00 46.27 194 THR B C 1
ATOM 2989 O O . THR B 1 170 ? 66.059 0.659 20.363 1.00 45.85 194 THR B O 1
ATOM 2993 N N . THR B 1 171 ? 65.317 1.780 18.523 1.00 42.47 195 THR B N 1
ATOM 2994 C CA . THR B 1 171 ? 65.726 3.123 18.955 1.00 42.04 195 THR B CA 1
ATOM 2995 C C . THR B 1 171 ? 65.084 3.451 20.309 1.00 44.57 195 THR B C 1
ATOM 2996 O O . THR B 1 171 ? 63.846 3.422 20.408 1.00 43.49 195 THR B O 1
ATOM 3000 N N . PRO B 1 172 ? 65.894 3.735 21.363 1.00 39.87 196 PRO B N 1
ATOM 3001 C CA . PRO B 1 172 ? 65.300 4.019 22.680 1.00 38.16 196 PRO B CA 1
ATOM 3002 C C . PRO B 1 172 ? 64.336 5.191 22.643 1.00 35.29 196 PRO B C 1
ATOM 3003 O O . PRO B 1 172 ? 64.558 6.179 21.940 1.00 33.11 196 PRO B O 1
ATOM 3007 N N . GLU B 1 173 ? 63.234 5.068 23.395 1.00 30.51 197 GLU B N 1
ATOM 3008 C CA . GLU B 1 173 ? 62.216 6.108 23.488 1.00 28.48 197 GLU B CA 1
ATOM 3009 C C . GLU B 1 173 ? 62.805 7.460 23.944 1.00 27.67 197 GLU B C 1
ATOM 3010 O O . GLU B 1 173 ? 62.432 8.510 23.423 1.00 24.51 197 GLU B O 1
ATOM 3016 N N . ARG B 1 174 ? 63.744 7.428 24.907 1.00 24.69 198 ARG B N 1
ATOM 3017 C CA . ARG B 1 174 ? 64.373 8.661 25.388 1.00 24.65 198 ARG B CA 1
ATOM 3018 C C . ARG B 1 174 ? 65.093 9.428 24.262 1.00 26.16 198 ARG B C 1
ATOM 3019 O O . ARG B 1 174 ? 65.099 10.660 24.265 1.00 24.81 198 ARG B O 1
ATOM 3027 N N . ASN B 1 175 ? 65.672 8.702 23.293 1.00 24.17 199 ASN B N 1
ATOM 3028 C CA A ASN B 1 175 ? 66.378 9.337 22.176 0.70 25.19 199 ASN B CA 1
ATOM 3029 C CA B ASN B 1 175 ? 66.378 9.353 22.198 0.30 24.61 199 ASN B CA 1
ATOM 3030 C C . ASN B 1 175 ? 65.404 10.081 21.292 1.00 27.39 199 ASN B C 1
ATOM 3031 O O . ASN B 1 175 ? 65.700 11.193 20.857 1.00 27.79 199 ASN B O 1
ATOM 3040 N N . ILE B 1 176 ? 64.211 9.498 21.066 1.00 23.66 200 ILE B N 1
ATOM 3041 C CA . ILE B 1 176 ? 63.202 10.139 20.241 1.00 24.01 200 ILE B CA 1
ATOM 3042 C C . ILE B 1 176 ? 62.666 11.371 20.957 1.00 23.67 200 ILE B C 1
ATOM 3043 O O . ILE B 1 176 ? 62.566 12.446 20.360 1.00 23.72 200 ILE B O 1
ATOM 3048 N N . ARG B 1 177 ? 62.381 11.242 22.273 1.00 21.38 201 ARG B N 1
ATOM 3049 C CA . ARG B 1 177 ? 61.872 12.380 23.025 1.00 22.45 201 ARG B CA 1
ATOM 3050 C C . ARG B 1 177 ? 62.900 13.502 23.085 1.00 25.07 201 ARG B C 1
ATOM 3051 O O . ARG B 1 177 ? 62.536 14.679 23.032 1.00 26.34 201 ARG B O 1
ATOM 3059 N N . LYS B 1 178 ? 64.211 13.139 23.150 1.00 24.22 202 LYS B N 1
ATOM 3060 C CA . LYS B 1 178 ? 65.274 14.141 23.164 1.00 25.39 202 LYS B CA 1
ATOM 3061 C C . LYS B 1 178 ? 65.304 14.991 21.873 1.00 28.96 202 LYS B C 1
ATOM 3062 O O . LYS B 1 178 ? 65.660 16.165 21.946 1.00 30.84 202 LYS B O 1
ATOM 3068 N N . LEU B 1 179 ? 64.845 14.441 20.722 1.00 25.42 203 LEU B N 1
ATOM 3069 C CA . LEU B 1 179 ? 64.820 15.188 19.459 1.00 26.28 203 LEU B CA 1
ATOM 3070 C C . LEU B 1 179 ? 63.897 16.395 19.522 1.00 30.46 203 LEU B C 1
ATOM 3071 O O . LEU B 1 179 ? 64.121 17.370 18.814 1.00 32.49 203 LEU B O 1
ATOM 3076 N N . PHE B 1 180 ? 62.854 16.333 20.380 1.00 25.89 204 PHE B N 1
ATOM 3077 C CA . PHE B 1 180 ? 61.822 17.362 20.465 1.00 26.47 204 PHE B CA 1
ATOM 3078 C C . PHE B 1 180 ? 61.706 18.006 21.849 1.00 35.52 204 PHE B C 1
ATOM 3079 O O . PHE B 1 180 ? 60.616 18.460 22.221 1.00 35.32 204 PHE B O 1
ATOM 3087 N N . ARG B 1 181 ? 62.795 18.087 22.601 1.00 35.89 205 ARG B N 1
ATOM 3088 C CA . ARG B 1 181 ? 62.667 18.607 23.970 1.00 37.26 205 ARG B CA 1
ATOM 3089 C C . ARG B 1 181 ? 62.305 20.104 24.083 1.00 40.02 205 ARG B C 1
ATOM 3090 O O . ARG B 1 181 ? 61.897 20.522 25.169 1.00 42.31 205 ARG B O 1
ATOM 3098 N N . ASN B 1 182 ? 62.381 20.885 22.991 1.00 34.39 206 ASN B N 1
ATOM 3099 C CA . ASN B 1 182 ? 62.045 22.311 23.048 1.00 35.02 206 ASN B CA 1
ATOM 3100 C C . ASN B 1 182 ? 60.717 22.661 22.351 1.00 35.24 206 ASN B C 1
ATOM 3101 O O . ASN B 1 182 ? 60.510 23.804 21.908 1.00 35.53 206 ASN B O 1
ATOM 3106 N N . GLN B 1 183 ? 59.791 21.689 22.300 1.00 25.02 207 GLN B N 1
ATOM 3107 C CA . GLN B 1 183 ? 58.482 21.946 21.707 1.00 23.05 207 GLN B CA 1
ATOM 3108 C C . GLN B 1 183 ? 57.390 21.122 22.361 1.00 24.45 207 GLN B C 1
ATOM 3109 O O . GLN B 1 183 ? 57.672 20.095 22.980 1.00 23.90 207 GLN B O 1
ATOM 3115 N N . GLU B 1 184 ? 56.141 21.558 22.156 1.00 21.36 208 GLU B N 1
ATOM 3116 C CA . GLU B 1 184 ? 54.944 20.838 22.575 1.00 20.94 208 GLU B CA 1
ATOM 3117 C C . GLU B 1 184 ? 54.745 19.699 21.601 1.00 20.90 208 GLU B C 1
ATOM 3118 O O . GLU B 1 184 ? 54.664 19.942 20.405 1.00 22.28 208 GLU B O 1
ATOM 3124 N N . ILE B 1 185 ? 54.693 18.453 22.094 1.00 18.66 209 ILE B N 1
ATOM 3125 C CA . ILE B 1 185 ? 54.461 17.287 21.237 1.00 16.26 209 ILE B CA 1
ATOM 3126 C C . ILE B 1 185 ? 54.021 16.121 22.122 1.00 18.38 209 ILE B C 1
ATOM 3127 O O . ILE B 1 185 ? 54.420 16.040 23.297 1.00 20.41 209 ILE B O 1
ATOM 3132 N N . THR B 1 186 ? 53.163 15.259 21.573 1.00 15.67 210 THR B N 1
ATOM 3133 C CA . THR B 1 186 ? 52.882 13.988 22.219 1.00 15.72 210 THR B CA 1
ATOM 3134 C C . THR B 1 186 ? 53.421 12.901 21.286 1.00 16.48 210 THR B C 1
ATOM 3135 O O . THR B 1 186 ? 53.247 12.962 20.053 1.00 15.94 210 THR B O 1
ATOM 3139 N N . ILE B 1 187 ? 54.146 11.944 21.881 1.00 15.86 211 ILE B N 1
ATOM 3140 C CA . ILE B 1 187 ? 54.795 10.878 21.130 1.00 16.94 211 ILE B CA 1
ATOM 3141 C C . ILE B 1 187 ? 54.172 9.579 21.574 1.00 18.08 211 ILE B C 1
ATOM 3142 O O . ILE B 1 187 ? 54.110 9.298 22.787 1.00 18.77 211 ILE B O 1
ATOM 3147 N N . GLU B 1 188 ? 53.672 8.820 20.584 1.00 15.93 212 GLU B N 1
ATOM 3148 C CA . GLU B 1 188 ? 53.029 7.536 20.846 1.00 15.27 212 GLU B CA 1
ATOM 3149 C C . GLU B 1 188 ? 53.946 6.426 20.408 1.00 18.14 212 GLU B C 1
ATOM 3150 O O . GLU B 1 188 ? 54.217 6.265 19.226 1.00 17.90 212 GLU B O 1
ATOM 3156 N N . ILE B 1 189 ? 54.450 5.665 21.361 1.00 17.37 213 ILE B N 1
ATOM 3157 C CA A ILE B 1 189 ? 55.324 4.559 21.036 0.50 19.52 213 ILE B CA 1
ATOM 3158 C CA B ILE B 1 189 ? 55.372 4.544 21.101 0.50 19.53 213 ILE B CA 1
ATOM 3159 C C . ILE B 1 189 ? 54.839 3.379 21.880 1.00 26.23 213 ILE B C 1
ATOM 3160 O O . ILE B 1 189 ? 54.609 3.546 23.085 1.00 26.84 213 ILE B O 1
ATOM 3169 N N . SER B 1 190 ? 54.630 2.222 21.244 1.00 26.13 214 SER B N 1
ATOM 3170 C CA A SER B 1 190 ? 54.175 1.046 21.987 0.50 48.44 214 SER B CA 1
ATOM 3171 C CA B SER B 1 190 ? 54.175 1.025 21.981 0.50 22.02 214 SER B CA 1
ATOM 3172 C C . SER B 1 190 ? 55.281 0.623 22.956 1.00 68.96 214 SER B C 1
ATOM 3173 O O . SER B 1 190 ? 56.445 0.545 22.549 1.00 35.14 214 SER B O 1
#

Organism: Leptospira interrogans serogroup Icterohaemorrhagiae serovar copenhageni (strain Fiocruz L1-130) (NCBI:txid267671)

Foldseek 3Di:
DDDPPAAADPVVCLVPQQVHAEYAPAPVQDQADDLCPLSNQNYAEYAHAQHAYQEYDLSVLSNCNHAYYHNHQYAHADYDLSVLSVQNHAEYHHANYAHQAYDLSVLSNANHAYYAHHHYAHQEYDLSVLSNQNHAEYAHAHYQHQDYDLSVLSNQNHAEAHHHHRPNHPPDPVVVCVSVVPGHHDYHYD/DEAADVVVCVVPQQVEAHYAPAPVQDQADDLCPLSNQNYAEYHHHQHAYQEYDLSVLSNCNHAYYHNEQYAHAAYDLSVLSNQNHAEYHHHNYAHQAYDLSVLSNANHAYYAHHHYAHQEYDLSVLSNQNHAEYAHAHYQHQDYDLSVLSNQNHAEAHHHHNPNHPPDPVVVCVSPVPHHHDYHYD

Secondary structure (DSSP, 8-state):
---SS-B--HHHHTTSGGG--EEE-TTS--SS--GGGGG-TT--EEE--SS--SS--GGGGG-TT--EEE--SS------GGGGG-TT--EEE--SS--S---GGGGG-TT--EEE--SS--S---GGGGG-TT--EEE--SS------GGGGG-TT--EEE--S-TT--S-HHHHHHHTSSS--EEE--/--B--HHHHTTSGGG--EEE-TTS--SS--GGGGG-TT--EEE--SS--SS--GGGGG-TT--EEE--SS------GGGGG-TT--EEE--SS--S---GGGGG-TT--EEE--SS--S---GGGGG-TT--EEE--SS------GGGGG-TT--EEE--S-TT--S-HHHHHHHTTTS--EEE--

Sequence (376 aa):
PKEVIIHKNLSDALKTPNEEVQILDLSRRNQLTILPKEIEQLVNLESLHLRDNELTTLPEEIGILKNLKYLDIISRNQIISNFPKEIQKLKNLEVLFLNGNSLSSNNLPEEIGELEKLGILYLNNNNQLTTLPKEIGQLENLVVSLSLSSSNKLTSIPDELGQLKKLRILNLWDNPTLTTPERNIIRKLFRNQEITIEIISIIHKNLSDALKTPNEVQILDLSSRNQQLTILPKEIEQLVNLESLHLRDNELTTLPEEIGILKNLKYLDIISRRRNQISNFPKEIQKLKNLEVLFLNNGNSLSNLPEEIGELEKLGILYLNNNNQLTTLPKEIGQLENLVVSLSSLSSNKLTSIIPDELGQLKKLRRRILNLWDDNPTLTTPERNNIRKLFRNQEITIEIISS

Nearest PDB structures (foldseek):
  4tzh-assembly2_B  TM=1.005E+00  e=3.423E-33  Leptospira interrogans
  4u06-assembly1_A  TM=9.211E-01  e=2.086E-15  Leptospira interrogans serovar Copenhageni str. Fiocruz L1-130
  4u08-assembly2_B  TM=7.726E-01  e=2.445E-15  Leptospira interrogans serovar Copenhageni str. Fiocruz L1-130
  7sd1-assembly2_B  TM=9.158E-01  e=9.769E-11  Homo sapiens
  4u09-assembly1_A  TM=7.909E-01  e=1.938E-12  Leptospira interrogans serovar Copenhageni str. Fiocruz L1-130